Protein AF-0000000084494398 (afdb_homodimer)

Secondary structure (DSSP, 8-state):
-PPPHHHHHHHHHHHHHHHHHHHHHHHHHHHHHHHHHHHHHHHHHHHHHHHH-BTTB--HHHHTSBPPHHHHHHHHHHHHHHHHHHHHHT--HHHHHHHHHHHH-S--BHHHHHHHHHHHHHHHHHHHHHHHHHHHHHHHHHHHHHHHHHHHHHHHTEE--BPPP-HHHHHHHHTS--STT---HHHHHHHHHHHHHHHHHHHHHHHHHTT--HHHHHHHHHHHHHHHHHHHHHHHHHHHHHHHHHHHHHHHHHTT--EEEEEE--STT--HHHHHHTT-EEEGGG--BTTTBS-SSTT--EEEEEE--TT-GGGG---TTS--EE--TT--HHHHHHHHB-/-PPPHHHHHHHHHHHHHHHHHHHHHHHHHHHHHHHHHHHHHHHHHHHHHHHH-BTTB--HHHHTSBPPHHHHHHHHHHHHHHHHHHHHHT--HHHHHHHHHHHH-S--BHHHHHHHHHHHHHHHHHHHHHHHHHHHHHHHHHHHHHHHHHHHHHHHTEE--BPPP-HHHHHHHHTS--STT---HHHHHHHHHHHHHHHHHHHHHHHHHTT--HHHHHHHHHHHHHHHHHHHHHHHHHHHHHHHHHHHHHHHHHTT--EEEEEE--STT--HHHHHHTT-EEEGGG--BTTTBS-SSTT--EEEEEE--TT-GGGPPP-TTS--EE--TT--HHHHHHHHB-

InterPro domains:
  IPR006528 Phage head morphogenesis domain [PF04233] (199-304)
  IPR006528 Phage head morphogenesis domain [TIGR01641] (201-307)

Foldseek 3Di:
DDDDPVLQLVLVLVVLVVLVVLLVVVLVVLVVLLVVLLVQLLVLLVVLCVVQPDPQWDALVSQFAWDDPVRLVVLLVVLVVLLVVCVVLVFDPVLNVVSVVSNPDPGDGSLNSSLNVSLSSLSVSLSVVLVVLLVSLLCLLQSLLQSLLVLLCLSLQKAAADERDDDVRSVVVQCFDQDPVRDGLSRVSVVLSVVLSVVLSVLLSVCNNVGHGSVVNSVVNSVSSVVSSVVSSLSSLQSSFVSSQVSSLVNCVQQVQFKKAKAADDDPPTDPVSVVRHGDMDTSVPDGDLPNAPPVDGNGSMHMGGDDDPPPSPPRHQYPVRDMDGHHSPDDSVVSCVPHYD/DDDDPVLQLVLVLVVLVVLVVLLVVVLVVLVVLLVVLLVQLLVLLVVLCVPQPDPQWDALVSQFAWDDPVRLVVLLVVLVVLLVVCVVLVFDPVLNVVSVVSNPDPGDGSLNSSLNVSLSSLSVSLSVVLVVLLVSLLCLLQSLLQSLLVLLCLSLQKAAADERDDDVRSVVVQCFDQDPVRDGLSRVSVVLSVVLSVVLSVLLSVCNNVGHGSVVNSVVNSVSSVVSSVVSSLSSLQSSFVSSQVSSLVNCVQQVQFKKAKAADDDPPTDPVSVVRHGDMDTSVPDGDLPNAPPVDGNGSMHMGGDDDPPPSPPGDQYPVSDMDGHHSPDDSVVSCVPHYD

Organism: NCBI:txid1637975

Nearest PDB structures (foldseek):
  4tql-assembly2_B  TM=3.761E-01  e=3.210E-02  synthetic construct
  4uos-assembly1_A  TM=3.482E-01  e=2.602E-01  synthetic construct
  8y6h-assembly1_A  TM=1.775E-01  e=3.113E+00  Homo sapiens
  4tql-assembly2_B  TM=3.763E-01  e=2.917E-02  synthetic construct
  4uos-assembly1_A  TM=3.483E-01  e=2.872E-01  synthetic construct

Structure (mmCIF, N/CA/C/O backbone):
data_AF-0000000084494398-model_v1
#
loop_
_entity.id
_entity.type
_entity.pdbx_description
1 polymer 'Phage head morphogenesis domain-containing protein'
#
loop_
_atom_site.group_PDB
_atom_site.id
_atom_site.type_symbol
_atom_site.label_atom_id
_atom_site.label_alt_id
_atom_site.label_comp_id
_atom_site.label_asym_id
_atom_site.label_entity_id
_atom_site.label_seq_id
_atom_site.pdbx_PDB_ins_code
_atom_site.Cartn_x
_atom_site.Cartn_y
_atom_site.Cartn_z
_atom_site.occupancy
_atom_site.B_iso_or_equiv
_atom_site.auth_seq_id
_atom_site.auth_comp_id
_atom_site.auth_asym_id
_atom_site.auth_atom_id
_atom_site.pdbx_PDB_model_num
ATOM 1 N N . MET A 1 1 ? -1.006 43.094 27.047 1 52.41 1 MET A N 1
ATOM 2 C CA . MET A 1 1 ? 0.259 42.375 27.188 1 52.41 1 MET A CA 1
ATOM 3 C C . MET A 1 1 ? 0.173 41 26.547 1 52.41 1 MET A C 1
ATOM 5 O O . MET A 1 1 ? -0.901 40.406 26.5 1 52.41 1 MET A O 1
ATOM 9 N N . ALA A 1 2 ? 1.297 40.594 25.984 1 60.62 2 ALA A N 1
ATOM 10 C CA . ALA A 1 2 ? 1.296 39.25 25.375 1 60.62 2 ALA A CA 1
ATOM 11 C C . ALA A 1 2 ? 1.044 38.188 26.438 1 60.62 2 ALA A C 1
ATOM 13 O O . ALA A 1 2 ? 1.578 38.25 27.547 1 60.62 2 ALA A O 1
ATOM 14 N N . LYS A 1 3 ? -0.027 37.312 26.156 1 74.69 3 LYS A N 1
ATOM 15 C CA . LYS A 1 3 ? -0.309 36.188 27.016 1 74.69 3 LYS A CA 1
ATOM 16 C C . LYS A 1 3 ? 0.893 35.25 27.109 1 74.69 3 LYS A C 1
ATOM 18 O O . LYS A 1 3 ? 1.757 35.25 26.219 1 74.69 3 LYS A O 1
ATOM 23 N N . SER A 1 4 ? 0.971 34.594 28.203 1 79.06 4 SER A N 1
ATOM 24 C CA . SER A 1 4 ? 2.082 33.688 28.453 1 79.06 4 SER A CA 1
ATOM 25 C C . SER A 1 4 ? 2.037 32.5 27.5 1 79.06 4 SER A C 1
ATOM 27 O O . SER A 1 4 ? 1.003 32.219 26.875 1 79.06 4 SER A O 1
ATOM 29 N N . ARG A 1 5 ? 3.158 31.844 27.438 1 83.25 5 ARG A N 1
ATOM 30 C CA . ARG A 1 5 ? 3.266 30.625 26.656 1 83.25 5 ARG A CA 1
ATOM 31 C C . ARG A 1 5 ? 2.301 29.547 27.156 1 83.25 5 ARG A C 1
ATOM 33 O O . ARG A 1 5 ? 1.679 28.844 26.375 1 83.25 5 ARG A O 1
ATOM 40 N N . ASP A 1 6 ? 2.162 29.5 28.406 1 87 6 ASP A N 1
ATOM 41 C CA . ASP A 1 6 ? 1.283 28.516 29.031 1 87 6 ASP A CA 1
ATOM 42 C C . ASP A 1 6 ? -0.18 28.797 28.688 1 87 6 ASP A C 1
ATOM 44 O O . ASP A 1 6 ? -0.98 27.859 28.562 1 87 6 ASP A O 1
ATOM 48 N N . TYR A 1 7 ? -0.502 30 28.594 1 88.5 7 TYR A N 1
ATOM 49 C CA . TYR A 1 7 ? -1.859 30.375 28.219 1 88.5 7 TYR A CA 1
ATOM 50 C C . TYR A 1 7 ? -2.215 29.844 26.828 1 88.5 7 TYR A C 1
ATOM 52 O O . TYR A 1 7 ? -3.248 29.188 26.672 1 88.5 7 TYR A O 1
ATOM 60 N N . TRP A 1 8 ? -1.394 30.094 25.938 1 90.88 8 TRP A N 1
ATOM 61 C CA . TRP A 1 8 ? -1.64 29.672 24.562 1 90.88 8 TRP A CA 1
ATOM 62 C C . TRP A 1 8 ? -1.695 28.141 24.469 1 90.88 8 TRP A C 1
ATOM 64 O O . TRP A 1 8 ? -2.576 27.594 23.812 1 90.88 8 TRP A O 1
ATOM 74 N N . ARG A 1 9 ? -0.793 27.469 25.141 1 92 9 ARG A N 1
ATOM 75 C CA . ARG A 1 9 ? -0.771 26 25.156 1 92 9 ARG A CA 1
ATOM 76 C C . ARG A 1 9 ? -2.094 25.438 25.656 1 92 9 ARG A C 1
ATOM 78 O O . ARG A 1 9 ? -2.684 24.562 25.031 1 92 9 ARG A O 1
ATOM 85 N N . LYS A 1 10 ? -2.535 25.969 26.734 1 92.31 10 LYS A N 1
ATOM 86 C CA . LYS A 1 10 ? -3.766 25.469 27.344 1 92.31 10 LYS A CA 1
ATOM 87 C C . LYS A 1 10 ? -4.961 25.688 26.422 1 92.31 10 LYS A C 1
ATOM 89 O O . LYS A 1 10 ? -5.785 24.781 26.25 1 92.31 10 LYS A O 1
ATOM 94 N N . ARG A 1 11 ? -5.059 26.859 25.844 1 92.25 11 ARG A N 1
ATOM 95 C CA . ARG A 1 11 ? -6.191 27.203 25 1 92.25 11 ARG A CA 1
ATOM 96 C C . ARG A 1 11 ? -6.215 26.328 23.75 1 92.25 11 ARG A C 1
ATOM 98 O O . ARG A 1 11 ? -7.273 25.844 23.328 1 92.25 11 ARG A O 1
ATOM 105 N N . PHE A 1 12 ? -5.09 26.078 23.266 1 94.12 12 PHE A N 1
ATOM 106 C CA . PHE A 1 12 ? -5.051 25.344 22 1 94.12 12 PHE A CA 1
ATOM 107 C C . PHE A 1 12 ? -5.094 23.844 22.25 1 94.12 12 PHE A C 1
ATOM 109 O O . PHE A 1 12 ? -5.488 23.078 21.375 1 94.12 12 PHE A O 1
ATOM 116 N N . GLU A 1 13 ? -4.719 23.406 23.359 1 93.81 13 GLU A N 1
ATOM 117 C CA . GLU A 1 13 ? -4.969 22.016 23.734 1 93.81 13 GLU A CA 1
ATOM 118 C C . GLU A 1 13 ? -6.465 21.734 23.812 1 93.81 13 GLU A C 1
ATOM 120 O O . GLU A 1 13 ? -6.914 20.641 23.469 1 93.81 13 GLU A O 1
ATOM 125 N N . LEU A 1 14 ? -7.207 22.719 24.312 1 94.44 14 LEU A N 1
ATOM 126 C CA . LEU A 1 14 ? -8.656 22.578 24.375 1 94.44 14 LEU A CA 1
ATOM 127 C C . LEU A 1 14 ? -9.25 22.5 22.969 1 94.44 14 LEU A C 1
ATOM 129 O O . LEU A 1 14 ? -10.164 21.719 22.719 1 94.44 14 LEU A O 1
ATOM 133 N N . LEU A 1 15 ? -8.711 23.344 22.094 1 95.25 15 LEU A N 1
ATOM 134 C CA . LEU A 1 15 ? -9.164 23.297 20.719 1 95.25 15 LEU A CA 1
ATOM 135 C C . LEU A 1 15 ? -8.852 21.938 20.078 1 95.25 15 LEU A C 1
ATOM 137 O O . LEU A 1 15 ? -9.664 21.391 19.328 1 95.25 15 LEU A O 1
ATOM 141 N N . LEU A 1 16 ? -7.68 21.438 20.375 1 96.19 16 LEU A N 1
ATOM 142 C CA . LEU A 1 16 ? -7.293 20.125 19.875 1 96.19 16 LEU A CA 1
ATOM 143 C C . LEU A 1 16 ? -8.234 19.047 20.391 1 96.19 16 LEU A C 1
ATOM 145 O O . LEU A 1 16 ? -8.656 18.172 19.641 1 96.19 16 LEU A O 1
ATOM 149 N N . GLU A 1 17 ? -8.562 19.078 21.656 1 95.81 17 GLU A N 1
ATOM 150 C CA . GLU A 1 17 ? -9.469 18.094 22.25 1 95.81 17 GLU A CA 1
ATOM 151 C C . GLU A 1 17 ? -10.828 18.125 21.562 1 95.81 17 GLU A C 1
ATOM 153 O O . GLU A 1 17 ? -11.43 17.062 21.344 1 95.81 17 GLU A O 1
ATOM 158 N N . ALA A 1 18 ? -11.289 19.312 21.312 1 95.69 18 ALA A N 1
ATOM 159 C CA . ALA A 1 18 ? -12.562 19.438 20.609 1 95.69 18 ALA A CA 1
ATOM 160 C C . ALA A 1 18 ? -12.492 18.797 19.234 1 95.69 18 ALA A C 1
ATOM 162 O O . ALA A 1 18 ? -13.445 18.141 18.797 1 95.69 18 ALA A O 1
ATOM 163 N N . GLU A 1 19 ? -11.43 19.062 18.547 1 95.25 19 GLU A N 1
ATOM 164 C CA . GLU A 1 19 ? -11.219 18.469 17.234 1 95.25 19 GLU A CA 1
ATOM 165 C C . GLU A 1 19 ? -11.156 16.953 17.312 1 95.25 19 GLU A C 1
ATOM 167 O O . GLU A 1 19 ? -11.781 16.25 16.5 1 95.25 19 GLU A O 1
ATOM 172 N N . LEU A 1 20 ? -10.406 16.406 18.234 1 96.19 20 LEU A N 1
ATOM 173 C CA . LEU A 1 20 ? -10.289 14.961 18.438 1 96.19 20 LEU A CA 1
ATOM 174 C C . LEU A 1 20 ? -11.648 14.336 18.75 1 96.19 20 LEU A C 1
ATOM 176 O O . LEU A 1 20 ? -11.977 13.273 18.234 1 96.19 20 LEU A O 1
ATOM 180 N N . ASN A 1 21 ? -12.398 15.047 19.547 1 96.75 21 ASN A N 1
ATOM 181 C CA . ASN A 1 21 ? -13.727 14.562 19.891 1 96.75 21 ASN A CA 1
ATOM 182 C C . ASN A 1 21 ? -14.641 14.469 18.672 1 96.75 21 ASN A C 1
ATOM 184 O O . ASN A 1 21 ? -15.414 13.523 18.547 1 96.75 21 ASN A O 1
ATOM 188 N N . ARG A 1 22 ? -14.586 15.414 17.875 1 96.75 22 ARG A N 1
ATOM 189 C CA . ARG A 1 22 ? -15.375 15.398 16.656 1 96.75 22 ARG A CA 1
ATOM 190 C C . ARG A 1 22 ? -15.016 14.203 15.781 1 96.75 22 ARG A C 1
ATOM 192 O O . ARG A 1 22 ? -15.891 13.492 15.289 1 96.75 22 ARG A O 1
ATOM 199 N N . SER A 1 23 ? -13.734 14 15.547 1 98 23 SER A N 1
ATOM 200 C CA . SER A 1 23 ? -13.266 12.875 14.727 1 98 23 SER A CA 1
ATOM 201 C C . SER A 1 23 ? -13.625 11.539 15.367 1 98 23 SER A C 1
ATOM 203 O O . SER A 1 23 ? -14.031 10.602 14.68 1 98 23 SER A O 1
ATOM 205 N N . GLU A 1 24 ? -13.484 11.469 16.672 1 97.81 24 GLU A N 1
ATOM 206 C CA . GLU A 1 24 ? -13.781 10.234 17.375 1 97.81 24 GLU A CA 1
ATOM 207 C C . GLU A 1 24 ? -15.273 9.914 17.328 1 97.81 24 GLU A C 1
ATOM 209 O O . GLU A 1 24 ? -15.664 8.742 17.266 1 97.81 24 GLU A O 1
ATOM 214 N N . THR A 1 25 ? -16.078 10.938 17.422 1 98 25 THR A N 1
ATOM 215 C CA . THR A 1 25 ? -17.516 10.742 17.281 1 98 25 THR A CA 1
ATOM 216 C C . THR A 1 25 ? -17.844 10.148 15.922 1 98 25 THR A C 1
ATOM 218 O O . THR A 1 25 ? -18.641 9.211 15.828 1 98 25 THR A O 1
ATOM 221 N N . TYR A 1 26 ? -17.234 10.727 14.922 1 98.06 26 TYR A N 1
ATOM 222 C CA . TYR A 1 26 ? -17.438 10.141 13.602 1 98.06 26 TYR A CA 1
ATOM 223 C C . TYR A 1 26 ? -16.969 8.688 13.57 1 98.06 26 TYR A C 1
ATOM 225 O O . TYR A 1 26 ? -17.594 7.84 12.945 1 98.06 26 TYR A O 1
ATOM 233 N N . LEU A 1 27 ? -15.859 8.367 14.195 1 98.5 27 LEU A N 1
ATOM 234 C CA . LEU A 1 27 ? -15.312 7.016 14.172 1 98.5 27 LEU A CA 1
ATOM 235 C C . LEU A 1 27 ? -16.266 6.031 14.836 1 98.5 27 LEU A C 1
ATOM 237 O O . LEU A 1 27 ? -16.359 4.871 14.422 1 98.5 27 LEU A O 1
ATOM 241 N N . ILE A 1 28 ? -16.953 6.48 15.852 1 98.25 28 ILE A N 1
ATOM 242 C CA . ILE A 1 28 ? -17.953 5.637 16.5 1 98.25 28 ILE A CA 1
ATOM 243 C C . ILE A 1 28 ? -19.062 5.289 15.5 1 98.25 28 ILE A C 1
ATOM 245 O O . ILE A 1 28 ? -19.453 4.129 15.383 1 98.25 28 ILE A O 1
ATOM 249 N N . ASP A 1 29 ? -19.5 6.262 14.805 1 97.94 29 ASP A N 1
ATOM 250 C CA . ASP A 1 29 ? -20.531 6.039 13.789 1 97.94 29 ASP A CA 1
ATOM 251 C C . ASP A 1 29 ? -20.016 5.137 12.672 1 97.94 29 ASP A C 1
ATOM 253 O O . ASP A 1 29 ? -20.75 4.281 12.164 1 97.94 29 ASP A O 1
ATOM 257 N N . MET A 1 30 ? -18.812 5.355 12.258 1 98.12 30 MET A N 1
ATOM 258 C CA . MET A 1 30 ? -18.203 4.531 11.219 1 98.12 30 MET A CA 1
ATOM 259 C C . MET A 1 30 ? -18.109 3.074 11.664 1 98.12 30 MET A C 1
ATOM 261 O O . MET A 1 30 ? -18.391 2.164 10.883 1 98.12 30 MET A O 1
ATOM 265 N N . GLU A 1 31 ? -17.75 2.914 12.891 1 98.06 31 GLU A N 1
ATOM 266 C CA . GLU A 1 31 ? -17.656 1.561 13.43 1 98.06 31 GLU A CA 1
ATOM 267 C C . GLU A 1 31 ? -19.016 0.868 13.398 1 98.06 31 GLU A C 1
ATOM 269 O O . GLU A 1 31 ? -19.109 -0.311 13.047 1 98.06 31 GLU A O 1
ATOM 274 N N . LYS A 1 32 ? -20.031 1.557 13.758 1 98.06 32 LYS A N 1
ATOM 275 C CA . LYS A 1 32 ? -21.391 1.004 13.695 1 98.06 32 LYS A CA 1
ATOM 276 C C . LYS A 1 32 ? -21.75 0.599 12.273 1 98.06 32 LYS A C 1
ATOM 278 O O . LYS A 1 32 ? -22.375 -0.44 12.055 1 98.06 32 LYS A O 1
ATOM 283 N N . ALA A 1 33 ? -21.406 1.453 11.352 1 98.06 33 ALA A N 1
ATOM 284 C CA . ALA A 1 33 ? -21.688 1.145 9.953 1 98.06 33 ALA A CA 1
ATOM 285 C C . ALA A 1 33 ? -20.953 -0.13 9.523 1 98.06 33 ALA A C 1
ATOM 287 O O . ALA A 1 33 ? -21.531 -0.961 8.812 1 98.06 33 ALA A O 1
ATOM 288 N N . TYR A 1 34 ? -19.719 -0.342 9.953 1 98.44 34 TYR A N 1
ATOM 289 C CA . TYR A 1 34 ? -18.953 -1.551 9.648 1 98.44 34 TYR A CA 1
ATOM 290 C C . TYR A 1 34 ? -19.609 -2.777 10.273 1 98.44 34 TYR A C 1
ATOM 292 O O . TYR A 1 34 ? -19.688 -3.836 9.648 1 98.44 34 TYR A O 1
ATOM 300 N N . ILE A 1 35 ? -20.047 -2.637 11.5 1 97.94 35 ILE A N 1
ATOM 301 C CA . ILE A 1 35 ? -20.672 -3.742 12.211 1 97.94 35 ILE A CA 1
ATOM 302 C C . ILE A 1 35 ? -21.969 -4.152 11.492 1 97.94 35 ILE A C 1
ATOM 304 O O . ILE A 1 35 ? -22.219 -5.34 11.289 1 97.94 35 ILE A O 1
ATOM 308 N N . ARG A 1 36 ? -22.719 -3.197 11.109 1 97.88 36 ARG A N 1
ATOM 309 C CA . ARG A 1 36 ? -23.953 -3.475 10.367 1 97.88 36 ARG A CA 1
ATOM 310 C C . ARG A 1 36 ? -23.641 -4.164 9.039 1 97.88 36 ARG A C 1
ATOM 312 O O . ARG A 1 36 ? -24.344 -5.113 8.656 1 97.88 36 ARG A O 1
ATOM 319 N N . THR A 1 37 ? -22.672 -3.641 8.375 1 98.31 37 THR A N 1
ATOM 320 C CA . THR A 1 37 ? -22.281 -4.227 7.098 1 98.31 37 THR A CA 1
ATOM 321 C C . THR A 1 37 ? -21.844 -5.68 7.281 1 98.31 37 THR A C 1
ATOM 323 O O . THR A 1 37 ? -22.234 -6.555 6.508 1 98.31 37 THR A O 1
ATOM 326 N N . MET A 1 38 ? -21.062 -5.895 8.32 1 97.81 38 MET A N 1
ATOM 327 C CA . MET A 1 38 ? -20.609 -7.25 8.594 1 97.81 38 MET A CA 1
ATOM 328 C C . MET A 1 38 ? -21.781 -8.172 8.898 1 97.81 38 MET A C 1
ATOM 330 O O . MET A 1 38 ? -21.797 -9.328 8.461 1 97.81 38 MET A O 1
ATOM 334 N N . SER A 1 39 ? -22.75 -7.695 9.625 1 98.12 39 SER A N 1
ATOM 335 C CA . SER A 1 39 ? -23.938 -8.484 9.938 1 98.12 39 SER A CA 1
ATOM 336 C C . SER A 1 39 ? -24.688 -8.875 8.672 1 98.12 39 SER A C 1
ATOM 338 O O . SER A 1 39 ? -25.141 -10.016 8.547 1 98.12 39 SER A O 1
ATOM 340 N N . GLU A 1 40 ? -24.797 -7.973 7.793 1 98 40 GLU A N 1
ATOM 341 C CA . GLU A 1 40 ? -25.469 -8.25 6.531 1 98 40 GLU A CA 1
ATOM 342 C C . GLU A 1 40 ? -24.703 -9.266 5.695 1 98 40 GLU A C 1
ATOM 344 O O . GLU A 1 40 ? -25.297 -10.172 5.098 1 98 40 GLU A O 1
ATOM 349 N N . ILE A 1 41 ? -23.422 -9.117 5.656 1 98.12 41 ILE A N 1
ATOM 350 C CA . ILE A 1 41 ? -22.578 -10.031 4.898 1 98.12 41 ILE A CA 1
ATOM 351 C C . ILE A 1 41 ? -22.672 -11.438 5.488 1 98.12 41 ILE A C 1
ATOM 353 O O . ILE A 1 41 ? -22.781 -12.422 4.75 1 98.12 41 ILE A O 1
ATOM 357 N N . GLU A 1 42 ? -22.688 -11.516 6.801 1 97.88 42 GLU A N 1
ATOM 358 C CA . GLU A 1 42 ? -22.828 -12.797 7.48 1 97.88 42 GLU A CA 1
ATOM 359 C C . GLU A 1 42 ? -24.141 -13.484 7.098 1 97.88 42 GLU A C 1
ATOM 361 O O . GLU A 1 42 ? -24.156 -14.688 6.828 1 97.88 42 GLU A O 1
ATOM 366 N N . LYS A 1 43 ? -25.156 -12.75 7.094 1 97.25 43 LYS A N 1
ATOM 367 C CA . LYS A 1 43 ? -26.453 -13.289 6.719 1 97.25 43 LYS A CA 1
ATOM 368 C C . LYS A 1 43 ? -26.453 -13.797 5.277 1 97.25 43 LYS A C 1
ATOM 370 O O . LYS A 1 43 ? -27 -14.867 4.988 1 97.25 43 LYS A O 1
ATOM 375 N N . ASP A 1 44 ? -25.859 -12.992 4.41 1 97.25 44 ASP A N 1
ATOM 376 C CA . ASP A 1 44 ? -25.797 -13.375 3.002 1 97.25 44 ASP A CA 1
ATOM 377 C C . ASP A 1 44 ? -25.016 -14.68 2.82 1 97.25 44 ASP A C 1
ATOM 379 O O . ASP A 1 44 ? -25.438 -15.57 2.084 1 97.25 44 ASP A O 1
ATOM 383 N N . ILE A 1 45 ? -23.875 -14.781 3.477 1 97.5 45 ILE A N 1
ATOM 384 C CA . ILE A 1 45 ? -23.047 -15.977 3.361 1 97.5 45 ILE A CA 1
ATOM 385 C C . ILE A 1 45 ? -23.781 -17.188 3.916 1 97.5 45 ILE A C 1
ATOM 387 O O . ILE A 1 45 ? -23.812 -18.25 3.291 1 97.5 45 ILE A O 1
ATOM 391 N N . ALA A 1 46 ? -24.438 -17.016 5.062 1 96.31 46 ALA A N 1
ATOM 392 C CA . ALA A 1 46 ? -25.188 -18.109 5.684 1 96.31 46 ALA A CA 1
ATOM 393 C C . ALA A 1 46 ? -26.312 -18.578 4.77 1 96.31 46 ALA A C 1
ATOM 395 O O . ALA A 1 46 ? -26.5 -19.781 4.57 1 96.31 46 ALA A O 1
ATOM 396 N N . LYS A 1 47 ? -27.031 -17.688 4.254 1 95.88 47 LYS A N 1
ATOM 397 C CA . LYS A 1 47 ? -28.141 -18.031 3.355 1 95.88 47 LYS A CA 1
ATOM 398 C C . LYS A 1 47 ? -27.625 -18.734 2.102 1 95.88 47 LYS A C 1
ATOM 400 O O . LYS A 1 47 ? -28.266 -19.672 1.62 1 95.88 47 LYS A O 1
ATOM 405 N N . TRP A 1 48 ? -26.562 -18.25 1.546 1 96.94 48 TRP A N 1
ATOM 406 C CA . TRP A 1 48 ? -25.969 -18.828 0.347 1 96.94 48 TRP A CA 1
ATOM 407 C C . TRP A 1 48 ? -25.547 -20.281 0.59 1 96.94 48 TRP A C 1
ATOM 409 O O . TRP A 1 48 ? -25.828 -21.156 -0.23 1 96.94 48 TRP A O 1
ATOM 419 N N . TYR A 1 49 ? -24.922 -20.562 1.727 1 96.62 49 TYR A N 1
ATOM 420 C CA . TYR A 1 49 ? -24.516 -21.922 2.062 1 96.62 49 TYR A CA 1
ATOM 421 C C . TYR A 1 49 ? -25.719 -22.828 2.271 1 96.62 49 TYR A C 1
ATOM 423 O O . TYR A 1 49 ? -25.703 -24 1.869 1 96.62 49 TYR A O 1
ATOM 431 N N . LEU A 1 50 ? -26.734 -22.312 2.914 1 95.06 50 LEU A N 1
ATOM 432 C CA . LEU A 1 50 ? -27.969 -23.094 3.123 1 95.06 50 LEU A CA 1
ATOM 433 C C . LEU A 1 50 ? -28.594 -23.484 1.79 1 95.06 50 LEU A C 1
ATOM 435 O O . LEU A 1 50 ? -29.141 -24.578 1.661 1 95.06 50 LEU A O 1
ATOM 439 N N . ARG A 1 51 ? -28.422 -22.625 0.888 1 94.44 51 ARG A N 1
ATOM 440 C CA . ARG A 1 51 ? -29.078 -22.828 -0.406 1 94.44 51 ARG A CA 1
ATOM 441 C C . ARG A 1 51 ? -28.266 -23.781 -1.28 1 94.44 51 ARG A C 1
ATOM 443 O O . ARG A 1 51 ? -28.844 -24.625 -1.982 1 94.44 51 ARG A O 1
ATOM 450 N N . PHE A 1 52 ? -26.953 -23.656 -1.259 1 94.94 52 PHE A N 1
ATOM 451 C CA . PHE A 1 52 ? -26.188 -24.281 -2.322 1 94.94 52 PHE A CA 1
ATOM 452 C C . PHE A 1 52 ? -25.281 -25.375 -1.757 1 94.94 52 PHE A C 1
ATOM 454 O O . PHE A 1 52 ? -24.75 -26.203 -2.502 1 94.94 52 PHE A O 1
ATOM 461 N N . ALA A 1 53 ? -25.047 -25.328 -0.486 1 92.88 53 ALA A N 1
ATOM 462 C CA . ALA A 1 53 ? -24.109 -26.281 0.1 1 92.88 53 ALA A CA 1
ATOM 463 C C . ALA A 1 53 ? -24.844 -27.5 0.676 1 92.88 53 ALA A C 1
ATOM 465 O O . ALA A 1 53 ? -26.016 -27.406 1.051 1 92.88 53 ALA A O 1
ATOM 466 N N . ALA A 1 54 ? -24.172 -28.641 0.617 1 89 54 ALA A N 1
ATOM 467 C CA . ALA A 1 54 ? -24.625 -29.844 1.301 1 89 54 ALA A CA 1
ATOM 468 C C . ALA A 1 54 ? -23.797 -30.109 2.557 1 89 54 ALA A C 1
ATOM 470 O O . ALA A 1 54 ? -22.578 -30.266 2.484 1 89 54 ALA A O 1
ATOM 471 N N . ASN A 1 55 ? -24.422 -30.156 3.717 1 88.88 55 ASN A N 1
ATOM 472 C CA . ASN A 1 55 ? -23.75 -30.359 4.992 1 88.88 55 ASN A CA 1
ATOM 473 C C . ASN A 1 55 ? -22.641 -29.328 5.203 1 88.88 55 ASN A C 1
ATOM 475 O O . ASN A 1 55 ? -21.5 -29.703 5.504 1 88.88 55 ASN A O 1
ATOM 479 N N . ASN A 1 56 ? -22.922 -28.141 4.867 1 87.19 56 ASN A N 1
ATOM 480 C CA . ASN A 1 56 ? -22.047 -27 5.07 1 87.19 56 ASN A CA 1
ATOM 481 C C . ASN A 1 56 ? -20.781 -27.094 4.219 1 87.19 56 ASN A C 1
ATOM 483 O O . ASN A 1 56 ? -19.781 -26.469 4.523 1 87.19 56 ASN A O 1
ATOM 487 N N . GLU A 1 57 ? -20.844 -27.906 3.209 1 90.62 57 GLU A N 1
ATOM 488 C CA . GLU A 1 57 ? -19.688 -28.047 2.316 1 90.62 57 GLU A CA 1
ATOM 489 C C . GLU A 1 57 ? -20.094 -27.828 0.861 1 90.62 57 GLU A C 1
ATOM 491 O O . GLU A 1 57 ? -21.188 -28.25 0.446 1 90.62 57 GLU A O 1
ATOM 496 N N . ILE A 1 58 ? -19.281 -27.078 0.183 1 92.88 58 ILE A N 1
ATOM 497 C CA . ILE A 1 58 ? -19.5 -26.891 -1.246 1 92.88 58 ILE A CA 1
ATOM 498 C C . ILE A 1 58 ? -18.141 -26.875 -1.969 1 92.88 58 ILE A C 1
ATOM 500 O O . ILE A 1 58 ? -17.188 -26.281 -1.484 1 92.88 58 ILE A O 1
ATOM 504 N N . SER A 1 59 ? -18.078 -27.609 -3.092 1 90.38 59 SER A N 1
ATOM 505 C CA . SER A 1 59 ? -16.859 -27.609 -3.895 1 90.38 59 SER A CA 1
ATOM 506 C C . SER A 1 59 ? -16.781 -26.359 -4.762 1 90.38 59 SER A C 1
ATOM 508 O O . SER A 1 59 ? -17.797 -25.703 -5.016 1 90.38 59 SER A O 1
ATOM 510 N N . LEU A 1 60 ? -15.633 -26.031 -5.125 1 91.44 60 LEU A N 1
ATOM 511 C CA . LEU A 1 60 ? -15.461 -24.891 -6.008 1 91.44 60 LEU A CA 1
ATOM 512 C C . LEU A 1 60 ? -16.203 -25.094 -7.328 1 91.44 60 LEU A C 1
ATOM 514 O O . LEU A 1 60 ? -16.781 -24.156 -7.879 1 91.44 60 LEU A O 1
ATOM 518 N N . ALA A 1 61 ? -16.141 -26.281 -7.84 1 91.38 61 ALA A N 1
ATOM 519 C CA . ALA A 1 61 ? -16.859 -26.609 -9.07 1 91.38 61 ALA A CA 1
AT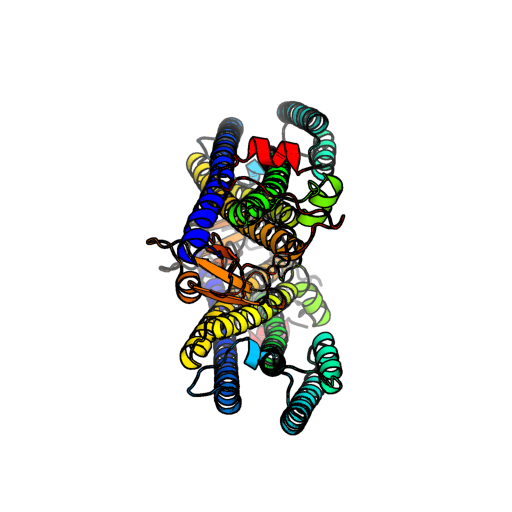OM 520 C C . ALA A 1 61 ? -18.359 -26.328 -8.93 1 91.38 61 ALA A C 1
ATOM 522 O O . ALA A 1 61 ? -18.969 -25.766 -9.836 1 91.38 61 ALA A O 1
ATOM 523 N N . GLU A 1 62 ? -18.906 -26.75 -7.828 1 93.75 62 GLU A N 1
ATOM 524 C CA . GLU A 1 62 ? -20.312 -26.5 -7.566 1 93.75 62 GLU A CA 1
ATOM 525 C C . GLU A 1 62 ? -20.594 -25 -7.426 1 93.75 62 GLU A C 1
ATOM 527 O O . GLU A 1 62 ? -21.609 -24.516 -7.91 1 93.75 62 GLU A O 1
ATOM 532 N N . ALA A 1 63 ? -19.719 -24.328 -6.773 1 95.88 63 ALA A N 1
ATOM 533 C CA . ALA A 1 63 ? -19.859 -22.891 -6.582 1 95.88 63 ALA A CA 1
ATOM 534 C C . ALA A 1 63 ? -19.828 -22.156 -7.914 1 95.88 63 ALA A C 1
ATOM 536 O O . ALA A 1 63 ? -20.469 -21.109 -8.07 1 95.88 63 ALA A O 1
ATOM 537 N N . LYS A 1 64 ? -19.141 -22.703 -8.859 1 95.38 64 LYS A N 1
ATOM 538 C CA . LYS A 1 64 ? -18.969 -22.047 -10.156 1 95.38 64 LYS A CA 1
ATOM 539 C C . LYS A 1 64 ? -20.078 -22.469 -11.125 1 95.38 64 LYS A C 1
ATOM 541 O O . LYS A 1 64 ? -20.125 -21.984 -12.258 1 95.38 64 LYS A O 1
ATOM 546 N N . ARG A 1 65 ? -21 -23.297 -10.703 1 95.75 65 ARG A N 1
ATOM 547 C CA . ARG A 1 65 ? -22.141 -23.656 -11.531 1 95.75 65 ARG A CA 1
ATOM 548 C C . ARG A 1 65 ? -23.062 -22.453 -11.734 1 95.75 65 ARG A C 1
ATOM 550 O O . ARG A 1 65 ? -23.234 -21.641 -10.828 1 95.75 65 ARG A O 1
ATOM 557 N N . LEU A 1 66 ? -23.672 -22.484 -12.867 1 96.19 66 LEU A N 1
ATOM 558 C CA . LEU A 1 66 ? -24.594 -21.406 -13.203 1 96.19 66 LEU A CA 1
ATOM 559 C C . LEU A 1 66 ? -25.875 -21.5 -12.391 1 96.19 66 LEU A C 1
ATOM 561 O O . LEU A 1 66 ? -26.344 -22.609 -12.094 1 96.19 66 LEU A O 1
ATOM 565 N N . LEU A 1 67 ? -26.391 -20.391 -12.094 1 96.56 67 LEU A N 1
ATOM 566 C CA . LEU A 1 67 ? -27.688 -20.344 -11.422 1 96.56 67 LEU A CA 1
ATOM 567 C C . LEU A 1 67 ? -28.781 -20.969 -12.289 1 96.56 67 LEU A C 1
ATOM 569 O O . LEU A 1 67 ? -28.797 -20.766 -13.5 1 96.56 67 LEU A O 1
ATOM 573 N N . LYS A 1 68 ? -29.625 -21.688 -11.594 1 95.62 68 LYS A N 1
ATOM 574 C CA . LYS A 1 68 ? -30.797 -22.203 -12.281 1 95.62 68 LYS A CA 1
ATOM 575 C C . LYS A 1 68 ? -31.828 -21.094 -12.508 1 95.62 68 LYS A C 1
ATOM 577 O O . LYS A 1 68 ? -31.703 -20 -11.977 1 95.62 68 LYS A O 1
ATOM 582 N N . SER A 1 69 ? -32.875 -21.406 -13.258 1 93.56 69 SER A N 1
ATOM 583 C CA . SER A 1 69 ? -33.844 -20.406 -13.695 1 93.56 69 SER A CA 1
ATOM 584 C C . SER A 1 69 ? -34.469 -19.688 -12.5 1 93.56 69 SER A C 1
ATOM 586 O O . SER A 1 69 ? -34.5 -18.453 -12.484 1 93.56 69 SER A O 1
ATOM 588 N N . ASP A 1 70 ? -34.875 -20.375 -11.555 1 93.5 70 ASP A N 1
ATOM 589 C CA . ASP A 1 70 ? -35.531 -19.781 -10.383 1 93.5 70 ASP A CA 1
ATOM 590 C C . ASP A 1 70 ? -34.5 -18.969 -9.57 1 93.5 70 ASP A C 1
ATOM 592 O O . ASP A 1 70 ? -34.844 -17.891 -9.07 1 93.5 70 ASP A O 1
ATOM 596 N N . GLU A 1 71 ? -33.344 -19.531 -9.445 1 93.5 71 GLU A N 1
ATOM 597 C CA . GLU A 1 71 ? -32.25 -18.859 -8.742 1 93.5 71 GLU A CA 1
ATOM 598 C C . GLU A 1 71 ? -31.875 -17.562 -9.445 1 93.5 71 GLU A C 1
ATOM 600 O O . GLU A 1 71 ? -31.641 -16.547 -8.797 1 93.5 71 GLU A O 1
ATOM 605 N N . LEU A 1 72 ? -31.828 -17.609 -10.758 1 95.19 72 LEU A N 1
ATOM 606 C CA . LEU A 1 72 ? -31.453 -16.453 -11.578 1 95.19 72 LEU A CA 1
ATOM 607 C C . LEU A 1 72 ? -32.5 -15.344 -11.453 1 95.19 72 LEU A C 1
ATOM 609 O O . LEU A 1 72 ? -32.156 -14.164 -11.375 1 95.19 72 LEU A O 1
ATOM 613 N N . ASN A 1 73 ? -33.719 -15.711 -11.422 1 94 73 ASN A N 1
ATOM 614 C CA . ASN A 1 73 ? -34.781 -14.742 -11.258 1 94 73 ASN A CA 1
ATOM 615 C C . ASN A 1 73 ? -34.719 -14.039 -9.906 1 94 73 ASN A C 1
ATOM 617 O O . ASN A 1 73 ? -34.906 -12.82 -9.82 1 94 73 ASN A O 1
ATOM 621 N N . GLU A 1 74 ? -34.469 -14.812 -8.898 1 93.81 74 GLU A N 1
ATOM 622 C CA . GLU A 1 74 ? -34.312 -14.227 -7.57 1 93.81 74 GLU A CA 1
ATOM 623 C C . GLU A 1 74 ? -33.125 -13.266 -7.531 1 93.81 74 GLU A C 1
ATOM 625 O O . GLU A 1 74 ? -33.219 -12.195 -6.93 1 93.81 74 GLU A O 1
ATOM 630 N N . PHE A 1 75 ? -32.094 -13.688 -8.109 1 94.81 75 PHE A N 1
ATOM 631 C CA . PHE A 1 75 ? -30.922 -12.844 -8.203 1 94.81 75 PHE A CA 1
ATOM 632 C C . PHE A 1 75 ? -31.234 -11.539 -8.93 1 94.81 75 PHE A C 1
ATOM 634 O O . PHE A 1 75 ? -30.875 -10.461 -8.461 1 94.81 75 PHE A O 1
ATOM 641 N N . ARG A 1 76 ? -31.906 -11.578 -10.031 1 93.62 76 ARG A N 1
ATOM 642 C CA . ARG A 1 76 ? -32.25 -10.398 -10.805 1 93.62 76 ARG A CA 1
ATOM 643 C C . ARG A 1 76 ? -33.125 -9.445 -9.992 1 93.62 76 ARG A C 1
ATOM 645 O O . ARG A 1 76 ? -32.938 -8.227 -10.062 1 93.62 76 ARG A O 1
ATOM 652 N N . TRP A 1 77 ? -33.938 -9.977 -9.25 1 91.94 77 TRP A N 1
ATOM 653 C CA . TRP A 1 77 ? -34.75 -9.156 -8.375 1 91.94 77 TRP A CA 1
ATOM 654 C C . TRP A 1 77 ? -33.906 -8.414 -7.352 1 91.94 77 TRP A C 1
ATOM 656 O O . TRP A 1 77 ? -34.125 -7.227 -7.102 1 91.94 77 TRP A O 1
ATOM 666 N N . THR A 1 78 ? -33.031 -9.164 -6.797 1 93.12 78 THR A N 1
ATOM 667 C CA . THR A 1 78 ? -32.156 -8.57 -5.805 1 93.12 78 THR A CA 1
ATOM 668 C C . THR A 1 78 ? -31.312 -7.453 -6.43 1 93.12 78 THR A C 1
ATOM 670 O O . THR A 1 78 ? -31.125 -6.395 -5.82 1 93.12 78 THR A O 1
ATOM 673 N N . VAL A 1 79 ? -30.812 -7.641 -7.602 1 94.94 79 VAL A N 1
ATOM 674 C CA . VAL A 1 79 ? -29.984 -6.664 -8.297 1 94.94 79 VAL A CA 1
ATOM 675 C C . VAL A 1 79 ? -30.812 -5.422 -8.625 1 94.94 79 VAL A C 1
ATOM 677 O O . VAL A 1 79 ? -30.312 -4.297 -8.547 1 94.94 79 VAL A O 1
ATOM 680 N N . GLU A 1 80 ? -32 -5.633 -8.953 1 93.19 80 GLU A N 1
ATOM 681 C CA . GLU A 1 80 ? -32.906 -4.512 -9.227 1 93.19 80 GLU A CA 1
ATOM 682 C C . GLU A 1 80 ? -33.094 -3.652 -7.98 1 93.19 80 GLU A C 1
ATOM 684 O O . GLU A 1 80 ? -33.188 -2.426 -8.07 1 93.19 80 GLU A O 1
ATOM 689 N N . GLU A 1 81 ? -33.188 -4.348 -6.953 1 93.19 81 GLU A N 1
ATOM 690 C CA . GLU A 1 81 ? -33.281 -3.611 -5.695 1 93.19 81 GLU A CA 1
ATOM 691 C C . GLU A 1 81 ? -32 -2.791 -5.449 1 93.19 81 GLU A C 1
ATOM 693 O O . GLU A 1 81 ? -32.094 -1.674 -4.934 1 93.19 81 GLU A O 1
ATOM 698 N N . TYR A 1 82 ? -30.891 -3.396 -5.781 1 93.31 82 TYR A N 1
ATOM 699 C CA . TYR A 1 82 ? -29.641 -2.678 -5.641 1 93.31 82 TYR A CA 1
ATOM 700 C C . TYR A 1 82 ? -29.609 -1.448 -6.539 1 93.31 82 TYR A C 1
ATOM 702 O O . TYR A 1 82 ? -29.125 -0.386 -6.137 1 93.31 82 TYR A O 1
ATOM 710 N N . ILE A 1 83 ? -30.094 -1.534 -7.688 1 92.88 83 ILE A N 1
ATOM 711 C CA . ILE A 1 83 ? -30.125 -0.446 -8.664 1 92.88 83 ILE A CA 1
ATOM 712 C C . ILE A 1 83 ? -31.016 0.679 -8.156 1 92.88 83 ILE A C 1
ATOM 714 O O . ILE A 1 83 ? -30.641 1.853 -8.195 1 92.88 83 ILE A O 1
ATOM 718 N N . LEU A 1 84 ? -32.094 0.348 -7.648 1 91.25 84 LEU A N 1
ATOM 719 C CA . LEU A 1 84 ? -33.031 1.336 -7.109 1 91.25 84 LEU A CA 1
ATOM 720 C C . LEU A 1 84 ? -32.406 2.088 -5.941 1 91.25 84 LEU A C 1
ATOM 722 O O . LEU A 1 84 ? -32.531 3.309 -5.84 1 91.25 84 LEU A O 1
ATOM 726 N N . TYR A 1 85 ? -31.781 1.277 -5.168 1 89.81 85 TYR A N 1
ATOM 727 C CA . TYR A 1 85 ? -31.094 1.903 -4.047 1 89.81 85 TYR A CA 1
ATOM 728 C C . TYR A 1 85 ? -30.016 2.869 -4.535 1 89.81 85 TYR A C 1
ATOM 730 O O . TYR A 1 85 ? -29.859 3.967 -3.992 1 89.81 85 TYR A O 1
ATOM 738 N N . GLY A 1 86 ? -29.234 2.463 -5.477 1 89.31 86 GLY A N 1
ATOM 739 C CA . GLY A 1 86 ? -28.188 3.295 -6.023 1 89.31 86 GLY A CA 1
ATOM 740 C C . GLY A 1 86 ? -28.688 4.586 -6.637 1 89.31 86 GLY A C 1
ATOM 741 O O . GLY A 1 86 ? -28.078 5.641 -6.477 1 89.31 86 GLY A O 1
ATOM 742 N N . GLU A 1 87 ? -29.75 4.543 -7.285 1 87.62 87 GLU A N 1
ATOM 743 C CA . GLU A 1 87 ? -30.359 5.715 -7.898 1 87.62 87 GLU A CA 1
ATOM 744 C C . GLU A 1 87 ? -30.812 6.723 -6.84 1 87.62 87 GLU A C 1
ATOM 746 O O . GLU A 1 87 ? -30.641 7.93 -7.016 1 87.62 87 GLU A O 1
ATOM 751 N N . LYS A 1 88 ? -31.219 6.223 -5.801 1 86.06 88 LYS A N 1
ATOM 752 C CA . LYS A 1 88 ? -31.75 7.074 -4.738 1 86.06 88 LYS A CA 1
ATOM 753 C C . LYS A 1 88 ? -30.625 7.691 -3.914 1 86.06 88 LYS A C 1
ATOM 755 O O . LYS A 1 88 ? -30.781 8.789 -3.371 1 86.06 88 LYS A O 1
ATOM 760 N N . ASN A 1 89 ? -29.531 6.98 -3.936 1 83.75 89 ASN A N 1
ATOM 761 C CA . ASN A 1 89 ? -28.484 7.391 -3.002 1 83.75 89 ASN A CA 1
ATOM 762 C C . ASN A 1 89 ? -27.219 7.816 -3.734 1 83.75 89 ASN A C 1
ATOM 764 O O . ASN A 1 89 ? -26.156 7.953 -3.119 1 83.75 89 ASN A O 1
ATOM 768 N N . ALA A 1 90 ? -27.266 8 -4.961 1 75.25 90 ALA A N 1
ATOM 769 C CA . ALA A 1 90 ? -26.172 8.492 -5.809 1 75.25 90 ALA A CA 1
ATOM 770 C C . ALA A 1 90 ? -24.922 7.656 -5.621 1 75.25 90 ALA A C 1
ATOM 772 O O . ALA A 1 90 ? -23.828 8.203 -5.414 1 75.25 90 ALA A O 1
ATOM 773 N N . ILE A 1 91 ? -25.141 6.426 -5.66 1 77.12 91 ILE A N 1
ATOM 774 C CA . ILE A 1 91 ? -24 5.52 -5.551 1 77.12 91 ILE A CA 1
ATOM 775 C C . ILE A 1 91 ? -23.125 5.629 -6.801 1 77.12 91 ILE A C 1
ATOM 777 O O . ILE A 1 91 ? -23.547 6.207 -7.805 1 77.12 91 ILE A O 1
ATOM 781 N N . ASN A 1 92 ? -21.953 5.113 -6.793 1 81.75 92 ASN A N 1
ATOM 782 C CA . ASN A 1 92 ? -20.938 5.18 -7.84 1 81.75 92 ASN A CA 1
ATOM 783 C C . ASN A 1 92 ? -21.5 4.707 -9.18 1 81.75 92 ASN A C 1
ATOM 785 O O . ASN A 1 92 ? -22.141 3.664 -9.258 1 81.75 92 ASN A O 1
ATOM 789 N N . GLN A 1 93 ? -21.312 5.508 -10.156 1 85.44 93 GLN A N 1
ATOM 790 C CA . GLN A 1 93 ? -21.859 5.234 -11.484 1 85.44 93 GLN A CA 1
ATOM 791 C C . GLN A 1 93 ? -21.25 3.971 -12.086 1 85.44 93 GLN A C 1
ATOM 793 O O . GLN A 1 93 ? -21.922 3.215 -12.781 1 85.44 93 GLN A O 1
ATOM 798 N N . ALA A 1 94 ? -20.062 3.812 -11.75 1 88.88 94 ALA A N 1
ATOM 799 C CA . ALA A 1 94 ? -19.406 2.615 -12.273 1 88.88 94 ALA A CA 1
ATOM 800 C C . ALA A 1 94 ? -20.047 1.351 -11.695 1 88.88 94 ALA A C 1
ATOM 802 O O . ALA A 1 94 ? -20.234 0.366 -12.414 1 88.88 94 ALA A O 1
ATOM 803 N N . TRP A 1 95 ? -20.391 1.42 -10.43 1 92.31 95 TRP A N 1
ATOM 804 C CA . TRP A 1 95 ? -21.031 0.27 -9.805 1 92.31 95 TRP A CA 1
ATOM 805 C C . TRP A 1 95 ? -22.438 0.06 -10.359 1 92.31 95 TRP A C 1
ATOM 807 O O . TRP A 1 95 ? -22.844 -1.075 -10.609 1 92.31 95 TRP A O 1
ATOM 817 N N . MET A 1 96 ? -23.094 1.131 -10.625 1 92.38 96 MET A N 1
ATOM 818 C CA . MET A 1 96 ? -24.438 1.04 -11.195 1 92.38 96 MET A CA 1
ATOM 819 C C . MET A 1 96 ? -24.406 0.362 -12.562 1 92.38 96 MET A C 1
ATOM 821 O O . MET A 1 96 ? -25.281 -0.447 -12.875 1 92.38 96 MET A O 1
ATOM 825 N N . LYS A 1 97 ? -23.469 0.701 -13.305 1 92.94 97 LYS A N 1
ATOM 826 C CA . LYS A 1 97 ? -23.328 0.087 -14.625 1 92.94 97 LYS A CA 1
ATOM 827 C C . LYS A 1 97 ? -23.047 -1.41 -14.508 1 92.94 97 LYS A C 1
ATOM 829 O O . LYS A 1 97 ? -23.594 -2.207 -15.281 1 92.94 97 LYS A O 1
ATOM 834 N N . GLN A 1 98 ? -22.219 -1.726 -13.539 1 93.25 98 GLN A N 1
ATOM 835 C CA . GLN A 1 98 ? -21.922 -3.135 -13.297 1 93.25 98 GLN A CA 1
ATOM 836 C C . GLN A 1 98 ? -23.188 -3.896 -12.891 1 93.25 98 GLN A C 1
ATOM 838 O O . GLN A 1 98 ? -23.391 -5.039 -13.312 1 93.25 98 GLN A O 1
ATOM 843 N N . LEU A 1 99 ? -23.984 -3.289 -12.086 1 94 99 LEU A N 1
ATOM 844 C CA . LEU A 1 99 ? -25.234 -3.906 -11.648 1 94 99 LEU A CA 1
ATOM 845 C C . LEU A 1 99 ? -26.203 -4.066 -12.82 1 94 99 LEU A C 1
ATOM 847 O O . LEU A 1 99 ? -26.859 -5.102 -12.953 1 94 99 LEU A O 1
ATOM 851 N N . GLU A 1 100 ? -26.281 -3.078 -13.688 1 93.44 100 GLU A N 1
ATOM 852 C CA . GLU A 1 100 ? -27.125 -3.15 -14.875 1 93.44 100 GLU A CA 1
ATOM 853 C C . GLU A 1 100 ? -26.688 -4.289 -15.797 1 93.44 100 GLU A C 1
ATOM 855 O O . GLU A 1 100 ? -27.531 -5.031 -16.312 1 93.44 100 GLU A O 1
ATOM 860 N N . ASN A 1 101 ? -25.438 -4.375 -15.922 1 93 101 ASN A N 1
ATOM 861 C CA . ASN A 1 101 ? -24.906 -5.477 -16.719 1 93 101 ASN A CA 1
ATOM 862 C C . ASN A 1 101 ? -25.25 -6.828 -16.109 1 93 101 ASN A C 1
ATOM 864 O O . ASN A 1 101 ? -25.641 -7.762 -16.828 1 93 101 ASN A O 1
ATOM 868 N N . ALA A 1 102 ? -25.031 -6.898 -14.82 1 92.69 102 ALA A N 1
ATOM 869 C CA . ALA A 1 102 ? -25.312 -8.148 -14.117 1 92.69 102 ALA A CA 1
ATOM 870 C C . ALA A 1 102 ? -26.797 -8.516 -14.219 1 92.69 102 ALA A C 1
ATOM 872 O O . ALA A 1 102 ? -27.141 -9.703 -14.266 1 92.69 102 ALA A O 1
ATOM 873 N N . SER A 1 103 ? -27.672 -7.551 -14.273 1 92.06 103 SER A N 1
ATOM 874 C CA . SER A 1 103 ? -29.125 -7.77 -14.266 1 92.06 103 SER A CA 1
ATOM 875 C C . SER A 1 103 ? -29.594 -8.406 -15.57 1 92.06 103 SER A C 1
ATOM 877 O O . SER A 1 103 ? -30.656 -9.031 -15.617 1 92.06 103 SER A O 1
ATOM 879 N N . VAL A 1 104 ? -28.781 -8.336 -16.641 1 92.25 104 VAL A N 1
ATOM 880 C CA . VAL A 1 104 ? -29.234 -8.836 -17.938 1 92.25 104 VAL A CA 1
ATOM 881 C C . VAL A 1 104 ? -28.438 -10.078 -18.328 1 92.25 104 VAL A C 1
ATOM 883 O O . VAL A 1 104 ? -28.719 -10.711 -19.344 1 92.25 104 VAL A O 1
ATOM 886 N N . ARG A 1 105 ? -27.453 -10.367 -17.547 1 91.81 105 ARG A N 1
ATOM 887 C CA . ARG A 1 105 ? -26.641 -11.547 -17.828 1 91.81 105 ARG A CA 1
ATOM 888 C C . ARG A 1 105 ? -27.438 -12.828 -17.609 1 91.81 105 ARG A C 1
ATOM 890 O O . ARG A 1 105 ? -28.172 -12.953 -16.641 1 91.81 105 ARG A O 1
ATOM 897 N N . VAL A 1 106 ? -27.281 -13.766 -18.547 1 90.75 106 VAL A N 1
ATOM 898 C CA . VAL A 1 106 ? -28.016 -15.023 -18.453 1 90.75 106 VAL A CA 1
ATOM 899 C C . VAL A 1 106 ? -27.141 -16.078 -17.781 1 90.75 106 VAL A C 1
ATOM 901 O O . VAL A 1 106 ? -27.656 -17.078 -17.266 1 90.75 106 VAL A O 1
ATOM 904 N N . HIS A 1 107 ? -25.828 -15.852 -17.875 1 93.12 107 HIS A N 1
ATOM 905 C CA . HIS A 1 107 ? -24.891 -16.781 -17.266 1 93.12 107 HIS A CA 1
ATOM 906 C C . HIS A 1 107 ? -24.219 -16.172 -16.047 1 93.12 107 HIS A C 1
ATOM 908 O O . HIS A 1 107 ? -23.25 -15.406 -16.188 1 93.12 107 HIS A O 1
ATOM 914 N N . ILE A 1 108 ? -24.812 -16.484 -14.883 1 95.38 108 ILE A N 1
ATOM 915 C CA . ILE A 1 108 ? -24.25 -16.078 -13.602 1 95.38 108 ILE A CA 1
ATOM 916 C C . ILE A 1 108 ? -24.031 -17.312 -12.719 1 95.38 108 ILE A C 1
ATOM 918 O O . ILE A 1 108 ? -24.938 -18.141 -12.57 1 95.38 108 ILE A O 1
ATOM 922 N N . SER A 1 109 ? -22.828 -17.375 -12.172 1 97 109 SER A N 1
ATOM 923 C CA . SER A 1 109 ? -22.562 -18.5 -11.297 1 97 109 SER A CA 1
ATOM 924 C C . SER A 1 109 ? -23.062 -18.234 -9.883 1 97 109 SER A C 1
ATOM 926 O O . SER A 1 109 ? -23.312 -17.094 -9.516 1 97 109 SER A O 1
ATOM 928 N N . ARG A 1 110 ? -23.188 -19.328 -9.117 1 97.25 110 ARG A N 1
ATOM 929 C CA . ARG A 1 110 ? -23.547 -19.203 -7.707 1 97.25 110 ARG A CA 1
ATOM 930 C C . ARG A 1 110 ? -22.547 -18.328 -6.961 1 97.25 110 ARG A C 1
ATOM 932 O O . ARG A 1 110 ? -22.938 -17.438 -6.211 1 97.25 110 ARG A O 1
ATOM 939 N N . LEU A 1 111 ? -21.281 -18.531 -7.234 1 97.06 111 LEU A N 1
ATOM 940 C CA . LEU A 1 111 ? -20.219 -17.766 -6.594 1 97.06 111 LEU A CA 1
ATOM 941 C C . LEU A 1 111 ? -20.297 -16.297 -6.973 1 97.06 111 LEU A C 1
ATOM 943 O O . LEU A 1 111 ? -20.188 -15.422 -6.109 1 97.06 111 LEU A O 1
ATOM 947 N N . GLU A 1 112 ? -20.5 -16.016 -8.195 1 96.88 112 GLU A N 1
ATOM 948 C CA . GLU A 1 112 ? -20.578 -14.641 -8.68 1 96.88 112 GLU A CA 1
ATOM 949 C C . GLU A 1 112 ? -21.75 -13.898 -8.023 1 96.88 112 GLU A C 1
ATOM 951 O O . GLU A 1 112 ? -21.656 -12.703 -7.746 1 96.88 112 GLU A O 1
ATOM 956 N N . SER A 1 113 ? -22.828 -14.586 -7.867 1 97.38 113 SER A N 1
ATOM 957 C CA . SER A 1 113 ? -23.984 -13.961 -7.234 1 97.38 113 SER A CA 1
ATOM 958 C C . SER A 1 113 ? -23.656 -13.5 -5.82 1 97.38 113 SER A C 1
ATOM 960 O O . SER A 1 113 ? -24.047 -12.398 -5.418 1 97.38 113 SER A O 1
ATOM 962 N N . LEU A 1 114 ? -22.953 -14.312 -5.07 1 97.44 114 LEU A N 1
ATOM 963 C CA . LEU A 1 114 ? -22.562 -13.953 -3.715 1 97.44 114 LEU A CA 1
ATOM 964 C C . LEU A 1 114 ? -21.547 -12.812 -3.727 1 97.44 114 LEU A C 1
ATOM 966 O O . LEU A 1 114 ? -21.609 -11.914 -2.887 1 97.44 114 LEU A O 1
ATOM 970 N N . GLN A 1 115 ? -20.594 -12.852 -4.652 1 97.69 115 GLN A N 1
ATOM 971 C CA . GLN A 1 115 ? -19.594 -11.805 -4.793 1 97.69 115 GLN A CA 1
ATOM 972 C C . GLN A 1 115 ? -20.25 -10.453 -5.078 1 97.69 115 GLN A C 1
ATOM 974 O O . GLN A 1 115 ? -19.828 -9.43 -4.535 1 97.69 115 GLN A O 1
ATOM 979 N N . ILE A 1 116 ? -21.266 -10.445 -5.914 1 97.06 116 ILE A N 1
ATOM 980 C CA . ILE A 1 116 ? -21.984 -9.219 -6.246 1 97.06 116 ILE A CA 1
ATOM 981 C C . ILE A 1 116 ? -22.703 -8.688 -5.012 1 97.06 116 ILE A C 1
ATOM 983 O O . ILE A 1 116 ? -22.703 -7.48 -4.754 1 97.06 116 ILE A O 1
ATOM 987 N N . GLN A 1 117 ? -23.281 -9.57 -4.23 1 96.06 117 GLN A N 1
ATOM 988 C CA . GLN A 1 117 ? -23.953 -9.172 -3 1 96.06 117 GLN A CA 1
ATOM 989 C C . GLN A 1 117 ? -22.969 -8.555 -2.012 1 96.06 117 GLN A C 1
ATOM 991 O O . GLN A 1 117 ? -23.25 -7.512 -1.415 1 96.06 117 GLN A O 1
ATOM 996 N N . LEU A 1 118 ? -21.828 -9.203 -1.862 1 97.5 118 LEU A N 1
ATOM 997 C CA . LEU A 1 118 ? -20.797 -8.688 -0.978 1 97.5 118 LEU A CA 1
ATOM 998 C C . LEU A 1 118 ? -20.344 -7.297 -1.423 1 97.5 118 LEU A C 1
ATOM 1000 O O . LEU A 1 118 ? -20.25 -6.379 -0.604 1 97.5 118 LEU A O 1
ATOM 1004 N N . GLN A 1 119 ? -20.109 -7.172 -2.67 1 97.25 119 GLN A N 1
ATOM 1005 C CA . GLN A 1 119 ? -19.625 -5.898 -3.201 1 97.25 119 GLN A CA 1
ATOM 1006 C C . GLN A 1 119 ? -20.672 -4.797 -3.008 1 97.25 119 GLN A C 1
ATOM 1008 O O . GLN A 1 119 ? -20.312 -3.641 -2.766 1 97.25 119 GLN A O 1
ATOM 1013 N N . GLN A 1 120 ? -21.953 -5.137 -3.148 1 96.62 120 GLN A N 1
ATOM 1014 C CA . GLN A 1 120 ? -23.031 -4.168 -2.912 1 96.62 120 GLN A CA 1
ATOM 1015 C C . GLN A 1 120 ? -22.938 -3.584 -1.505 1 96.62 120 GLN A C 1
ATOM 1017 O O . GLN A 1 120 ? -23.078 -2.375 -1.318 1 96.62 120 GLN A O 1
ATOM 1022 N N . HIS A 1 121 ? -22.672 -4.449 -0.544 1 97.5 121 HIS A N 1
ATOM 1023 C CA . HIS A 1 121 ? -22.562 -3.988 0.835 1 97.5 121 HIS A CA 1
ATOM 1024 C C . HIS A 1 121 ? -21.359 -3.062 1.018 1 97.5 121 HIS A C 1
ATOM 1026 O O . HIS A 1 121 ? -21.453 -2.062 1.731 1 97.5 121 HIS A O 1
ATOM 1032 N N . ILE A 1 122 ? -20.25 -3.375 0.358 1 98 122 ILE A N 1
ATOM 1033 C CA . ILE A 1 122 ? -19.047 -2.57 0.474 1 98 122 ILE A CA 1
ATOM 1034 C C . ILE A 1 122 ? -19.25 -1.224 -0.216 1 98 122 ILE A C 1
ATOM 1036 O O . ILE A 1 122 ? -18.844 -0.183 0.303 1 98 122 ILE A O 1
ATOM 1040 N N . GLU A 1 123 ? -19.938 -1.254 -1.37 1 96.31 123 GLU A N 1
ATOM 1041 C CA . GLU A 1 123 ? -20.219 -0.016 -2.088 1 96.31 123 GLU A CA 1
ATOM 1042 C C . GLU A 1 123 ? -21.094 0.917 -1.247 1 96.31 123 GLU A C 1
ATOM 1044 O O . GLU A 1 123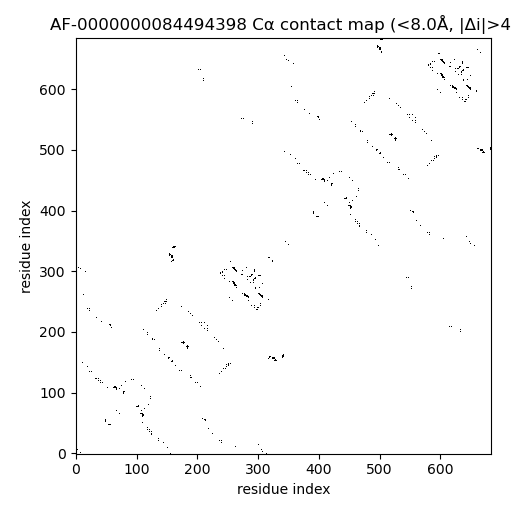 ? -20.859 2.127 -1.218 1 96.31 123 GLU A O 1
ATOM 1049 N N . LYS A 1 124 ? -22.047 0.36 -0.609 1 94.88 124 LYS A N 1
ATOM 1050 C CA . LYS A 1 124 ? -22.906 1.144 0.265 1 94.88 124 LYS A CA 1
ATOM 1051 C C . LYS A 1 124 ? -22.125 1.745 1.426 1 94.88 124 LYS A C 1
ATOM 1053 O O . LYS A 1 124 ? -22.281 2.928 1.738 1 94.88 124 LYS A O 1
ATOM 1058 N N . LEU A 1 125 ? -21.297 0.906 2.02 1 96.69 125 LEU A N 1
ATOM 1059 C CA . LEU A 1 125 ? -20.5 1.331 3.16 1 96.69 125 LEU A CA 1
ATOM 1060 C C . LEU A 1 125 ? -19.594 2.5 2.781 1 96.69 125 LEU A C 1
ATOM 1062 O O . LEU A 1 125 ? -19.578 3.525 3.467 1 96.69 125 LEU A O 1
ATOM 1066 N N . TYR A 1 126 ? -18.922 2.398 1.675 1 95.69 126 TYR A N 1
ATOM 1067 C CA . TYR A 1 126 ? -17.922 3.389 1.294 1 95.69 126 TYR A CA 1
ATOM 1068 C C . TYR A 1 126 ? -18.578 4.629 0.7 1 95.69 126 TYR A C 1
ATOM 1070 O O . TYR A 1 126 ? -18.016 5.73 0.776 1 95.69 126 TYR A O 1
ATOM 1078 N N . GLY A 1 127 ? -19.75 4.488 0.061 1 91.69 127 GLY A N 1
ATOM 1079 C CA . GLY A 1 127 ? -20.484 5.656 -0.369 1 91.69 127 GLY A CA 1
ATOM 1080 C C . GLY A 1 127 ? -20.828 6.602 0.77 1 91.69 127 GLY A C 1
ATOM 1081 O O . GLY A 1 127 ? -20.609 7.812 0.664 1 91.69 127 GLY A O 1
ATOM 1082 N N . GLY A 1 128 ? -21.266 6.051 1.806 1 92.75 128 GLY A N 1
ATOM 1083 C CA . GLY A 1 128 ? -21.531 6.844 2.992 1 92.75 128 GLY A CA 1
ATOM 1084 C C . GLY A 1 128 ? -20.281 7.426 3.629 1 92.75 128 GLY A C 1
ATOM 1085 O O . GLY A 1 128 ? -20.297 8.555 4.117 1 92.75 128 GLY A O 1
ATOM 1086 N N . GLN A 1 129 ? -19.266 6.668 3.596 1 95.12 129 GLN A N 1
ATOM 1087 C CA . GLN A 1 129 ? -18.016 7.078 4.227 1 95.12 129 GLN A CA 1
ATOM 1088 C C . GLN A 1 129 ? -17.422 8.305 3.527 1 95.12 129 GLN A C 1
ATOM 1090 O O . GLN A 1 129 ? -16.938 9.227 4.188 1 95.12 129 GLN A O 1
ATOM 1095 N N . ILE A 1 130 ? -17.438 8.328 2.227 1 94 130 ILE A N 1
ATOM 1096 C CA . ILE A 1 130 ? -16.844 9.414 1.462 1 94 130 ILE A CA 1
ATOM 1097 C C . ILE A 1 130 ? -17.547 10.727 1.804 1 94 130 ILE A C 1
ATOM 1099 O O . ILE A 1 130 ? -16.906 11.734 2.086 1 94 130 ILE A O 1
ATOM 1103 N N . ASN A 1 131 ? -18.812 10.711 1.812 1 93.5 131 ASN A N 1
ATOM 1104 C CA . ASN A 1 131 ? -19.609 11.898 2.119 1 93.5 131 ASN A CA 1
ATOM 1105 C C . ASN A 1 131 ? -19.375 12.367 3.553 1 93.5 131 ASN A C 1
ATOM 1107 O O . ASN A 1 131 ? -19.219 13.562 3.803 1 93.5 131 ASN A O 1
ATOM 1111 N N . ALA A 1 132 ? -19.375 11.453 4.383 1 96.88 132 ALA A N 1
ATOM 1112 C CA . ALA A 1 132 ? -19.234 11.789 5.801 1 96.88 132 ALA A CA 1
ATOM 1113 C C . ALA A 1 132 ? -17.844 12.336 6.094 1 96.88 132 ALA A C 1
ATOM 1115 O O . ALA A 1 132 ? -17.688 13.281 6.867 1 96.88 132 ALA A O 1
ATOM 1116 N N . VAL A 1 133 ? -16.828 11.758 5.5 1 98 133 VAL A N 1
ATOM 1117 C CA . VAL A 1 133 ? -15.461 12.211 5.727 1 98 133 VAL A CA 1
ATOM 1118 C C . VAL A 1 133 ? -15.266 13.602 5.121 1 98 133 VAL A C 1
ATOM 1120 O O . VAL A 1 133 ? -14.609 14.453 5.719 1 98 133 VAL A O 1
ATOM 1123 N N . GLU A 1 134 ? -15.82 13.797 3.984 1 97.25 134 GLU A N 1
ATOM 1124 C CA . GLU A 1 134 ? -15.758 15.117 3.371 1 97.25 134 GLU A CA 1
ATOM 1125 C C . GLU A 1 134 ? -16.359 16.188 4.285 1 97.25 134 GLU A C 1
ATOM 1127 O O . GLU A 1 134 ? -15.773 17.25 4.484 1 97.25 134 GLU A O 1
ATOM 1132 N N . ARG A 1 135 ? -17.484 15.883 4.766 1 97.44 135 ARG A N 1
ATOM 1133 C CA . ARG A 1 135 ? -18.156 16.812 5.68 1 97.44 135 ARG A CA 1
ATOM 1134 C C . ARG A 1 135 ? -17.297 17.047 6.926 1 97.44 135 ARG A C 1
ATOM 1136 O O . ARG A 1 135 ? -17.156 18.188 7.371 1 97.44 135 ARG A O 1
ATOM 1143 N N . LEU A 1 136 ? -16.75 16 7.41 1 98.44 136 LEU A N 1
ATOM 1144 C CA . LEU A 1 136 ? -15.93 16.094 8.609 1 98.44 136 LEU A CA 1
ATOM 1145 C C . LEU A 1 136 ? -14.711 16.984 8.359 1 98.44 136 LEU A C 1
ATOM 1147 O O . LEU A 1 136 ? -14.352 17.812 9.195 1 98.44 136 LEU A O 1
ATOM 1151 N N . MET A 1 137 ? -14.055 16.812 7.219 1 98.62 137 MET A N 1
ATOM 1152 C CA . MET A 1 137 ? -12.859 17.594 6.902 1 98.62 137 MET A CA 1
ATOM 1153 C C . MET A 1 137 ? -13.203 19.062 6.754 1 98.62 137 MET A C 1
ATOM 1155 O O . MET A 1 137 ? -12.461 19.938 7.234 1 98.62 137 MET A O 1
ATOM 1159 N N . LYS A 1 138 ? -14.297 19.359 6.113 1 98.06 138 LYS A N 1
ATOM 1160 C CA . LYS A 1 138 ? -14.734 20.75 5.957 1 98.06 138 LYS A CA 1
ATOM 1161 C C . LYS A 1 138 ? -15.039 21.375 7.312 1 98.06 138 LYS A C 1
ATOM 1163 O O . LYS A 1 138 ? -14.609 22.5 7.586 1 98.06 138 LYS A O 1
ATOM 1168 N N . GLU A 1 139 ? -15.742 20.625 8.102 1 97.62 139 GLU A N 1
ATOM 1169 C CA . GLU A 1 139 ? -16.094 21.125 9.43 1 97.62 139 GLU A CA 1
ATOM 1170 C C . GLU A 1 139 ? -14.852 21.328 10.289 1 97.62 139 GLU A C 1
ATOM 1172 O O . GLU A 1 139 ? -14.758 22.312 11.016 1 97.62 139 GLU A O 1
ATOM 1177 N N . THR A 1 140 ? -13.984 20.375 10.219 1 98.12 140 THR A N 1
ATOM 1178 C CA . THR A 1 140 ? -12.734 20.484 10.969 1 98.12 140 THR A CA 1
ATOM 1179 C C . THR A 1 140 ? -11.953 21.719 10.562 1 98.12 140 THR A C 1
ATOM 1181 O O . THR A 1 140 ? -11.492 22.484 11.414 1 98.12 140 THR A O 1
ATOM 1184 N N . TYR A 1 141 ? -11.859 21.938 9.297 1 98.19 141 TYR A N 1
ATOM 1185 C CA . TYR A 1 141 ? -11.125 23.109 8.789 1 98.19 141 TYR A CA 1
ATOM 1186 C C . TYR A 1 141 ? -11.797 24.406 9.227 1 98.19 141 TYR A C 1
ATOM 1188 O O . TYR A 1 141 ? -11.141 25.281 9.789 1 98.19 141 TYR A O 1
ATOM 1196 N N . GLN A 1 142 ? -13.078 24.5 9.008 1 97.12 142 GLN A N 1
ATOM 1197 C CA . GLN A 1 142 ? -13.82 25.719 9.312 1 97.12 142 GLN A CA 1
ATOM 1198 C C . GLN A 1 142 ? -13.805 26.016 10.805 1 97.12 142 GLN A C 1
ATOM 1200 O O . GLN A 1 142 ? -13.57 27.156 11.219 1 97.12 142 GLN A O 1
ATOM 1205 N N . SER A 1 143 ? -14.086 25.016 11.555 1 96.5 143 SER A N 1
ATOM 1206 C CA . SER A 1 143 ? -14.125 25.172 13 1 96.5 143 SER A CA 1
ATOM 1207 C C . SER A 1 143 ? -12.766 25.594 13.555 1 96.5 143 SER A C 1
ATOM 1209 O O . SER A 1 143 ? -12.68 26.516 14.367 1 96.5 143 SER A O 1
ATOM 1211 N N . THR A 1 144 ? -11.711 24.938 13.125 1 97.5 144 THR A N 1
ATOM 1212 C CA . THR A 1 144 ? -10.367 25.266 13.594 1 97.5 144 THR A CA 1
ATOM 1213 C C . THR A 1 144 ? -9.977 26.688 13.164 1 97.5 144 THR A C 1
ATOM 1215 O O . THR A 1 144 ? -9.398 27.438 13.953 1 97.5 144 THR A O 1
ATOM 1218 N N . TYR A 1 145 ? -10.352 27.031 11.977 1 97.06 145 TYR A N 1
ATOM 1219 C CA . TYR A 1 145 ? -10.086 28.359 11.43 1 97.06 145 TYR A CA 1
ATOM 1220 C C . TYR A 1 145 ? -10.711 29.438 12.312 1 97.06 145 TYR A C 1
ATOM 1222 O O . TYR A 1 145 ? -10.031 30.375 12.742 1 97.06 145 TYR A O 1
ATOM 1230 N N . LEU A 1 146 ? -11.938 29.281 12.594 1 95.88 146 LEU A N 1
ATOM 1231 C CA . LEU A 1 146 ? -12.688 30.297 13.32 1 95.88 146 LEU A CA 1
ATOM 1232 C C . LEU A 1 146 ? -12.281 30.328 14.797 1 95.88 146 LEU A C 1
ATOM 1234 O O . LEU A 1 146 ? -12.086 31.406 15.367 1 95.88 146 LEU A O 1
ATOM 1238 N N . HIS A 1 147 ? -12.117 29.156 15.398 1 96.38 147 HIS A N 1
ATOM 1239 C CA . HIS A 1 147 ? -11.805 29.125 16.812 1 96.38 147 HIS A CA 1
ATOM 1240 C C . HIS A 1 147 ? -10.375 29.578 17.078 1 96.38 147 HIS A C 1
ATOM 1242 O O . HIS A 1 147 ? -10.102 30.188 18.125 1 96.38 147 HIS A O 1
ATOM 1248 N N . THR A 1 148 ? -9.469 29.266 16.172 1 96.19 148 THR A N 1
ATOM 1249 C CA . THR A 1 148 ? -8.117 29.812 16.281 1 96.19 148 THR A CA 1
ATOM 1250 C C . THR A 1 148 ? -8.148 31.328 16.25 1 96.19 148 THR A C 1
ATOM 1252 O O . THR A 1 148 ? -7.504 31.984 17.062 1 96.19 148 THR A O 1
ATOM 1255 N N . ALA A 1 149 ? -8.922 31.875 15.328 1 94.19 149 ALA A N 1
ATOM 1256 C CA . ALA A 1 149 ? -9.062 33.344 15.219 1 94.19 149 ALA A CA 1
ATOM 1257 C C . ALA A 1 149 ? -9.656 33.938 16.484 1 94.19 149 ALA A C 1
ATOM 1259 O O . ALA A 1 149 ? -9.18 34.938 16.984 1 94.19 149 ALA A O 1
ATOM 1260 N N . PHE A 1 150 ? -10.641 33.312 16.969 1 94.31 150 PHE A N 1
ATOM 1261 C CA . PHE A 1 150 ? -11.305 33.75 18.188 1 94.31 150 PHE A CA 1
ATOM 1262 C C . PHE A 1 150 ? -10.32 33.812 19.344 1 94.31 150 PHE A C 1
ATOM 1264 O O . PHE A 1 150 ? -10.266 34.812 20.078 1 94.31 150 PHE A O 1
ATOM 1271 N N . GLU A 1 151 ? -9.531 32.656 19.531 1 92.44 151 GLU A N 1
ATOM 1272 C CA . GLU A 1 151 ? -8.586 32.594 20.641 1 92.44 151 GLU A CA 1
ATOM 1273 C C . GLU A 1 151 ? -7.551 33.719 20.547 1 92.44 151 GLU A C 1
ATOM 1275 O O . GLU A 1 151 ? -7.199 34.312 21.562 1 92.44 151 GLU A O 1
ATOM 1280 N N . ILE A 1 152 ? -7.09 34 19.359 1 90.81 152 ILE A N 1
ATOM 1281 C CA . ILE A 1 152 ? -6.051 35 19.188 1 90.81 152 ILE A CA 1
ATOM 1282 C C . ILE A 1 152 ? -6.641 36.406 19.375 1 90.81 152 ILE A C 1
ATOM 1284 O O . ILE A 1 152 ? -6.105 37.219 20.125 1 90.81 152 ILE A O 1
ATOM 1288 N N . GLN A 1 153 ? -7.762 36.688 18.781 1 88 153 GLN A N 1
ATOM 1289 C CA . GLN A 1 153 ? -8.383 38.031 18.875 1 88 153 GLN A CA 1
ATOM 1290 C C . GLN A 1 153 ? -8.828 38.312 20.297 1 88 153 GLN A C 1
ATOM 1292 O O . GLN A 1 153 ? -8.617 39.438 20.797 1 88 153 GLN A O 1
ATOM 1297 N N . SER A 1 154 ? -9.406 37.344 20.938 1 88.44 154 SER A N 1
ATOM 1298 C CA . SER A 1 154 ? -9.875 37.562 22.312 1 88.44 154 SER A CA 1
ATOM 1299 C C . SER A 1 154 ? -8.703 37.781 23.2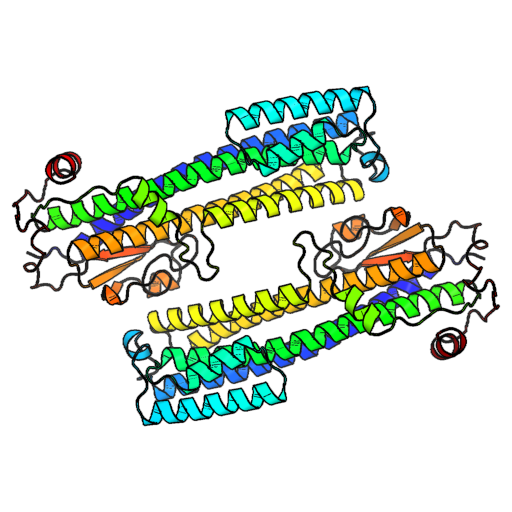66 1 88.44 154 SER A C 1
ATOM 1301 O O . SER A 1 154 ? -8.805 38.562 24.203 1 88.44 154 SER A O 1
ATOM 1303 N N . ALA A 1 155 ? -7.652 37.062 23.078 1 86.25 155 ALA A N 1
ATOM 1304 C CA . ALA A 1 155 ? -6.484 37.188 23.953 1 86.25 155 ALA A CA 1
ATOM 1305 C C . ALA A 1 155 ? -5.879 38.594 23.828 1 86.25 155 ALA A C 1
ATOM 1307 O O . ALA A 1 155 ? -5.406 39.156 24.828 1 86.25 155 ALA A O 1
ATOM 1308 N N . PHE A 1 156 ? -5.906 39.156 22.688 1 84.56 156 PHE A N 1
ATOM 1309 C CA . PHE A 1 156 ? -5.316 40.469 22.469 1 84.56 156 PHE A CA 1
ATOM 1310 C C . PHE A 1 156 ? -6.348 41.594 22.672 1 84.56 156 PHE A C 1
ATOM 1312 O O . PHE A 1 156 ? -6.012 42.75 22.656 1 84.56 156 PHE A O 1
ATOM 1319 N N . GLY A 1 157 ? -7.582 41.156 22.797 1 82.12 157 GLY A N 1
ATOM 1320 C CA . GLY A 1 157 ? -8.633 42.125 23 1 82.12 157 GLY A CA 1
ATOM 1321 C C . GLY A 1 157 ? -8.922 42.969 21.75 1 82.12 157 GLY A C 1
ATOM 1322 O O . GLY A 1 157 ? -9.258 44.125 21.844 1 82.12 157 GLY A O 1
ATOM 1323 N N . ILE A 1 158 ? -8.555 42.375 20.688 1 80.94 158 ILE A N 1
ATOM 1324 C CA . ILE A 1 158 ? -8.758 43.062 19.422 1 80.94 158 ILE A CA 1
ATOM 1325 C C . ILE A 1 158 ? -9.586 42.188 18.484 1 80.94 158 ILE A C 1
ATOM 1327 O O . ILE A 1 158 ? -9.383 40.969 18.422 1 80.94 158 ILE A O 1
ATOM 1331 N N . GLY A 1 159 ? -10.625 42.844 17.938 1 79.62 159 GLY A N 1
ATOM 1332 C CA . GLY A 1 159 ? -11.445 42.156 16.953 1 79.62 159 GLY A CA 1
ATOM 1333 C C . GLY A 1 159 ? -11.422 42.812 15.586 1 79.62 159 GLY A C 1
ATOM 1334 O O . GLY A 1 159 ? -11.344 44.031 15.469 1 79.62 159 GLY A O 1
ATOM 1335 N N . PHE A 1 160 ? -11.312 42.031 14.57 1 79.94 160 PHE A N 1
ATOM 1336 C CA . PHE A 1 160 ? -11.547 42.5 13.211 1 79.94 160 PHE A CA 1
ATOM 1337 C C . PHE A 1 160 ? -12.312 41.469 12.398 1 79.94 160 PHE A C 1
ATOM 1339 O O . PHE A 1 160 ? -12.352 40.281 12.758 1 79.94 160 PHE A O 1
ATOM 1346 N N . THR A 1 161 ? -12.812 41.969 11.406 1 82.25 161 THR A N 1
ATOM 1347 C CA . THR A 1 161 ? -13.703 41.156 10.586 1 82.25 161 THR A CA 1
ATOM 1348 C C . THR A 1 161 ? -12.914 40.125 9.781 1 82.25 161 THR A C 1
ATOM 1350 O O . THR A 1 161 ? -11.867 40.469 9.219 1 82.25 161 THR A O 1
ATOM 1353 N N . MET A 1 162 ? -13.391 38.906 9.938 1 85.88 162 MET A N 1
ATOM 1354 C CA . MET A 1 162 ? -12.883 37.812 9.117 1 85.88 162 MET A CA 1
ATOM 1355 C C . MET A 1 162 ? -14.016 37.156 8.328 1 85.88 162 MET A C 1
ATOM 1357 O O . MET A 1 162 ? -15.188 37.344 8.641 1 85.88 162 MET A O 1
ATOM 1361 N N . HIS A 1 163 ? -13.664 36.531 7.246 1 87.19 163 HIS A N 1
ATOM 1362 C CA . HIS A 1 163 ? -14.664 35.875 6.406 1 87.19 163 HIS A CA 1
ATOM 1363 C C . HIS A 1 163 ? -14.688 34.375 6.652 1 87.19 163 HIS A C 1
ATOM 1365 O O . HIS A 1 163 ? -13.641 33.719 6.672 1 87.19 163 HIS A O 1
ATOM 1371 N N . ALA A 1 164 ? -15.945 34 6.91 1 87.94 164 ALA A N 1
ATOM 1372 C CA . ALA A 1 164 ? -16.094 32.562 6.93 1 87.94 164 ALA A CA 1
ATOM 1373 C C . ALA A 1 164 ? -15.688 31.938 5.59 1 87.94 164 ALA A C 1
ATOM 1375 O O . ALA A 1 164 ? -15.852 32.562 4.539 1 87.94 164 ALA A O 1
ATOM 1376 N N . ILE A 1 165 ? -15.148 30.766 5.691 1 93 165 ILE A N 1
ATOM 1377 C CA . ILE A 1 165 ? -14.75 30.094 4.453 1 93 165 ILE A CA 1
ATOM 1378 C C . ILE A 1 165 ? -15.977 29.469 3.787 1 93 165 ILE A C 1
ATOM 1380 O O . ILE A 1 165 ? -16.688 28.688 4.406 1 93 165 ILE A O 1
ATOM 1384 N N . ASP A 1 166 ? -16.203 29.828 2.586 1 93.56 166 ASP A N 1
ATOM 1385 C CA . ASP A 1 166 ? -17.406 29.328 1.931 1 93.56 166 ASP A CA 1
ATOM 1386 C C . ASP A 1 166 ? -17.203 27.891 1.447 1 93.56 166 ASP A C 1
ATOM 1388 O O . ASP A 1 166 ? -16.078 27.375 1.442 1 93.56 166 ASP A O 1
ATOM 1392 N N . GLU A 1 167 ? -18.312 27.422 0.968 1 94.94 167 GLU A N 1
ATOM 1393 C CA . GLU A 1 167 ? -18.359 26 0.615 1 94.94 167 GLU A CA 1
ATOM 1394 C C . GLU A 1 167 ? -17.453 25.703 -0.579 1 94.94 167 GLU A C 1
ATOM 1396 O O . GLU A 1 167 ? -16.812 24.656 -0.631 1 94.94 167 GLU A O 1
ATOM 1401 N N . THR A 1 168 ? -17.391 26.5 -1.542 1 96 168 THR A N 1
ATOM 1402 C CA . THR A 1 168 ? -16.562 26.312 -2.734 1 96 168 THR A CA 1
ATOM 1403 C C . THR A 1 168 ? -15.086 26.312 -2.377 1 96 168 THR A C 1
ATOM 1405 O O . THR A 1 168 ? -14.336 25.438 -2.824 1 96 168 THR A O 1
ATOM 1408 N N . LYS A 1 169 ? -14.734 27.203 -1.604 1 96.38 169 LYS A N 1
ATOM 1409 C CA . LYS A 1 169 ? -13.344 27.297 -1.163 1 96.38 169 LYS A CA 1
ATOM 1410 C C . LYS A 1 169 ? -12.969 26.109 -0.289 1 96.38 169 LYS A C 1
ATOM 1412 O O . LYS A 1 169 ? -11.875 25.547 -0.415 1 96.38 169 LYS A O 1
ATOM 1417 N N . LEU A 1 170 ? -13.852 25.781 0.606 1 97.25 170 LEU A N 1
ATOM 1418 C CA . LEU A 1 170 ? -13.609 24.609 1.453 1 97.25 170 LEU A CA 1
ATOM 1419 C C . LEU A 1 170 ? -13.383 23.359 0.608 1 97.25 170 LEU A C 1
ATOM 1421 O O . LEU A 1 170 ? -12.469 22.578 0.883 1 97.25 170 LEU A O 1
ATOM 1425 N N . THR A 1 171 ? -14.195 23.219 -0.415 1 96.75 171 THR A N 1
ATOM 1426 C CA . THR A 1 171 ? -14.07 22.062 -1.297 1 96.75 171 THR A CA 1
ATOM 1427 C C . THR A 1 171 ? -12.719 22.062 -1.999 1 96.75 171 THR A C 1
ATOM 1429 O O . THR A 1 171 ? -12.086 21.016 -2.139 1 96.75 171 THR A O 1
ATOM 1432 N N . LYS A 1 172 ? -12.312 23.156 -2.402 1 97.12 172 LYS A N 1
ATOM 1433 C CA . LYS A 1 172 ? -11.008 23.281 -3.051 1 97.12 172 LYS A CA 1
ATOM 1434 C C . LYS A 1 172 ? -9.883 22.922 -2.09 1 97.12 172 LYS A C 1
ATOM 1436 O O . LYS A 1 172 ? -8.93 22.234 -2.469 1 97.12 172 LYS A O 1
ATOM 1441 N N . ILE A 1 173 ? -10.008 23.328 -0.883 1 97.25 173 ILE A N 1
ATOM 1442 C CA . ILE A 1 173 ? -8.977 23.109 0.126 1 97.25 173 ILE A CA 1
ATOM 1443 C C . ILE A 1 173 ? -8.836 21.609 0.404 1 97.25 173 ILE A C 1
ATOM 1445 O O . ILE A 1 173 ? -7.727 21.078 0.4 1 97.25 173 ILE A O 1
ATOM 1449 N N . ILE A 1 174 ? -9.922 20.969 0.57 1 97.06 174 ILE A N 1
ATOM 1450 C CA . ILE A 1 174 ? -9.859 19.578 1.011 1 97.06 174 ILE A CA 1
ATOM 1451 C C . ILE A 1 174 ? -9.562 18.672 -0.182 1 97.06 174 ILE A C 1
ATOM 1453 O O . ILE A 1 174 ? -9.297 17.484 -0.014 1 97.06 174 ILE A O 1
ATOM 1457 N N . SER A 1 175 ? -9.594 19.203 -1.415 1 96.56 175 SER A N 1
ATOM 1458 C CA . SER A 1 175 ? -9.367 18.422 -2.625 1 96.56 175 SER A CA 1
ATOM 1459 C C . SER A 1 175 ? -7.906 18.5 -3.062 1 96.56 175 SER A C 1
ATOM 1461 O O . SER A 1 175 ? -7.535 17.938 -4.098 1 96.56 175 SER A O 1
ATOM 1463 N N . LYS A 1 176 ? -7.133 19.109 -2.326 1 96.31 176 LYS A N 1
ATOM 1464 C CA . LYS A 1 176 ? -5.711 19.203 -2.648 1 96.31 176 LYS A CA 1
ATOM 1465 C C . LYS A 1 176 ? -4.906 18.156 -1.892 1 96.31 176 LYS A C 1
ATOM 1467 O O . LYS A 1 176 ? -4.984 18.062 -0.665 1 96.31 176 LYS A O 1
ATOM 1472 N N . PRO A 1 177 ? -4.125 17.406 -2.625 1 96.38 177 PRO A N 1
ATOM 1473 C CA . PRO A 1 177 ? -3.285 16.422 -1.944 1 96.38 177 PRO A CA 1
ATOM 1474 C C . PRO A 1 177 ? -2.16 17.062 -1.136 1 96.38 177 PRO A C 1
ATOM 1476 O O . PRO A 1 177 ? -1.598 18.078 -1.551 1 96.38 177 PRO A O 1
ATOM 1479 N N . TRP A 1 178 ? -1.853 16.453 -0.042 1 95.38 178 TRP A N 1
ATOM 1480 C CA . TRP A 1 178 ? -0.804 17.031 0.798 1 95.38 178 TRP A CA 1
ATOM 1481 C C . TRP A 1 178 ? 0.296 16 1.065 1 95.38 178 TRP A C 1
ATOM 1483 O O . TRP A 1 178 ? 1.361 16.344 1.581 1 95.38 178 TRP A O 1
ATOM 1493 N N . THR A 1 179 ? 0.032 14.766 0.69 1 92.56 179 THR A N 1
ATOM 1494 C CA . THR A 1 179 ? 1.017 13.719 0.926 1 92.56 179 THR A CA 1
ATOM 1495 C C . THR A 1 179 ? 1.881 13.5 -0.312 1 92.56 179 THR A C 1
ATOM 1497 O O . THR A 1 179 ? 1.535 13.953 -1.405 1 92.56 179 THR A O 1
ATOM 1500 N N . VAL A 1 180 ? 2.939 12.797 -0.121 1 85.94 180 VAL A N 1
ATOM 1501 C CA . VAL A 1 180 ? 3.943 12.609 -1.161 1 85.94 180 VAL A CA 1
ATOM 1502 C C . VAL A 1 180 ? 3.359 11.773 -2.299 1 85.94 180 VAL A C 1
ATOM 1504 O O . VAL A 1 180 ? 3.783 11.891 -3.449 1 85.94 180 VAL A O 1
ATOM 1507 N N . ASP A 1 181 ? 2.402 10.992 -2.006 1 87.06 181 ASP A N 1
ATOM 1508 C CA . ASP A 1 181 ? 1.809 10.133 -3.027 1 87.06 181 ASP A CA 1
ATOM 1509 C C . ASP A 1 181 ? 0.821 10.906 -3.893 1 87.06 181 ASP A C 1
ATOM 1511 O O . ASP A 1 181 ? 0.253 10.359 -4.84 1 87.06 181 ASP A O 1
ATOM 1515 N N . ARG A 1 182 ? 0.523 12.102 -3.551 1 92 182 ARG A N 1
ATOM 1516 C CA . ARG A 1 182 ? -0.333 13.016 -4.301 1 92 182 ARG A CA 1
ATOM 1517 C C . ARG A 1 182 ? -1.771 12.516 -4.34 1 92 182 ARG A C 1
ATOM 1519 O O . ARG A 1 182 ? -2.5 12.773 -5.297 1 92 182 ARG A O 1
ATOM 1526 N N . MET A 1 183 ? -2.119 11.82 -3.332 1 95.81 183 MET A N 1
ATOM 1527 C CA . MET A 1 183 ? -3.494 11.344 -3.215 1 95.81 183 MET A CA 1
ATOM 1528 C C . MET A 1 183 ? -4.254 12.133 -2.154 1 95.81 183 MET A C 1
ATOM 1530 O O . MET A 1 183 ? -3.711 12.43 -1.088 1 95.81 183 MET A O 1
ATOM 1534 N N . THR A 1 184 ? -5.512 12.398 -2.498 1 97.25 184 THR A N 1
ATOM 1535 C CA . THR A 1 184 ? -6.406 12.969 -1.497 1 97.25 184 THR A CA 1
ATOM 1536 C C . THR A 1 184 ? -7.012 11.875 -0.627 1 97.25 184 THR A C 1
ATOM 1538 O O . THR A 1 184 ? -6.859 10.688 -0.919 1 97.25 184 THR A O 1
ATOM 1541 N N . PHE A 1 185 ? -7.66 12.289 0.447 1 97.56 185 PHE A N 1
ATOM 1542 C CA . PHE A 1 185 ? -8.336 11.289 1.262 1 97.56 185 PHE A CA 1
ATOM 1543 C C . PHE A 1 185 ? -9.43 10.586 0.464 1 97.56 185 PHE A C 1
ATOM 1545 O O . PHE A 1 185 ? -9.688 9.398 0.669 1 97.56 185 PHE A O 1
ATOM 1552 N N . SER A 1 186 ? -10.047 11.32 -0.403 1 95.88 186 SER A N 1
ATOM 1553 C CA . SER A 1 186 ? -11.062 10.711 -1.252 1 95.88 186 SER A CA 1
ATOM 1554 C C . SER A 1 186 ? -10.469 9.641 -2.158 1 95.88 186 SER A C 1
ATOM 1556 O O . SER A 1 186 ? -11.039 8.562 -2.309 1 95.88 186 SER A O 1
ATOM 1558 N N . ASP A 1 187 ? -9.352 9.938 -2.758 1 96 187 ASP A N 1
ATOM 1559 C CA . ASP A 1 187 ? -8.633 8.953 -3.562 1 96 187 ASP A CA 1
ATOM 1560 C C . ASP A 1 187 ? -8.297 7.707 -2.74 1 96 187 ASP A C 1
ATOM 1562 O O . ASP A 1 187 ? -8.438 6.582 -3.225 1 96 187 ASP A O 1
ATOM 1566 N N . LYS A 1 188 ? -7.867 7.949 -1.581 1 97.25 188 LYS A N 1
ATOM 1567 C CA . LYS A 1 188 ? -7.445 6.852 -0.717 1 97.25 188 LYS A CA 1
ATOM 1568 C C . LYS A 1 188 ? -8.633 5.988 -0.307 1 97.25 188 LYS A C 1
ATOM 1570 O O . LYS A 1 188 ? -8.523 4.762 -0.249 1 97.25 188 LYS A O 1
ATOM 1575 N N . ILE A 1 189 ? -9.711 6.598 -0.04 1 97.06 189 ILE A N 1
ATOM 1576 C CA . ILE A 1 189 ? -10.914 5.855 0.31 1 97.06 189 ILE A CA 1
ATOM 1577 C C . ILE A 1 189 ? -11.352 4.992 -0.873 1 97.06 189 ILE A C 1
ATOM 1579 O O . ILE A 1 189 ? -11.695 3.822 -0.702 1 97.06 189 ILE A O 1
ATOM 1583 N N . TRP A 1 190 ? -11.258 5.504 -2.035 1 94.38 190 TRP A N 1
ATOM 1584 C CA . TRP A 1 190 ? -11.625 4.766 -3.238 1 94.38 190 TRP A CA 1
ATOM 1585 C C . TRP A 1 190 ? -10.688 3.578 -3.451 1 94.38 190 TRP A C 1
ATOM 1587 O O . TRP A 1 190 ? -11.141 2.467 -3.732 1 94.38 190 TRP A O 1
ATOM 1597 N N . ARG A 1 191 ? -9.508 3.904 -3.311 1 94.44 191 ARG A N 1
ATOM 1598 C CA . ARG A 1 191 ? -8.508 2.852 -3.443 1 94.44 191 ARG A CA 1
ATOM 1599 C C . ARG A 1 191 ? -8.742 1.736 -2.43 1 94.44 191 ARG A C 1
ATOM 1601 O O . ARG A 1 191 ? -8.703 0.555 -2.777 1 94.44 191 ARG A O 1
ATOM 1608 N N . ASP A 1 192 ? -8.969 2.115 -1.216 1 96.81 192 ASP A N 1
ATOM 1609 C CA . ASP A 1 192 ? -9.156 1.145 -0.142 1 96.81 192 ASP A CA 1
ATOM 1610 C C . ASP A 1 192 ? -10.43 0.322 -0.359 1 96.81 192 ASP A C 1
ATOM 1612 O O . ASP A 1 192 ? -10.477 -0.858 -0.004 1 96.81 192 ASP A O 1
ATOM 1616 N N . LYS A 1 193 ? -11.406 0.965 -0.911 1 96.56 193 LYS A N 1
ATOM 1617 C CA . LYS A 1 193 ? -12.625 0.24 -1.26 1 96.56 193 LYS A CA 1
ATOM 1618 C C . LYS A 1 193 ? -12.336 -0.867 -2.27 1 96.56 193 LYS A C 1
ATOM 1620 O O . LYS A 1 193 ? -12.727 -2.02 -2.064 1 96.56 193 LYS A O 1
ATOM 1625 N N . GLN A 1 194 ? -11.68 -0.534 -3.318 1 95.19 194 GLN A N 1
ATOM 1626 C CA . GLN A 1 194 ? -11.359 -1.502 -4.359 1 95.19 194 GLN A CA 1
ATOM 1627 C C . GLN A 1 194 ? -10.516 -2.646 -3.811 1 95.19 194 GLN A C 1
ATOM 1629 O O . GLN A 1 194 ? -10.734 -3.811 -4.148 1 95.19 194 GLN A O 1
ATOM 1634 N N . LEU A 1 195 ? -9.594 -2.266 -3.023 1 95.75 195 LEU A N 1
ATOM 1635 C CA . LEU A 1 195 ? -8.742 -3.271 -2.402 1 95.75 195 LEU A CA 1
ATOM 1636 C C . LEU A 1 195 ? -9.562 -4.223 -1.537 1 95.75 195 LEU A C 1
ATOM 1638 O O . LEU A 1 195 ? -9.336 -5.434 -1.554 1 95.75 195 LEU A O 1
ATOM 1642 N N . LEU A 1 196 ? -10.453 -3.686 -0.77 1 97.56 196 LEU A N 1
ATOM 1643 C CA . LEU A 1 196 ? -11.273 -4.516 0.11 1 97.56 196 LEU A CA 1
ATOM 1644 C C . LEU A 1 196 ? -12.156 -5.461 -0.699 1 97.56 196 LEU A C 1
ATOM 1646 O O . LEU A 1 196 ? -12.266 -6.645 -0.373 1 97.56 196 LEU A O 1
ATOM 1650 N N . VAL A 1 197 ? -12.75 -4.957 -1.748 1 97.25 197 VAL A N 1
ATOM 1651 C CA . VAL A 1 197 ? -13.602 -5.777 -2.602 1 97.25 197 VAL A CA 1
ATOM 1652 C C . VAL A 1 197 ? -12.797 -6.949 -3.16 1 97.25 197 VAL A C 1
ATOM 1654 O O . VAL A 1 197 ? -13.211 -8.102 -3.057 1 97.25 197 VAL A O 1
ATOM 1657 N N . ASN A 1 198 ? -11.648 -6.648 -3.66 1 95.5 198 ASN A N 1
ATOM 1658 C CA . ASN A 1 198 ? -10.805 -7.684 -4.242 1 95.5 198 ASN A CA 1
ATOM 1659 C C . ASN A 1 198 ? -10.367 -8.703 -3.193 1 95.5 198 ASN A C 1
ATOM 1661 O O . ASN A 1 198 ? -10.344 -9.906 -3.461 1 95.5 198 ASN A O 1
ATOM 1665 N N . THR A 1 199 ? -10.031 -8.188 -2.096 1 95.88 199 THR A N 1
ATOM 1666 C CA . THR A 1 199 ? -9.609 -9.055 -0.998 1 95.88 199 THR A CA 1
ATOM 1667 C C . TH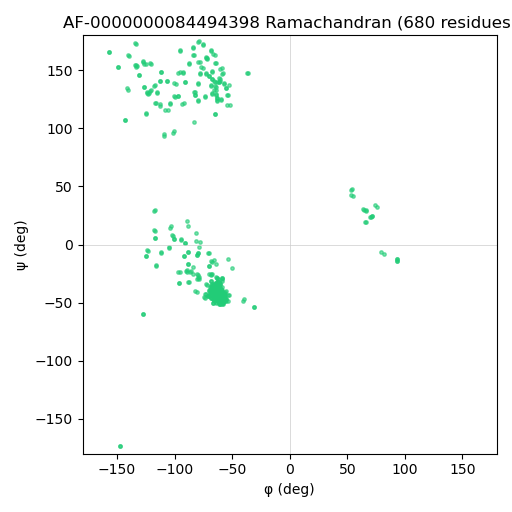R A 1 199 ? -10.742 -9.992 -0.585 1 95.88 199 THR A C 1
ATOM 1669 O O . THR A 1 199 ? -10.523 -11.195 -0.41 1 95.88 199 THR A O 1
ATOM 1672 N N . LEU A 1 200 ? -11.914 -9.461 -0.427 1 97.19 200 LEU A N 1
ATOM 1673 C CA . LEU A 1 200 ? -13.047 -10.273 0.006 1 97.19 200 LEU A CA 1
ATOM 1674 C C . LEU A 1 200 ? -13.398 -11.32 -1.046 1 97.19 200 LEU A C 1
ATOM 1676 O O . LEU A 1 200 ? -13.711 -12.469 -0.708 1 97.19 200 LEU A O 1
ATOM 1680 N N . HIS A 1 201 ? -13.344 -10.93 -2.322 1 96.56 201 HIS A N 1
ATOM 1681 C CA . HIS A 1 201 ? -13.594 -11.883 -3.398 1 96.56 201 HIS A CA 1
ATOM 1682 C C . HIS A 1 201 ? -12.586 -13.023 -3.361 1 96.56 201 HIS A C 1
ATOM 1684 O O . HIS A 1 201 ? -12.961 -14.195 -3.467 1 96.56 201 HIS A O 1
ATOM 1690 N N . THR A 1 202 ? -11.391 -12.672 -3.162 1 94 202 THR A N 1
ATOM 1691 C CA . THR A 1 202 ? -10.328 -13.672 -3.141 1 94 202 THR A CA 1
ATOM 1692 C C . THR A 1 202 ? -10.461 -14.586 -1.927 1 94 202 THR A C 1
ATOM 1694 O O . THR A 1 202 ? -10.383 -15.805 -2.053 1 94 202 THR A O 1
ATOM 1697 N N . GLU A 1 203 ? -10.695 -13.969 -0.785 1 95.06 203 GLU A N 1
ATOM 1698 C CA . GLU A 1 203 ? -10.836 -14.742 0.446 1 95.06 203 GLU A CA 1
ATOM 1699 C C . GLU A 1 203 ? -12.031 -15.688 0.369 1 95.06 203 GLU A C 1
ATOM 1701 O O . GLU A 1 203 ? -11.945 -16.844 0.805 1 95.06 203 GLU A O 1
ATOM 1706 N N . LEU A 1 204 ? -13.086 -15.211 -0.153 1 96.19 204 LEU A N 1
ATOM 1707 C CA . LEU A 1 204 ? -14.281 -16.031 -0.315 1 96.19 204 LEU A CA 1
ATOM 1708 C C . LEU A 1 204 ? -14 -17.219 -1.224 1 96.19 204 LEU A C 1
ATOM 1710 O O . LEU A 1 204 ? -14.289 -18.359 -0.861 1 96.19 204 LEU A O 1
ATOM 1714 N N . THR A 1 205 ? -13.414 -16.953 -2.342 1 95.12 205 THR A N 1
ATOM 1715 C CA . THR A 1 205 ? -13.141 -18 -3.326 1 95.12 205 THR A CA 1
ATOM 1716 C C . THR A 1 205 ? -12.148 -19.016 -2.773 1 95.12 205 THR A C 1
ATOM 1718 O O . THR A 1 205 ? -12.328 -20.219 -2.945 1 95.12 205 THR A O 1
ATOM 1721 N N . GLN A 1 206 ? -11.148 -18.562 -2.1 1 94.19 206 GLN A N 1
ATOM 1722 C CA . GLN A 1 206 ? -10.156 -19.438 -1.499 1 94.19 206 GLN A CA 1
ATOM 1723 C C . GLN A 1 206 ? -10.781 -20.312 -0.417 1 94.19 206 GLN A C 1
ATOM 1725 O O . GLN A 1 206 ? -10.453 -21.5 -0.307 1 94.19 206 GLN A O 1
ATOM 1730 N N . SER A 1 207 ? -11.648 -19.719 0.383 1 94.31 207 SER A N 1
ATOM 1731 C CA . SER A 1 207 ? -12.305 -20.469 1.443 1 94.31 207 SER A CA 1
ATOM 1732 C C . SER A 1 207 ? -13.172 -21.594 0.87 1 94.31 207 SER A C 1
ATOM 1734 O O . SER A 1 207 ? -13.164 -22.703 1.38 1 94.31 207 SER A O 1
ATOM 1736 N N . ILE A 1 208 ? -13.789 -21.312 -0.184 1 93.5 208 ILE A N 1
ATOM 1737 C CA . ILE A 1 208 ? -14.641 -22.312 -0.84 1 93.5 208 ILE A CA 1
ATOM 1738 C C . ILE A 1 208 ? -13.766 -23.391 -1.463 1 93.5 208 ILE A C 1
ATOM 1740 O O . ILE A 1 208 ? -14.062 -24.594 -1.327 1 93.5 208 ILE A O 1
ATOM 1744 N N . ALA A 1 209 ? -12.727 -22.969 -2.111 1 91.25 209 ALA A N 1
ATOM 1745 C CA . ALA A 1 209 ? -11.805 -23.922 -2.73 1 91.25 209 ALA A CA 1
ATOM 1746 C C . ALA A 1 209 ? -11.227 -24.875 -1.692 1 91.25 209 ALA A C 1
ATOM 1748 O O . ALA A 1 209 ? -10.977 -26.047 -1.992 1 91.25 209 ALA A O 1
ATOM 1749 N N . ARG A 1 210 ? -11.117 -24.422 -0.474 1 91.19 210 ARG A N 1
ATOM 1750 C CA . ARG A 1 210 ? -10.547 -25.203 0.615 1 91.19 210 ARG A CA 1
ATOM 1751 C C . ARG A 1 210 ? -11.617 -26.031 1.311 1 91.19 210 ARG A C 1
ATOM 1753 O O . ARG A 1 210 ? -11.312 -26.828 2.201 1 91.19 210 ARG A O 1
ATOM 1760 N N . GLY A 1 211 ? -12.836 -25.844 0.961 1 89.19 211 GLY A N 1
ATOM 1761 C CA . GLY A 1 211 ? -13.938 -26.578 1.559 1 89.19 211 GLY A CA 1
ATOM 1762 C C . GLY A 1 211 ? -14.273 -26.125 2.963 1 89.19 211 GLY A C 1
ATOM 1763 O O . GLY A 1 211 ? -14.672 -26.922 3.809 1 89.19 211 GLY A O 1
ATOM 1764 N N . GLN A 1 212 ? -14.117 -24.891 3.207 1 92 212 GLN A N 1
ATOM 1765 C CA . GLN A 1 212 ? -14.359 -24.375 4.551 1 92 212 GLN A CA 1
ATOM 1766 C C . GLN A 1 212 ? -15.852 -24.219 4.82 1 92 212 GLN A C 1
ATOM 1768 O O . GLN A 1 212 ? -16.609 -23.859 3.922 1 92 212 GLN A O 1
ATOM 1773 N N . ALA A 1 213 ? -16.188 -24.453 6.094 1 94.19 213 ALA A N 1
ATOM 1774 C CA . ALA A 1 213 ? -17.547 -24.25 6.559 1 94.19 213 ALA A CA 1
ATOM 1775 C C . ALA A 1 213 ? -17.891 -22.766 6.648 1 94.19 213 ALA A C 1
ATOM 1777 O O . ALA A 1 213 ? -16.984 -21.922 6.711 1 94.19 213 ALA A O 1
ATOM 1778 N N . PRO A 1 214 ? -19.188 -22.438 6.66 1 95.44 214 PRO A N 1
ATOM 1779 C CA . PRO A 1 214 ? -19.609 -21.047 6.617 1 95.44 214 PRO A CA 1
ATOM 1780 C C . PRO A 1 214 ? -19.094 -20.234 7.801 1 95.44 214 PRO A C 1
ATOM 1782 O O . PRO A 1 214 ? -18.75 -19.047 7.645 1 95.44 214 PRO A O 1
ATOM 1785 N N . ASP A 1 215 ? -19 -20.828 8.914 1 95.75 215 ASP A N 1
ATOM 1786 C CA . ASP A 1 215 ? -18.547 -20.078 10.094 1 95.75 215 ASP A CA 1
ATOM 1787 C C . ASP A 1 215 ? -17.109 -19.609 9.922 1 95.75 215 ASP A C 1
ATOM 1789 O O . ASP A 1 215 ? -16.766 -18.5 10.328 1 95.75 215 ASP A O 1
ATOM 1793 N N . LYS A 1 216 ? -16.297 -20.453 9.375 1 95.19 216 LYS A N 1
ATOM 1794 C CA . LYS A 1 216 ? -14.898 -20.094 9.133 1 95.19 216 LYS A CA 1
ATOM 1795 C C . LYS A 1 216 ? -14.781 -19.031 8.055 1 95.19 216 LYS A C 1
ATOM 1797 O O . LYS A 1 216 ? -13.945 -18.125 8.148 1 95.19 216 LYS A O 1
ATOM 1802 N N . VAL A 1 217 ? -15.586 -19.141 7.023 1 95.88 217 VAL A N 1
ATOM 1803 C CA . VAL A 1 217 ? -15.625 -18.141 5.961 1 95.88 217 VAL A CA 1
ATOM 1804 C C . VAL A 1 217 ? -16 -16.781 6.543 1 95.88 217 VAL A C 1
ATOM 1806 O O . VAL A 1 217 ? -15.328 -15.773 6.281 1 95.88 217 VAL A O 1
ATOM 1809 N N . ILE A 1 218 ? -17 -16.797 7.332 1 97.06 218 ILE A N 1
ATOM 1810 C CA . ILE A 1 218 ? -17.516 -15.586 7.949 1 97.06 218 ILE A CA 1
ATOM 1811 C C . ILE A 1 218 ? -16.438 -14.961 8.836 1 97.06 218 ILE A C 1
ATOM 1813 O O . ILE A 1 218 ? -16.234 -13.75 8.812 1 97.06 218 ILE A O 1
ATOM 1817 N N . SER A 1 219 ? -15.75 -15.75 9.562 1 96.94 219 SER A N 1
ATOM 1818 C CA . SER A 1 219 ? -14.688 -15.266 10.438 1 96.94 219 SER A CA 1
ATOM 1819 C C . SER A 1 219 ? -13.57 -14.617 9.641 1 96.94 219 SER A C 1
ATOM 1821 O O . SER A 1 219 ? -13.062 -13.555 10.016 1 96.94 219 SER A O 1
ATOM 1823 N N . THR A 1 220 ? -13.211 -15.242 8.578 1 95.81 220 THR A N 1
ATOM 1824 C CA . THR A 1 220 ? -12.156 -14.719 7.727 1 95.81 220 THR A CA 1
ATOM 1825 C C . THR A 1 220 ? -12.555 -13.375 7.125 1 95.81 220 THR A C 1
ATOM 1827 O O . THR A 1 220 ? -11.773 -12.422 7.145 1 95.81 220 THR A O 1
ATOM 1830 N N . ILE A 1 221 ? -13.711 -13.312 6.621 1 97.12 221 ILE A N 1
ATOM 1831 C CA . ILE A 1 221 ? -14.234 -12.094 6.012 1 97.12 221 ILE A CA 1
ATOM 1832 C C . ILE A 1 221 ? -14.328 -10.992 7.059 1 97.12 221 ILE A C 1
ATOM 1834 O O . ILE A 1 221 ? -13.969 -9.844 6.793 1 97.12 221 ILE A O 1
ATOM 1838 N N . SER A 1 222 ? -14.75 -11.352 8.219 1 97.38 222 SER A N 1
ATOM 1839 C CA . SER A 1 222 ? -14.867 -10.398 9.32 1 97.38 222 SER A CA 1
ATOM 1840 C C . SER A 1 222 ? -13.516 -9.797 9.68 1 97.38 222 SER A C 1
ATOM 1842 O O . SER A 1 222 ? -13.414 -8.586 9.922 1 97.38 222 SER A O 1
ATOM 1844 N N . LYS A 1 223 ? -12.57 -10.609 9.727 1 97.5 223 LYS A N 1
ATOM 1845 C CA . LYS A 1 223 ? -11.227 -10.141 10.055 1 97.5 223 LYS A CA 1
ATOM 1846 C C . LYS A 1 223 ? -10.727 -9.125 9.016 1 97.5 223 LYS A C 1
ATOM 1848 O O . LYS A 1 223 ? -10.109 -8.125 9.367 1 97.5 223 LYS A O 1
ATOM 1853 N N . LYS A 1 224 ? -11.016 -9.406 7.754 1 97.75 224 LYS A N 1
ATOM 1854 C CA . LYS A 1 224 ? -10.602 -8.492 6.691 1 97.75 224 LYS A CA 1
ATOM 1855 C C . LYS A 1 224 ? -11.352 -7.168 6.777 1 97.75 224 LYS A C 1
ATOM 1857 O O . LYS A 1 224 ? -10.773 -6.105 6.543 1 97.75 224 LYS A O 1
ATOM 1862 N N . LEU A 1 225 ? -12.609 -7.23 7.094 1 98.06 225 LEU A N 1
ATOM 1863 C CA . LEU A 1 225 ? -13.398 -6.016 7.262 1 98.06 225 LEU A CA 1
ATOM 1864 C C . LEU A 1 225 ? -12.883 -5.191 8.438 1 98.06 225 LEU A C 1
ATOM 1866 O O . LEU A 1 225 ? -12.844 -3.963 8.367 1 98.06 225 LEU A O 1
ATOM 1870 N N . ASN A 1 226 ? -12.516 -5.879 9.461 1 97.88 226 ASN A N 1
ATOM 1871 C CA . ASN A 1 226 ? -11.984 -5.188 10.633 1 97.88 226 ASN A CA 1
ATOM 1872 C C . ASN A 1 226 ? -10.672 -4.48 10.32 1 97.88 226 ASN A C 1
ATOM 1874 O O . ASN A 1 226 ? -10.414 -3.387 10.82 1 97.88 226 ASN A O 1
ATOM 1878 N N . THR A 1 227 ? -9.875 -5.125 9.57 1 98.06 227 THR A N 1
ATOM 1879 C CA . THR A 1 227 ? -8.641 -4.488 9.125 1 98.06 227 THR A CA 1
ATOM 1880 C C . THR A 1 227 ? -8.945 -3.227 8.32 1 98.06 227 THR A C 1
ATOM 1882 O O . THR A 1 227 ? -8.305 -2.189 8.516 1 98.06 227 THR A O 1
ATOM 1885 N N . SER A 1 228 ? -9.898 -3.348 7.445 1 98.31 228 SER A N 1
ATOM 1886 C CA . SER A 1 228 ? -10.305 -2.195 6.652 1 98.31 228 SER A CA 1
ATOM 1887 C C . SER A 1 228 ? -10.82 -1.066 7.539 1 98.31 228 SER A C 1
ATOM 1889 O O . SER A 1 228 ? -10.539 0.107 7.289 1 98.31 228 SER A O 1
ATOM 1891 N N . ARG A 1 229 ? -11.547 -1.412 8.5 1 98.19 229 ARG A N 1
ATOM 1892 C CA . ARG A 1 229 ? -12.062 -0.426 9.445 1 98.19 229 ARG A CA 1
ATOM 1893 C C . ARG A 1 229 ? -10.93 0.318 10.141 1 98.19 229 ARG A C 1
ATOM 1895 O O . ARG A 1 229 ? -10.969 1.544 10.266 1 98.19 229 ARG A O 1
ATOM 1902 N N . SER A 1 230 ? -9.969 -0.398 10.609 1 98.5 230 SER A N 1
ATOM 1903 C CA . SER A 1 230 ? -8.812 0.197 11.281 1 98.5 230 SER A CA 1
ATOM 1904 C C . SER A 1 230 ? -8.062 1.142 10.352 1 98.5 230 SER A C 1
ATOM 1906 O O . SER A 1 230 ? -7.617 2.213 10.773 1 98.5 230 SER A O 1
ATOM 1908 N N . ASN A 1 231 ? -7.938 0.72 9.133 1 98.25 231 ASN A N 1
ATOM 1909 C CA . ASN A 1 231 ? -7.293 1.575 8.141 1 98.25 231 ASN A CA 1
ATOM 1910 C C . ASN A 1 231 ? -8.078 2.863 7.918 1 98.25 231 ASN A C 1
ATOM 1912 O O . ASN A 1 231 ? -7.492 3.939 7.781 1 98.25 231 ASN A O 1
ATOM 1916 N N . ALA A 1 232 ? -9.336 2.717 7.828 1 98.56 232 ALA A N 1
ATOM 1917 C CA . ALA A 1 232 ? -10.195 3.883 7.641 1 98.56 232 ALA A CA 1
ATOM 1918 C C . ALA A 1 232 ? -10.094 4.84 8.828 1 98.56 232 ALA A C 1
ATOM 1920 O O . ALA A 1 232 ? -10.039 6.059 8.648 1 98.56 232 ALA A O 1
ATOM 1921 N N . ALA A 1 233 ? -10.016 4.285 10.008 1 98.62 233 ALA A N 1
ATOM 1922 C CA . ALA A 1 233 ? -9.883 5.102 11.211 1 98.62 233 ALA A CA 1
ATOM 1923 C C . ALA A 1 233 ? -8.57 5.875 11.203 1 98.62 233 ALA A C 1
ATOM 1925 O O . ALA A 1 233 ? -8.539 7.066 11.523 1 98.62 233 ALA A O 1
ATOM 1926 N N . ARG A 1 234 ? -7.578 5.23 10.836 1 98.56 234 ARG A N 1
ATOM 1927 C CA . ARG A 1 234 ? -6.27 5.863 10.727 1 98.56 234 ARG A CA 1
ATOM 1928 C C . ARG A 1 234 ? -6.297 7.016 9.734 1 98.56 234 ARG A C 1
ATOM 1930 O O . ARG A 1 234 ? -5.75 8.086 10 1 98.56 234 ARG A O 1
ATOM 1937 N N . LEU A 1 235 ? -6.941 6.828 8.617 1 98.62 235 LEU A N 1
ATOM 1938 C CA . LEU A 1 235 ? -7.043 7.852 7.582 1 98.62 235 LEU A CA 1
ATOM 1939 C C . LEU A 1 235 ? -7.785 9.078 8.102 1 98.62 235 LEU A C 1
ATOM 1941 O O . LEU A 1 235 ? -7.328 10.211 7.926 1 98.62 235 LEU A O 1
ATOM 1945 N N . VAL A 1 236 ? -8.844 8.828 8.773 1 98.62 236 VAL A N 1
ATOM 1946 C CA . VAL A 1 236 ? -9.703 9.898 9.258 1 98.62 236 VAL A CA 1
ATOM 1947 C C . VAL A 1 236 ? -8.945 10.75 10.273 1 98.62 236 VAL A C 1
ATOM 1949 O O . VAL A 1 236 ? -8.914 11.977 10.164 1 98.62 236 VAL A O 1
ATOM 1952 N N . MET A 1 237 ? -8.297 10.086 11.188 1 98.56 237 MET A N 1
ATOM 1953 C CA . MET A 1 237 ? -7.594 10.812 12.242 1 98.56 237 MET A CA 1
ATOM 1954 C C . MET A 1 237 ? -6.426 11.602 11.672 1 98.56 237 MET A C 1
ATOM 1956 O O . MET A 1 237 ? -6.207 12.758 12.055 1 98.56 237 MET A O 1
ATOM 1960 N N . THR A 1 238 ? -5.746 11.039 10.773 1 98.62 238 THR A N 1
ATOM 1961 C CA . THR A 1 238 ? -4.57 11.672 10.195 1 98.62 238 THR A CA 1
ATOM 1962 C C . THR A 1 238 ? -4.969 12.859 9.336 1 98.62 238 THR A C 1
ATOM 1964 O O . THR A 1 238 ? -4.359 13.93 9.422 1 98.62 238 THR A O 1
ATOM 1967 N N . GLU A 1 239 ? -6.008 12.633 8.539 1 98.62 239 GLU A N 1
ATOM 1968 C CA . GLU A 1 239 ? -6.484 13.719 7.68 1 98.62 239 GLU A CA 1
ATOM 1969 C C . GLU A 1 239 ? -7.07 14.859 8.508 1 98.62 239 GLU A C 1
ATOM 1971 O O . GLU A 1 239 ? -6.898 16.031 8.164 1 98.62 239 GLU A O 1
ATOM 1976 N N . SER A 1 240 ? -7.738 14.516 9.57 1 98.56 240 SER A N 1
ATOM 1977 C CA . SER A 1 240 ? -8.273 15.547 10.445 1 98.56 240 SER A CA 1
ATOM 1978 C C . SER A 1 240 ? -7.164 16.391 11.062 1 98.56 240 SER A C 1
ATOM 1980 O O . SER A 1 240 ? -7.277 17.609 11.148 1 98.56 240 SER A O 1
ATOM 1982 N N . ALA A 1 241 ? -6.145 15.711 11.469 1 98.38 241 ALA A N 1
ATOM 1983 C CA . ALA A 1 241 ? -4.996 16.422 12.023 1 98.38 241 ALA A CA 1
ATOM 1984 C C . ALA A 1 241 ? -4.383 17.359 10.992 1 98.38 241 ALA A C 1
ATOM 1986 O O . ALA A 1 241 ? -4.016 18.5 11.32 1 98.38 241 ALA A O 1
ATOM 1987 N N . PHE A 1 242 ? -4.324 16.953 9.789 1 98.69 242 PHE A N 1
ATOM 1988 C CA . PHE A 1 242 ? -3.74 17.781 8.734 1 98.69 242 PHE A CA 1
ATOM 1989 C C . PHE A 1 242 ? -4.594 19.016 8.484 1 98.69 242 PHE A C 1
ATOM 1991 O O . PHE A 1 242 ? -4.074 20.125 8.406 1 98.69 242 PHE A O 1
ATOM 1998 N N . PHE A 1 243 ? -5.84 18.812 8.305 1 98.62 243 PHE A N 1
ATOM 1999 C CA . PHE A 1 243 ? -6.695 19.938 7.941 1 98.62 243 PHE A CA 1
ATOM 2000 C C . PHE A 1 243 ? -6.82 20.922 9.102 1 98.62 243 PHE A C 1
ATOM 2002 O O . PHE A 1 243 ? -6.953 22.125 8.898 1 98.62 243 PHE A O 1
ATOM 2009 N N . SER A 1 244 ? -6.75 20.375 10.312 1 98.31 244 SER A N 1
ATOM 2010 C CA . SER A 1 244 ? -6.668 21.281 11.461 1 98.31 244 SER A CA 1
ATOM 2011 C C . SER A 1 244 ? -5.402 22.125 11.406 1 98.31 244 SER A C 1
ATOM 2013 O O . SER A 1 244 ? -5.453 23.344 11.594 1 98.31 244 SER A O 1
ATOM 2015 N N . ALA A 1 245 ? -4.309 21.5 11.133 1 98.31 245 ALA A N 1
ATOM 2016 C CA . ALA A 1 245 ? -3.037 22.219 11.031 1 98.31 245 ALA A CA 1
ATOM 2017 C C . ALA A 1 245 ? -3.07 23.234 9.898 1 98.31 245 ALA A C 1
ATOM 2019 O O . ALA A 1 245 ? -2.578 24.359 10.055 1 98.31 245 ALA A O 1
ATOM 2020 N N . SER A 1 246 ? -3.617 22.812 8.836 1 98.25 246 SER A N 1
ATOM 2021 C CA . SER A 1 246 ? -3.732 23.688 7.676 1 98.25 246 SER A CA 1
ATOM 2022 C C . SER A 1 246 ? -4.59 24.906 7.988 1 98.25 246 SER A C 1
ATOM 2024 O O . SER A 1 246 ? -4.273 26.016 7.559 1 98.25 246 SER A O 1
ATOM 2026 N N . ALA A 1 247 ? -5.672 24.703 8.664 1 98.19 247 ALA A N 1
ATOM 2027 C CA . ALA A 1 247 ? -6.551 25.797 9.07 1 98.19 247 ALA A CA 1
ATOM 2028 C C . ALA A 1 247 ? -5.832 26.766 10.008 1 98.19 247 ALA A C 1
ATOM 2030 O O . ALA A 1 247 ? -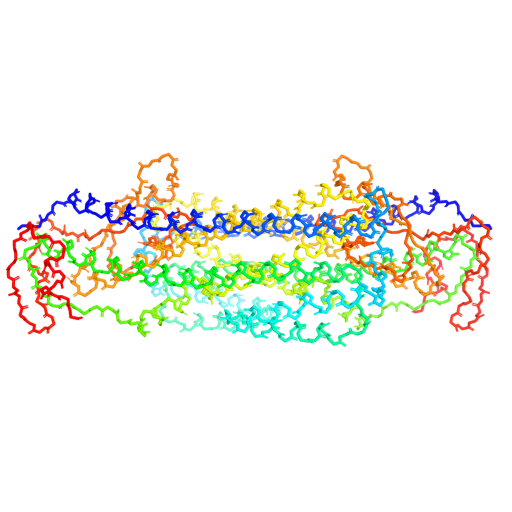5.953 27.984 9.867 1 98.19 247 ALA A O 1
ATOM 2031 N N . GLN A 1 248 ? -5.113 26.234 10.961 1 98 248 GLN A N 1
ATOM 2032 C CA . GLN A 1 248 ? -4.344 27.078 11.875 1 98 248 GLN A CA 1
ATOM 2033 C C . GLN A 1 248 ? -3.312 27.906 11.117 1 98 248 GLN A C 1
ATOM 2035 O O . GLN A 1 248 ? -3.141 29.094 11.398 1 98 248 GLN A O 1
ATOM 2040 N N . LYS A 1 249 ? -2.658 27.234 10.219 1 98.25 249 LYS A N 1
ATOM 2041 C CA . LYS A 1 249 ? -1.674 27.938 9.406 1 98.25 249 LYS A CA 1
ATOM 2042 C C . LYS A 1 249 ? -2.301 29.141 8.703 1 98.25 249 LYS A C 1
ATOM 2044 O O . LYS A 1 249 ? -1.728 30.234 8.695 1 98.25 249 LYS A O 1
ATOM 2049 N N . GLU A 1 250 ? -3.432 28.891 8.117 1 96.94 250 GLU A N 1
ATOM 2050 C CA . GLU A 1 250 ? -4.141 29.953 7.414 1 96.94 250 GLU A CA 1
ATOM 2051 C C . GLU A 1 250 ? -4.492 31.094 8.359 1 96.94 250 GLU A C 1
ATOM 2053 O O . GLU A 1 250 ? -4.285 32.281 8.031 1 96.94 250 GLU A O 1
ATOM 2058 N N . THR A 1 251 ? -4.992 30.828 9.5 1 96.44 251 THR A N 1
ATOM 2059 C CA . THR A 1 251 ? -5.391 31.828 10.477 1 96.44 251 THR A CA 1
ATOM 2060 C C . THR A 1 251 ? -4.172 32.594 10.992 1 96.44 251 THR A C 1
ATOM 2062 O O . THR A 1 251 ? -4.203 33.812 11.109 1 96.44 251 THR A O 1
ATOM 2065 N N . PHE A 1 252 ? -3.135 31.844 11.367 1 95.81 252 PHE A N 1
ATOM 2066 C CA . PHE A 1 252 ? -1.896 32.469 11.805 1 95.81 252 PHE A CA 1
ATOM 2067 C C . PHE A 1 252 ? -1.408 33.469 10.773 1 95.81 252 PHE A C 1
ATOM 2069 O O . PHE A 1 252 ? -0.993 34.594 11.117 1 95.81 252 PHE A O 1
ATOM 2076 N N . GLY A 1 253 ? -1.477 33.062 9.547 1 94.12 253 GLY A N 1
ATOM 2077 C CA . GLY A 1 253 ? -1.072 33.969 8.469 1 94.12 253 GLY A CA 1
ATOM 2078 C C . GLY A 1 253 ? -1.922 35.219 8.375 1 94.12 253 GLY A C 1
ATOM 2079 O O . GLY A 1 253 ? -1.393 36.312 8.273 1 94.12 253 GLY A O 1
ATOM 2080 N N . GLU A 1 254 ? -3.178 35.062 8.43 1 91.94 254 GLU A N 1
ATOM 2081 C CA . GLU A 1 254 ? -4.105 36.188 8.328 1 91.94 254 GLU A CA 1
ATOM 2082 C C . GLU A 1 254 ? -3.936 37.156 9.5 1 91.94 254 GLU A C 1
ATOM 2084 O O . GLU A 1 254 ? -4.156 38.344 9.352 1 91.94 254 GLU A O 1
ATOM 2089 N N . LEU A 1 255 ? -3.508 36.656 10.617 1 90.69 255 LEU A N 1
ATOM 2090 C CA . LEU A 1 255 ? -3.395 37.469 11.82 1 90.69 255 LEU A CA 1
ATOM 2091 C C . LEU A 1 255 ? -1.945 37.875 12.062 1 90.69 255 LEU A C 1
ATOM 2093 O O . LEU A 1 255 ? -1.599 38.344 13.156 1 90.69 255 LEU A O 1
ATOM 2097 N N . ASN A 1 256 ? -1.087 37.562 11.086 1 90.19 256 ASN A N 1
ATOM 2098 C CA . ASN A 1 256 ? 0.305 38 11.055 1 90.19 256 ASN A CA 1
ATOM 2099 C C . ASN A 1 256 ? 1.104 37.406 12.211 1 90.19 256 ASN A C 1
ATOM 2101 O O . ASN A 1 256 ? 1.932 38.094 12.812 1 90.19 256 ASN A O 1
ATOM 2105 N N . VAL A 1 257 ? 0.662 36.219 12.617 1 92.06 257 VAL A N 1
ATOM 2106 C CA . VAL A 1 257 ? 1.506 35.438 13.531 1 92.06 257 VAL A CA 1
ATOM 2107 C C . VAL A 1 257 ? 2.809 35.062 12.828 1 92.06 257 VAL A C 1
ATOM 2109 O O . VAL A 1 257 ? 2.793 34.562 11.711 1 92.06 257 VAL A O 1
ATOM 2112 N N . GLU A 1 258 ? 3.967 35.344 13.469 1 93.44 258 GLU A N 1
ATOM 2113 C CA . GLU A 1 258 ? 5.246 35.156 12.789 1 93.44 258 GLU A CA 1
ATOM 2114 C C . GLU A 1 258 ? 5.863 33.781 13.141 1 93.44 258 GLU A C 1
ATOM 2116 O O . GLU A 1 258 ? 6.641 33.25 12.359 1 93.44 258 GLU A O 1
ATOM 2121 N N . ARG A 1 259 ? 5.562 33.406 14.391 1 95.44 259 ARG A N 1
ATOM 2122 C CA . ARG A 1 259 ? 6.145 32.156 14.859 1 95.44 259 ARG A CA 1
ATOM 2123 C C . ARG A 1 259 ? 5.098 31.281 15.539 1 95.44 259 ARG A C 1
ATOM 2125 O O . ARG A 1 259 ? 4.078 31.781 16.016 1 95.44 259 ARG A O 1
ATOM 2132 N N . TYR A 1 260 ? 5.34 29.984 15.5 1 96.44 260 TYR A N 1
ATOM 2133 C CA . TYR A 1 260 ? 4.465 29.047 16.172 1 96.44 260 TYR A CA 1
ATOM 2134 C C . TYR A 1 260 ? 5.277 28.016 16.953 1 96.44 260 TYR A C 1
ATOM 2136 O O . TYR A 1 260 ? 6.453 27.797 16.656 1 96.44 260 TYR A O 1
ATOM 2144 N N . GLU A 1 261 ? 4.645 27.484 17.969 1 96.69 261 GLU A N 1
ATOM 2145 C CA . GLU A 1 261 ? 5.219 26.453 18.812 1 96.69 261 GLU A CA 1
ATOM 2146 C C . GLU A 1 261 ? 4.484 25.125 18.656 1 96.69 261 GLU A C 1
ATOM 2148 O O . GLU A 1 261 ? 3.258 25.109 18.516 1 96.69 261 GLU A O 1
ATOM 2153 N N . ILE A 1 262 ? 5.262 24.031 18.656 1 96.44 262 ILE A N 1
ATOM 2154 C CA . ILE A 1 262 ? 4.68 22.688 18.609 1 96.44 262 ILE A CA 1
ATOM 2155 C C . ILE A 1 262 ? 4.266 22.266 20.016 1 96.44 262 ILE A C 1
ATOM 2157 O O . ILE A 1 262 ? 5.047 22.375 20.969 1 96.44 262 ILE A O 1
ATOM 2161 N N . VAL A 1 263 ? 3.076 21.797 20.125 1 96.62 263 VAL A N 1
ATOM 2162 C CA . VAL A 1 263 ? 2.576 21.281 21.406 1 96.62 263 VAL A CA 1
ATOM 2163 C C . VAL A 1 263 ? 2.068 19.859 21.234 1 96.62 263 VAL A C 1
ATOM 2165 O O . VAL A 1 263 ? 1.063 19.625 20.547 1 96.62 263 VAL A O 1
ATOM 2168 N N . ALA A 1 264 ? 2.746 18.938 21.844 1 94.5 264 ALA A N 1
ATOM 2169 C CA . ALA A 1 264 ? 2.334 17.547 21.812 1 94.5 264 ALA A CA 1
ATOM 2170 C C . ALA A 1 264 ? 1.417 17.203 22.984 1 94.5 264 ALA A C 1
ATOM 2172 O O . ALA A 1 264 ? 1.539 17.781 24.062 1 94.5 264 ALA A O 1
ATOM 2173 N N . THR A 1 265 ? 0.428 16.406 22.641 1 86.25 265 THR A N 1
ATOM 2174 C CA . THR A 1 265 ? -0.32 15.828 23.766 1 86.25 265 THR A CA 1
ATOM 2175 C C . THR A 1 265 ? 0.576 14.93 24.609 1 86.25 265 THR A C 1
ATOM 2177 O O . THR A 1 265 ? 1.207 14.008 24.078 1 86.25 265 THR A O 1
ATOM 2180 N N . LEU A 1 266 ? 0.622 15.25 25.891 1 86.25 266 LEU A N 1
ATOM 2181 C CA . LEU A 1 266 ? 1.549 14.484 26.719 1 86.25 266 LEU A CA 1
ATOM 2182 C C . LEU A 1 266 ? 0.811 13.414 27.516 1 86.25 266 LEU A C 1
ATOM 2184 O O . LEU A 1 266 ? 0.222 13.703 28.562 1 86.25 266 LEU A O 1
ATOM 2188 N N . ASP A 1 267 ? 0.797 12.219 27 1 87.62 267 ASP A N 1
ATOM 2189 C CA . ASP A 1 267 ? 0.281 11.023 27.656 1 87.62 267 ASP A CA 1
ATOM 2190 C C . ASP A 1 267 ? 1.061 9.781 27.234 1 87.62 267 ASP A C 1
ATOM 2192 O O . ASP A 1 267 ? 2.146 9.891 26.656 1 87.62 267 ASP A O 1
ATOM 2196 N N . SER A 1 268 ? 0.685 8.602 27.594 1 87.25 268 SER A N 1
ATOM 2197 C CA . SER A 1 268 ? 1.44 7.367 27.391 1 87.25 268 SER A CA 1
ATOM 2198 C C . SER A 1 268 ? 1.466 6.973 25.922 1 87.25 268 SER A C 1
ATOM 2200 O O . SER A 1 268 ? 2.295 6.16 25.5 1 87.25 268 SER A O 1
ATOM 2202 N N . LYS A 1 269 ? 0.712 7.68 25.094 1 89.81 269 LYS A N 1
ATOM 2203 C CA . LYS A 1 269 ? 0.601 7.281 23.703 1 89.81 269 LYS A CA 1
ATOM 2204 C C . LYS A 1 269 ? 1.417 8.203 22.797 1 89.81 269 LYS A C 1
ATOM 2206 O O . LYS A 1 269 ? 1.496 7.984 21.594 1 89.81 269 LYS A O 1
ATOM 2211 N N . THR A 1 270 ? 1.983 9.164 23.391 1 87.88 270 THR A N 1
ATOM 2212 C CA . THR A 1 270 ? 2.717 10.141 22.594 1 87.88 270 THR A CA 1
ATOM 2213 C C . THR A 1 270 ? 3.955 9.508 21.969 1 87.88 270 THR A C 1
ATOM 2215 O O . THR A 1 270 ? 4.727 8.836 22.656 1 87.88 270 THR A O 1
ATOM 2218 N N . SER A 1 271 ? 4.105 9.688 20.734 1 90.94 271 SER A N 1
ATOM 2219 C CA . SER A 1 271 ? 5.23 9.109 20.016 1 90.94 271 SER A CA 1
ATOM 2220 C C . SER A 1 271 ? 6.535 9.828 20.344 1 90.94 271 SER A C 1
ATOM 2222 O O . SER A 1 271 ? 6.516 10.969 20.828 1 90.94 271 SER A O 1
ATOM 2224 N N . LEU A 1 272 ? 7.605 9.188 20.078 1 86.44 272 LEU A N 1
ATOM 2225 C CA . LEU A 1 272 ? 8.922 9.766 20.344 1 86.44 272 LEU A CA 1
ATOM 2226 C C . LEU A 1 272 ? 9.133 11.023 19.5 1 86.44 272 LEU A C 1
ATOM 2228 O O . LEU A 1 272 ? 9.727 11.992 19.984 1 86.44 272 LEU A O 1
ATOM 2232 N N . ILE A 1 273 ? 8.633 11.016 18.297 1 90.31 273 ILE A N 1
ATOM 2233 C CA . ILE A 1 273 ? 8.789 12.172 17.438 1 90.31 273 ILE A CA 1
ATOM 2234 C C . ILE A 1 273 ? 8.055 13.367 18.031 1 90.31 273 ILE A C 1
ATOM 2236 O O . ILE A 1 273 ? 8.594 14.477 18.078 1 90.31 273 ILE A O 1
ATOM 2240 N N . CYS A 1 274 ? 6.84 13.133 18.453 1 93.19 274 CYS A N 1
ATOM 2241 C CA . CYS A 1 274 ? 6.035 14.234 18.984 1 93.19 274 CYS A CA 1
ATOM 2242 C C . CYS A 1 274 ? 6.609 14.742 20.297 1 93.19 274 CYS A C 1
ATOM 2244 O O . CYS A 1 274 ? 6.578 15.945 20.562 1 93.19 274 CYS A O 1
ATOM 2246 N N . HIS A 1 275 ? 7.172 13.797 21.062 1 91.12 275 HIS A N 1
ATOM 2247 C CA . HIS A 1 275 ? 7.859 14.211 22.281 1 91.12 275 HIS A CA 1
ATOM 2248 C C . HIS A 1 275 ? 9.039 15.117 21.969 1 91.12 275 HIS A C 1
ATOM 2250 O O . HIS A 1 275 ? 9.242 16.141 22.625 1 91.12 275 HIS A O 1
ATOM 2256 N N . SER A 1 276 ? 9.797 14.773 21.062 1 89.44 276 SER A N 1
ATOM 2257 C CA . SER A 1 276 ? 11 15.508 20.703 1 89.44 276 SER A CA 1
ATOM 2258 C C . SER A 1 276 ? 10.672 16.859 20.078 1 89.44 276 SER A C 1
ATOM 2260 O O . SER A 1 276 ? 11.453 17.812 20.172 1 89.44 276 SER A O 1
ATOM 2262 N N . MET A 1 277 ? 9.508 16.953 19.484 1 93.5 277 MET A N 1
ATOM 2263 C CA . MET A 1 277 ? 9.109 18.172 18.797 1 93.5 277 MET A CA 1
ATOM 2264 C C . MET A 1 277 ? 8.422 19.141 19.766 1 93.5 277 MET A C 1
ATOM 2266 O O . MET A 1 277 ? 8.305 20.344 19.469 1 93.5 277 MET A O 1
ATOM 2270 N N . ASP A 1 278 ? 8.023 18.578 20.891 1 94.06 278 ASP A N 1
ATOM 2271 C CA . ASP A 1 278 ? 7.266 19.391 21.844 1 94.06 278 ASP A CA 1
ATOM 2272 C C . ASP A 1 278 ? 8.078 20.609 22.297 1 94.06 278 ASP A C 1
ATOM 2274 O O . ASP A 1 278 ? 9.227 20.469 22.703 1 94.06 278 ASP A O 1
ATOM 2278 N N . GLY A 1 279 ? 7.516 21.812 22.125 1 93.19 279 GLY A N 1
ATOM 2279 C CA . GLY A 1 279 ? 8.133 23.047 22.609 1 93.19 279 GLY A CA 1
ATOM 2280 C C . GLY A 1 279 ? 8.984 23.719 21.547 1 93.19 279 GLY A C 1
ATOM 2281 O O . GLY A 1 279 ? 9.391 24.875 21.734 1 93.19 279 GLY A O 1
ATOM 2282 N N . LYS A 1 280 ? 9.273 23.094 20.5 1 92.31 280 LYS A N 1
ATOM 2283 C CA . LYS A 1 280 ? 10.055 23.719 19.438 1 92.31 280 LYS A CA 1
ATOM 2284 C C . LYS A 1 280 ? 9.273 24.844 18.766 1 92.31 280 LYS A C 1
ATOM 2286 O O . LYS A 1 280 ? 8.055 24.734 18.578 1 92.31 280 LYS A O 1
ATOM 2291 N N . VAL A 1 281 ? 9.977 25.906 18.422 1 93.5 281 VAL A N 1
ATOM 2292 C CA . VAL A 1 281 ? 9.391 27.094 17.812 1 93.5 281 VAL A CA 1
ATOM 2293 C C . VAL A 1 281 ? 9.922 27.266 16.391 1 93.5 281 VAL A C 1
ATOM 2295 O O . VAL A 1 281 ? 11.125 27.125 16.156 1 93.5 281 VAL A O 1
ATOM 2298 N N . PHE A 1 282 ? 9.031 27.469 15.484 1 94.12 282 PHE A N 1
ATOM 2299 C CA . PHE A 1 282 ? 9.398 27.656 14.086 1 94.12 282 PHE A CA 1
ATOM 2300 C C . PHE A 1 282 ? 8.773 28.938 13.531 1 94.12 282 PHE A C 1
ATOM 2302 O O . PHE A 1 282 ? 7.797 29.453 14.086 1 94.12 282 PHE A O 1
ATOM 2309 N N . LYS A 1 283 ? 9.398 29.453 12.469 1 94.12 283 LYS A N 1
ATOM 2310 C CA . LYS A 1 283 ? 8.797 30.547 11.727 1 94.12 283 LYS A CA 1
ATOM 2311 C C . LYS A 1 283 ? 7.648 30.062 10.852 1 94.12 283 LYS A C 1
ATOM 2313 O O . LYS A 1 283 ? 7.652 28.906 10.398 1 94.12 283 LYS A O 1
ATOM 2318 N N . MET A 1 284 ? 6.707 30.922 10.602 1 95.81 284 MET A N 1
ATOM 2319 C CA . MET A 1 284 ? 5.582 30.562 9.742 1 95.81 284 MET A CA 1
ATOM 2320 C C . MET A 1 284 ? 6.066 30.141 8.352 1 95.81 284 MET A C 1
ATOM 2322 O O . MET A 1 284 ? 5.465 29.281 7.719 1 95.81 284 MET A O 1
ATOM 2326 N N . SER A 1 285 ? 7.168 30.672 7.895 1 92.75 285 SER A N 1
ATOM 2327 C CA . SER A 1 285 ? 7.711 30.344 6.582 1 92.75 285 SER A CA 1
ATOM 2328 C C . SER A 1 285 ? 8.219 28.922 6.531 1 92.75 285 SER A C 1
ATOM 2330 O O . SER A 1 285 ? 8.438 28.359 5.449 1 92.75 285 SER A O 1
ATOM 2332 N N . GLU A 1 286 ? 8.367 28.344 7.699 1 92.94 286 GLU A N 1
ATOM 2333 C CA . GLU A 1 286 ? 8.906 26.984 7.793 1 92.94 286 GLU A CA 1
ATOM 2334 C C . GLU A 1 286 ? 7.797 25.953 7.992 1 92.94 286 GLU A C 1
ATOM 2336 O O . GLU A 1 286 ? 8.062 24.766 8.125 1 92.94 286 GLU A O 1
ATOM 2341 N N . PHE A 1 287 ? 6.609 26.422 7.949 1 96.12 287 PHE A N 1
ATOM 2342 C CA . PHE A 1 287 ? 5.48 25.562 8.25 1 96.12 287 PHE A CA 1
ATOM 2343 C C . PHE A 1 287 ? 5.359 24.453 7.207 1 96.12 287 PHE A C 1
ATOM 2345 O O . PHE A 1 287 ? 5.047 24.719 6.047 1 96.12 287 PHE A O 1
ATOM 2352 N N . GLU A 1 288 ? 5.605 23.219 7.617 1 95.31 288 GLU A N 1
ATOM 2353 C CA . GLU A 1 288 ? 5.566 22.062 6.727 1 95.31 288 GLU A CA 1
ATOM 2354 C C . GLU A 1 288 ? 5.004 20.828 7.434 1 95.31 288 GLU A C 1
ATOM 2356 O O . GLU A 1 288 ? 5.715 20.156 8.18 1 95.31 288 GLU A O 1
ATOM 2361 N N . PRO A 1 289 ? 3.768 20.5 7.043 1 96.19 289 PRO A N 1
ATOM 2362 C CA . PRO A 1 289 ? 3.189 19.297 7.645 1 96.19 289 PRO A CA 1
ATOM 2363 C C . PRO A 1 289 ? 4.07 18.062 7.461 1 96.19 289 PRO A C 1
ATOM 2365 O O . PRO A 1 289 ? 4.598 17.844 6.367 1 96.19 289 PRO A O 1
ATOM 2368 N N . GLY A 1 290 ? 4.203 17.344 8.555 1 95.12 290 GLY A N 1
ATOM 2369 C CA . GLY A 1 290 ? 5.02 16.141 8.508 1 95.12 290 GLY A CA 1
ATOM 2370 C C . GLY A 1 290 ? 6.461 16.375 8.922 1 95.12 290 GLY A C 1
ATOM 2371 O O . GLY A 1 290 ? 7.199 15.43 9.203 1 95.12 290 GLY A O 1
ATOM 2372 N N . ILE A 1 291 ? 6.891 17.656 8.984 1 94.56 291 ILE A N 1
ATOM 2373 C CA . ILE A 1 291 ? 8.289 17.969 9.273 1 94.56 291 ILE A CA 1
ATOM 2374 C C . ILE A 1 291 ? 8.367 18.953 10.438 1 94.56 291 ILE A C 1
ATOM 2376 O O . ILE A 1 291 ? 8.859 18.609 11.516 1 94.56 291 ILE A O 1
ATOM 2380 N N . THR A 1 292 ? 7.738 20.141 10.234 1 96.19 292 THR A N 1
ATOM 2381 C CA . THR A 1 292 ? 7.793 21.172 11.266 1 96.19 292 THR A CA 1
ATOM 2382 C C . THR A 1 292 ? 6.395 21.484 11.797 1 96.19 292 THR A C 1
ATOM 2384 O O . THR A 1 292 ? 6.207 22.438 12.547 1 96.19 292 THR A O 1
ATOM 2387 N N . ALA A 1 293 ? 5.426 20.734 11.352 1 97.5 293 ALA A N 1
ATOM 2388 C CA . ALA A 1 293 ? 4.051 20.844 11.828 1 97.5 293 ALA A CA 1
ATOM 2389 C C . ALA A 1 293 ? 3.332 19.5 11.766 1 97.5 293 ALA A C 1
ATOM 2391 O O . ALA A 1 293 ? 3.688 18.641 10.961 1 97.5 293 ALA A O 1
ATOM 2392 N N . ASN A 1 294 ? 2.344 19.359 12.648 1 96.94 294 ASN A N 1
ATOM 2393 C CA . ASN A 1 294 ? 1.528 18.141 12.633 1 96.94 294 ASN A CA 1
ATOM 2394 C C . ASN A 1 294 ? 0.727 18.031 11.344 1 96.94 294 ASN A C 1
ATOM 2396 O O . ASN A 1 294 ? 0.451 19.031 10.688 1 96.94 294 ASN A O 1
ATOM 2400 N N . PRO A 1 295 ? 0.317 16.812 10.938 1 97.94 295 PRO A N 1
ATOM 2401 C CA . PRO A 1 295 ? 0.665 15.555 11.602 1 97.94 295 PRO A CA 1
ATOM 2402 C C . PRO A 1 295 ? 2.062 15.062 11.234 1 97.94 295 PRO A C 1
ATOM 2404 O O . PRO A 1 295 ? 2.447 15.102 10.062 1 97.94 295 PRO A O 1
ATOM 2407 N N . PHE A 1 296 ? 2.773 14.562 12.281 1 96.12 296 PHE A N 1
ATOM 2408 C CA . PHE A 1 296 ? 4.117 14.047 12.062 1 96.12 296 PHE A CA 1
ATOM 2409 C C . PHE A 1 296 ? 4.074 12.562 11.711 1 96.12 296 PHE A C 1
ATOM 2411 O O . PHE A 1 296 ? 5.055 12.016 11.211 1 96.12 296 PHE A O 1
ATOM 2418 N N . HIS A 1 297 ? 3.016 11.875 12.062 1 94.56 297 HIS A N 1
ATOM 2419 C CA . HIS A 1 297 ? 2.781 10.445 11.883 1 94.56 297 HIS A CA 1
ATOM 2420 C C . HIS A 1 297 ? 1.29 10.133 11.898 1 94.56 297 HIS A C 1
ATOM 2422 O O . HIS A 1 297 ? 0.475 10.969 12.289 1 94.56 297 HIS A O 1
ATOM 2428 N N . PRO A 1 298 ? 0.899 8.961 11.477 1 96.56 298 PRO A N 1
ATOM 2429 C CA . PRO A 1 298 ? -0.513 8.586 11.586 1 96.56 298 PRO A CA 1
ATOM 2430 C C . PRO A 1 298 ? -1.034 8.656 13.016 1 96.56 298 PRO A C 1
ATOM 2432 O O . PRO A 1 298 ? -0.318 8.305 13.953 1 96.56 298 PRO A O 1
ATOM 2435 N N . TYR A 1 299 ? -2.225 9.156 13.227 1 96.5 299 TYR A N 1
ATOM 2436 C CA . TYR A 1 299 ? -2.898 9.266 14.516 1 96.5 299 TYR A CA 1
ATOM 2437 C C . TYR A 1 299 ? -2.254 10.344 15.383 1 96.5 299 TYR A C 1
ATOM 2439 O O . TYR A 1 299 ? -2.34 10.297 16.609 1 96.5 299 TYR A O 1
ATOM 2447 N N . CYS A 1 300 ? -1.609 11.289 14.711 1 96.94 300 CYS A N 1
ATOM 2448 C CA . CYS A 1 300 ? -0.916 12.344 15.445 1 96.94 300 CYS A CA 1
ATOM 2449 C C . CYS A 1 300 ? -1.901 13.203 16.234 1 96.94 300 CYS A C 1
ATOM 2451 O O . CYS A 1 300 ? -2.906 13.656 15.68 1 96.94 300 CYS A O 1
ATOM 2453 N N . ARG A 1 301 ? -1.592 13.461 17.516 1 95.81 301 ARG A N 1
ATOM 2454 C CA . ARG A 1 301 ? -2.41 14.297 18.391 1 95.81 301 ARG A CA 1
ATOM 2455 C C . ARG A 1 301 ? -1.642 15.531 18.844 1 95.81 301 ARG A C 1
ATOM 2457 O O . ARG A 1 301 ? -1.776 15.969 19.984 1 95.81 301 ARG A O 1
ATOM 2464 N N . THR A 1 302 ? -0.747 15.953 18 1 96.69 302 THR A N 1
ATOM 2465 C CA . THR A 1 302 ? 0.031 17.172 18.203 1 96.69 302 THR A CA 1
ATOM 2466 C C . THR A 1 302 ? -0.64 18.359 17.531 1 96.69 302 THR A C 1
ATOM 2468 O O . THR A 1 302 ? -1.36 18.188 16.547 1 96.69 302 THR A O 1
ATOM 2471 N N . THR A 1 303 ? -0.501 19.516 18.078 1 97.88 303 THR A N 1
ATOM 2472 C CA . THR A 1 303 ? -1.033 20.734 17.484 1 97.88 303 THR A CA 1
ATOM 2473 C C . THR A 1 303 ? 0.009 21.859 17.5 1 97.88 303 THR A C 1
ATOM 2475 O O . THR A 1 303 ? 1.125 21.656 17.984 1 97.88 303 THR A O 1
ATOM 2478 N N . THR A 1 304 ? -0.304 23 16.844 1 97.75 304 THR A N 1
ATOM 2479 C CA . THR A 1 304 ? 0.534 24.188 16.859 1 97.75 304 THR A CA 1
ATOM 2480 C C . THR A 1 304 ? -0.149 25.312 17.625 1 97.75 304 THR A C 1
ATOM 2482 O O . THR A 1 304 ? -1.378 25.375 17.703 1 97.75 304 THR A O 1
ATOM 2485 N N . VAL A 1 305 ? 0.645 26.156 18.266 1 96.5 305 VAL A N 1
ATOM 2486 C CA . VAL A 1 305 ? 0.14 27.328 18.969 1 96.5 305 VAL A CA 1
ATOM 2487 C C . VAL A 1 305 ? 0.955 28.562 18.562 1 96.5 305 VAL A C 1
ATOM 2489 O O . VAL A 1 305 ? 2.135 28.453 18.234 1 96.5 305 VAL A O 1
ATOM 2492 N N . PRO A 1 306 ? 0.247 29.719 18.516 1 95 306 PRO A N 1
ATOM 2493 C CA . PRO A 1 306 ? 1.039 30.906 18.203 1 95 306 PRO A CA 1
ATOM 2494 C C . PRO A 1 306 ? 2.121 31.188 19.25 1 95 306 PRO A C 1
ATOM 2496 O O . PRO A 1 306 ? 1.918 30.922 20.438 1 95 306 PRO A O 1
ATOM 2499 N N . TYR A 1 307 ? 3.215 31.641 18.766 1 93.19 307 TYR A N 1
ATOM 2500 C CA . TYR A 1 307 ? 4.336 31.984 19.641 1 93.19 307 TYR A CA 1
ATOM 2501 C C . TYR A 1 307 ? 4.652 33.469 19.547 1 93.19 307 TYR A C 1
ATOM 2503 O O . TYR A 1 307 ? 4.852 34 18.469 1 93.19 307 TYR A O 1
ATOM 2511 N N . PHE A 1 308 ? 4.59 34.188 20.75 1 87.56 308 PHE A N 1
ATOM 2512 C CA . PHE A 1 308 ? 4.891 35.625 20.844 1 87.56 308 PHE A CA 1
ATOM 2513 C C . PHE A 1 308 ? 6.031 35.875 21.812 1 87.56 308 PHE A C 1
ATOM 2515 O O . PHE A 1 308 ? 6.082 35.25 22.891 1 87.56 308 PHE A O 1
ATOM 2522 N N . ASP A 1 309 ? 7.047 36.75 21.297 1 76.56 309 ASP A N 1
ATOM 2523 C CA . ASP A 1 309 ? 8.094 37.156 22.234 1 76.56 309 ASP A CA 1
ATOM 2524 C C . ASP A 1 309 ? 7.523 38 23.359 1 76.56 309 ASP A C 1
ATOM 2526 O O . ASP A 1 309 ? 6.473 38.625 23.203 1 76.56 309 ASP A O 1
ATOM 2530 N N . ASP A 1 310 ? 7.949 37.844 24.609 1 60.91 310 ASP A N 1
ATOM 2531 C CA . ASP A 1 310 ? 7.473 38.531 25.812 1 60.91 310 ASP A CA 1
ATOM 2532 C C . ASP A 1 310 ? 6.996 39.938 25.484 1 60.91 310 ASP A C 1
ATOM 2534 O O . ASP A 1 310 ? 5.988 40.406 26.031 1 60.91 310 ASP A O 1
ATOM 2538 N N . ASP A 1 311 ? 7.863 40.906 24.766 1 50.34 311 ASP A N 1
ATOM 2539 C CA . ASP A 1 311 ? 7.559 42.312 24.688 1 50.34 311 ASP A CA 1
ATOM 2540 C C . ASP A 1 311 ? 6.59 42.594 23.547 1 50.34 311 ASP A C 1
ATOM 2542 O O . ASP A 1 311 ? 6.129 43.719 23.375 1 50.34 311 ASP A O 1
ATOM 2546 N N . TYR A 1 312 ? 6.48 41.875 22.562 1 49.31 312 TYR A N 1
ATOM 2547 C CA . TYR A 1 312 ? 6.039 42.312 21.234 1 49.31 312 TYR A CA 1
ATOM 2548 C C . TYR A 1 312 ? 4.523 42.219 21.109 1 49.31 312 TYR A C 1
ATOM 2550 O O . TYR A 1 312 ? 3.992 42.219 20 1 49.31 312 TYR A O 1
ATOM 2558 N N . GLY A 1 313 ? 3.771 42.188 22.016 1 47.31 313 GLY A N 1
ATOM 2559 C CA . GLY A 1 313 ? 2.354 42 21.75 1 47.31 313 GLY A CA 1
ATOM 2560 C C . GLY A 1 313 ? 1.782 43 20.766 1 47.31 313 GLY A C 1
ATOM 2561 O O . GLY A 1 313 ? 0.579 43 20.5 1 47.31 313 GLY A O 1
ATOM 2562 N N . GLN A 1 314 ? 2.453 44 20.453 1 46.16 314 GLN A N 1
ATOM 2563 C CA . GLN A 1 314 ? 1.717 45.125 19.906 1 46.16 314 GLN A CA 1
ATOM 2564 C C . GLN A 1 314 ? 1.399 44.906 18.422 1 46.16 314 GLN A C 1
ATOM 2566 O O . GLN A 1 314 ? 0.672 45.719 17.828 1 46.16 314 GLN A O 1
ATOM 2571 N N . ARG A 1 315 ? 2.188 44.188 17.641 1 48.88 315 ARG A N 1
ATOM 2572 C CA . ARG A 1 315 ? 2.041 44.344 16.188 1 48.88 315 ARG A CA 1
ATOM 2573 C C . ARG A 1 315 ? 0.847 43.562 15.664 1 48.88 315 ARG A C 1
ATOM 2575 O O . ARG A 1 315 ? 0.688 43.406 14.453 1 48.88 315 ARG A O 1
ATOM 2582 N N . ILE A 1 316 ? 0.08 42.844 16.281 1 51.91 316 ILE A N 1
ATOM 2583 C CA . ILE A 1 316 ? -0.898 41.938 15.688 1 51.91 316 ILE A CA 1
ATOM 2584 C C . ILE A 1 316 ? -1.884 42.719 14.828 1 51.91 316 ILE A C 1
ATOM 2586 O O . ILE A 1 316 ? -2.553 42.156 13.961 1 51.91 316 ILE A O 1
ATOM 2590 N N . ALA A 1 317 ? -2.467 43.969 15.047 1 49 317 ALA A N 1
ATOM 2591 C CA . ALA A 1 317 ? -3.898 44.25 15.031 1 49 317 ALA A CA 1
ATOM 2592 C C . ALA A 1 317 ? -4.367 44.625 13.633 1 49 317 ALA A C 1
ATOM 2594 O O . ALA A 1 317 ? -5.473 45.156 13.469 1 49 317 ALA A O 1
ATOM 2595 N N . ARG A 1 318 ? -3.74 45.125 12.531 1 48.91 318 ARG A N 1
ATOM 2596 C CA . ARG A 1 318 ? -4.66 45.969 11.758 1 48.91 318 ARG A CA 1
ATOM 2597 C C . ARG A 1 318 ? -5.531 45.125 10.844 1 48.91 318 ARG A C 1
ATOM 2599 O O . ARG A 1 318 ? -5.043 44.188 10.211 1 48.91 318 ARG A O 1
ATOM 2606 N N . GLY A 1 319 ? -6.797 44.844 11.023 1 52.5 319 GLY A N 1
ATOM 2607 C CA . GLY A 1 319 ? -7.793 44.219 10.18 1 52.5 319 GLY A CA 1
ATOM 2608 C C . GLY A 1 319 ? -7.652 44.594 8.711 1 52.5 319 GLY A C 1
ATOM 2609 O O . GLY A 1 319 ? -6.934 45.531 8.375 1 52.5 319 GLY A O 1
ATOM 2610 N N . LYS A 1 320 ? -7.949 43.781 7.668 1 54.56 320 LYS A N 1
ATOM 2611 C CA . LYS A 1 320 ? -7.918 44.094 6.238 1 54.56 320 LYS A CA 1
ATOM 2612 C C . LYS A 1 320 ? -8.461 45.469 5.957 1 54.56 320 LYS A C 1
ATOM 2614 O O . LYS A 1 320 ? -7.992 46.156 5.047 1 54.56 320 LYS A O 1
ATOM 2619 N N . ASP A 1 321 ? -9.617 45.781 6.516 1 52.12 321 ASP A N 1
ATOM 2620 C CA . ASP A 1 321 ? -10.234 47.094 6.25 1 52.12 321 ASP A CA 1
ATOM 2621 C C . ASP A 1 321 ? -9.562 48.188 7.066 1 52.12 321 ASP A C 1
ATOM 2623 O O . ASP A 1 321 ? -9.961 49.344 6.992 1 52.12 321 ASP A O 1
ATOM 2627 N N . GLY A 1 322 ? -8.531 47.781 7.816 1 59.5 322 GLY A N 1
ATOM 2628 C CA . GLY A 1 322 ? -7.758 48.75 8.578 1 59.5 322 GLY A CA 1
ATOM 2629 C C . GLY A 1 322 ? -8.406 49.125 9.898 1 59.5 322 GLY A C 1
ATOM 2630 O O . GLY A 1 322 ? -7.832 49.875 10.688 1 59.5 322 GLY A O 1
ATOM 2631 N N . LYS A 1 323 ? -9.75 48.625 10.133 1 66.81 323 LYS A N 1
ATOM 2632 C CA . LYS A 1 323 ? -10.43 49.031 11.352 1 66.81 323 LYS A CA 1
ATOM 2633 C C . LYS A 1 323 ? -10.195 48.031 12.477 1 66.81 323 LYS A C 1
ATOM 2635 O O . LYS A 1 323 ? -10.273 46.812 12.266 1 66.81 323 LYS A O 1
ATOM 2640 N N . VAL A 1 324 ? -9.656 48.344 13.641 1 68.56 324 VAL A N 1
ATOM 2641 C CA . VAL A 1 324 ? -9.398 47.562 14.844 1 68.56 324 VAL A CA 1
ATOM 2642 C C . VAL A 1 324 ? -10.359 47.969 15.953 1 68.56 324 VAL A C 1
ATOM 2644 O O . VAL A 1 324 ? -10.57 49.156 16.172 1 68.56 324 VAL A O 1
ATOM 2647 N N . TYR A 1 325 ? -11.242 46.875 16.312 1 77.38 325 TYR A N 1
ATOM 2648 C CA . TYR A 1 325 ? -12.141 47.125 17.438 1 77.38 325 TYR A CA 1
ATOM 2649 C C . TYR A 1 325 ? -11.602 46.531 18.719 1 77.38 325 TYR A C 1
ATOM 2651 O O . TYR A 1 325 ? -11.047 45.406 18.719 1 77.38 325 TYR A O 1
ATOM 2659 N N . TYR A 1 326 ? -11.695 47.188 19.766 1 78.31 326 TYR A N 1
ATOM 2660 C CA . TYR A 1 326 ? -11.312 46.625 21.062 1 78.31 326 TYR A CA 1
ATOM 2661 C C . TYR A 1 326 ? -12.43 45.781 21.656 1 78.31 326 TYR A C 1
ATOM 2663 O O . TYR A 1 326 ? -13.602 46.188 21.609 1 78.31 326 TYR A O 1
ATOM 2671 N N . ILE A 1 327 ? -12.086 44.594 22.031 1 76.88 327 ILE A N 1
ATOM 2672 C CA . ILE A 1 327 ? -13.094 43.688 22.594 1 76.88 327 ILE A CA 1
ATOM 2673 C C . ILE A 1 327 ? -12.648 43.188 23.953 1 76.88 327 ILE A C 1
ATOM 2675 O O . ILE A 1 327 ? -11.453 43.219 24.281 1 76.88 327 ILE A O 1
ATOM 2679 N N . ASP A 1 328 ? -13.711 42.812 24.75 1 76.38 328 ASP A N 1
ATOM 2680 C CA . ASP A 1 328 ? -13.453 42.219 26.062 1 76.38 328 ASP A CA 1
ATOM 2681 C C . ASP A 1 328 ? -12.742 40.875 25.922 1 76.38 328 ASP A C 1
ATOM 2683 O O . ASP A 1 328 ? -13.109 40.062 25.062 1 76.38 328 ASP A O 1
ATOM 2687 N N . SER A 1 329 ? -11.766 40.688 26.734 1 77.75 329 SER A N 1
ATOM 2688 C CA . SER A 1 329 ? -11.008 39.438 26.688 1 77.75 329 SER A CA 1
ATOM 2689 C C . SER A 1 329 ? -11.883 38.25 27.094 1 77.75 329 SER A C 1
ATOM 2691 O O . SER A 1 329 ? -11.555 37.094 26.781 1 77.75 329 SER A O 1
ATOM 2693 N N . LYS A 1 330 ? -13.023 38.562 27.656 1 81.06 330 LYS A N 1
ATOM 2694 C CA . LYS A 1 330 ? -13.898 37.5 28.141 1 81.06 330 LYS A CA 1
ATOM 2695 C C . LYS A 1 330 ? -15.078 37.281 27.203 1 81.06 330 LYS A C 1
ATOM 2697 O O . LYS A 1 330 ? -16.047 36.594 27.547 1 81.06 330 LYS A O 1
ATOM 2702 N N . ILE A 1 331 ? -14.984 37.812 26.047 1 81.62 331 ILE A N 1
ATOM 2703 C CA . ILE A 1 331 ? -16.062 37.656 25.078 1 81.62 331 ILE A CA 1
ATOM 2704 C C . ILE A 1 331 ? -16.25 36.156 24.766 1 81.62 331 ILE A C 1
ATOM 2706 O O . ILE A 1 331 ? -15.273 35.406 24.703 1 81.62 331 ILE A O 1
ATOM 2710 N N . LYS A 1 332 ? -17.5 35.812 24.641 1 87.5 332 LYS A N 1
ATOM 2711 C CA . LYS A 1 332 ? -17.812 34.438 24.312 1 87.5 332 LYS A CA 1
ATOM 2712 C C . LYS A 1 332 ? -17.828 34.219 22.797 1 87.5 332 LYS A C 1
ATOM 2714 O O . LYS A 1 332 ? -18.109 35.156 22.047 1 87.5 332 LYS A O 1
ATOM 2719 N N . TYR A 1 333 ? -17.609 33 22.375 1 87.94 333 TYR A N 1
ATOM 2720 C CA . TYR A 1 333 ? -17.438 32.656 20.984 1 87.94 333 TYR A CA 1
ATOM 2721 C C . TYR A 1 333 ? -18.672 33.031 20.172 1 87.94 333 TYR A C 1
ATOM 2723 O O . TYR A 1 333 ? -18.547 33.656 19.109 1 87.94 333 TYR A O 1
ATOM 2731 N N . PRO A 1 334 ? -19.906 32.656 20.562 1 88.44 334 PRO A N 1
ATOM 2732 C CA . PRO A 1 334 ? -21.078 33.031 19.75 1 88.44 334 PRO A CA 1
ATOM 2733 C C . PRO A 1 334 ? -21.188 34.531 19.516 1 88.44 334 PRO A C 1
ATOM 2735 O O . PRO A 1 334 ? -21.531 34.969 18.422 1 88.44 334 PRO A O 1
ATOM 2738 N N . GLU A 1 335 ? -20.906 35.312 20.5 1 87.25 335 GLU A N 1
ATOM 2739 C CA . GLU A 1 335 ? -20.953 36.75 20.359 1 87.25 335 GLU A CA 1
ATOM 2740 C C . GLU A 1 335 ? -19.844 37.25 19.422 1 87.25 335 GLU A C 1
ATOM 2742 O O . GLU A 1 335 ? -20.094 38.125 18.578 1 87.25 335 GLU A O 1
ATOM 2747 N N . TRP A 1 336 ? -18.688 36.75 19.641 1 90.5 336 TRP A N 1
ATOM 2748 C CA . TRP A 1 336 ? -17.562 37.094 18.766 1 90.5 336 TRP A CA 1
ATOM 2749 C C . TRP A 1 336 ? -17.906 36.781 17.312 1 90.5 336 TRP A C 1
ATOM 2751 O O . TRP A 1 336 ? -17.688 37.594 16.422 1 90.5 336 TRP A O 1
ATOM 2761 N N . LYS A 1 337 ? -18.422 35.594 17.016 1 89.62 337 LYS A N 1
ATOM 2762 C CA . LYS A 1 337 ? -18.734 35.156 15.672 1 89.62 337 LYS A CA 1
ATOM 2763 C C . LYS A 1 337 ? -19.766 36.031 15.008 1 89.62 337 LYS A C 1
ATOM 2765 O O . LYS A 1 337 ? -19.641 36.375 13.828 1 89.62 337 LYS A O 1
ATOM 2770 N N . GLU A 1 338 ? -20.766 36.406 15.719 1 87.94 338 GLU A N 1
ATOM 2771 C CA . GLU A 1 338 ? -21.812 37.281 15.203 1 87.94 338 GLU A CA 1
ATOM 2772 C C . GLU A 1 338 ? -21.266 38.656 14.828 1 87.94 338 GLU A C 1
ATOM 2774 O O . GLU A 1 338 ? -21.672 39.25 13.836 1 87.94 338 GLU A O 1
ATOM 2779 N N . ARG A 1 339 ? -20.266 39.125 15.523 1 85.5 339 ARG A N 1
ATOM 2780 C CA . ARG A 1 339 ? -19.75 40.469 15.375 1 85.5 339 ARG A CA 1
ATOM 2781 C C . ARG A 1 339 ? -18.688 40.531 14.289 1 85.5 339 ARG A C 1
ATOM 2783 O O . ARG A 1 339 ? -18.578 41.562 13.578 1 85.5 339 ARG A O 1
ATOM 2790 N N . PHE A 1 340 ? -18 39.469 14.172 1 85.12 340 PHE A N 1
ATOM 2791 C CA . PHE A 1 340 ? -16.781 39.656 13.414 1 85.12 340 PHE A CA 1
ATOM 2792 C C . PHE A 1 340 ? -16.719 38.688 12.234 1 85.12 340 PHE A C 1
ATOM 2794 O O . PHE A 1 340 ? -15.82 38.812 11.391 1 85.12 340 PHE A O 1
ATOM 2801 N N . ILE A 1 341 ? -17.656 37.781 12.086 1 85.12 341 ILE A N 1
ATOM 2802 C CA . ILE A 1 341 ? -17.594 36.844 10.992 1 85.12 341 ILE A CA 1
ATOM 2803 C C . ILE A 1 341 ? -18.719 37.094 10.008 1 85.12 341 ILE A C 1
ATOM 2805 O O . ILE A 1 341 ? -19.891 37.156 10.398 1 85.12 341 ILE A O 1
ATOM 2809 N N . ILE A 1 342 ? -18.312 37.406 8.781 1 82.75 342 ILE A N 1
ATOM 2810 C CA . ILE A 1 342 ? -19.281 37.656 7.723 1 82.75 342 ILE A CA 1
ATOM 2811 C C . ILE A 1 342 ? -19.359 36.438 6.785 1 82.75 342 ILE A C 1
ATOM 2813 O O . ILE A 1 342 ? -18.328 35.812 6.504 1 82.75 342 ILE A O 1
ATOM 2817 N N . MET B 1 1 ? 3.531 -48.156 -17.266 1 51.78 1 MET B N 1
ATOM 2818 C CA . MET B 1 1 ? 2.508 -48 -16.234 1 51.78 1 MET B CA 1
ATOM 2819 C C . MET B 1 1 ? 2.576 -46.625 -15.602 1 51.78 1 MET B C 1
ATOM 2821 O O . MET B 1 1 ? 3.648 -46.031 -15.531 1 51.78 1 MET B O 1
ATOM 2825 N N . ALA B 1 2 ? 1.398 -46.125 -15.266 1 60.66 2 ALA B N 1
ATOM 2826 C CA . ALA B 1 2 ? 1.391 -44.812 -14.633 1 60.66 2 ALA B CA 1
ATOM 2827 C C . ALA B 1 2 ? 2.131 -44.844 -13.297 1 60.66 2 ALA B C 1
ATOM 2829 O O . ALA B 1 2 ? 1.986 -45.781 -12.523 1 60.66 2 ALA B O 1
ATOM 2830 N N . LYS B 1 3 ? 3.172 -43.875 -13.164 1 74.88 3 LYS B N 1
ATOM 2831 C CA . LYS B 1 3 ? 3.893 -43.75 -11.898 1 74.88 3 LYS B CA 1
ATOM 2832 C C . LYS B 1 3 ? 2.939 -43.375 -10.766 1 74.88 3 LYS B C 1
ATOM 2834 O O . LYS B 1 3 ? 1.844 -42.875 -11 1 74.88 3 LYS B O 1
ATOM 2839 N N . SER B 1 4 ? 3.318 -43.812 -9.617 1 79.19 4 SER B N 1
ATOM 2840 C CA . SER B 1 4 ? 2.498 -43.562 -8.438 1 79.19 4 SER B CA 1
ATOM 2841 C C . SER B 1 4 ? 2.414 -42.062 -8.109 1 79.19 4 SER B C 1
ATOM 2843 O O . SER B 1 4 ? 3.219 -41.281 -8.602 1 79.19 4 SER B O 1
ATOM 2845 N N . ARG B 1 5 ? 1.431 -41.781 -7.301 1 83.38 5 ARG B N 1
ATOM 2846 C CA . ARG B 1 5 ? 1.266 -40.438 -6.797 1 83.38 5 ARG B CA 1
ATOM 2847 C C . ARG B 1 5 ? 2.496 -40 -6.02 1 83.38 5 ARG B C 1
ATOM 2849 O O . ARG B 1 5 ? 2.932 -38.844 -6.141 1 83.38 5 ARG B O 1
ATOM 2856 N N . ASP B 1 6 ? 3.031 -40.875 -5.309 1 87 6 ASP B N 1
ATOM 2857 C CA . ASP B 1 6 ? 4.203 -40.562 -4.496 1 87 6 ASP B CA 1
ATOM 2858 C C . ASP B 1 6 ? 5.418 -40.25 -5.371 1 87 6 ASP B C 1
ATOM 2860 O O . ASP B 1 6 ? 6.266 -39.438 -5.008 1 87 6 ASP B O 1
ATOM 2864 N N . TYR B 1 7 ? 5.496 -40.906 -6.438 1 88.44 7 TYR B N 1
ATOM 2865 C CA . TYR B 1 7 ? 6.586 -40.656 -7.375 1 88.44 7 TYR B CA 1
ATOM 2866 C C . TYR B 1 7 ? 6.555 -39.219 -7.883 1 88.44 7 TYR B C 1
ATOM 2868 O O . TYR B 1 7 ? 7.562 -38.531 -7.824 1 88.44 7 TYR B O 1
ATOM 2876 N N . TRP B 1 8 ? 5.453 -38.844 -8.328 1 90.81 8 TRP B N 1
ATOM 2877 C CA . TRP B 1 8 ? 5.305 -37.5 -8.875 1 90.81 8 TRP B CA 1
ATOM 2878 C C . TRP B 1 8 ? 5.555 -36.438 -7.809 1 90.81 8 TRP B C 1
ATOM 2880 O O . TRP B 1 8 ? 6.25 -35.438 -8.055 1 90.81 8 TRP B O 1
ATOM 2890 N N . ARG B 1 9 ? 5.039 -36.656 -6.617 1 92.12 9 ARG B N 1
ATOM 2891 C CA . ARG B 1 9 ? 5.242 -35.719 -5.512 1 92.12 9 ARG B CA 1
ATOM 2892 C C . ARG B 1 9 ? 6.727 -35.531 -5.223 1 92.12 9 ARG B C 1
ATOM 2894 O O . ARG B 1 9 ? 7.207 -34.406 -5.121 1 92.12 9 ARG B O 1
ATOM 2901 N N . LYS B 1 10 ? 7.414 -36.594 -5.129 1 92.31 10 LYS B N 1
ATOM 2902 C CA . LYS B 1 10 ? 8.836 -36.562 -4.805 1 92.31 10 LYS B CA 1
ATOM 2903 C C . LYS B 1 10 ? 9.625 -35.812 -5.887 1 92.31 10 LYS B C 1
ATOM 2905 O O . LYS B 1 10 ? 10.469 -34.969 -5.586 1 92.31 10 LYS B O 1
ATOM 2910 N N . ARG B 1 11 ? 9.344 -36.125 -7.141 1 92.12 11 ARG B N 1
ATOM 2911 C CA . ARG B 1 11 ? 10.07 -35.531 -8.25 1 92.12 11 ARG B CA 1
ATOM 2912 C C . ARG B 1 11 ? 9.82 -34.031 -8.328 1 92.12 11 ARG B C 1
ATOM 2914 O O . ARG B 1 11 ? 10.75 -33.25 -8.547 1 92.12 11 ARG B O 1
ATOM 2921 N N . PHE B 1 12 ? 8.648 -33.688 -8.062 1 94.12 12 PHE B N 1
ATOM 2922 C CA . PHE B 1 12 ? 8.312 -32.281 -8.227 1 94.12 12 PHE B CA 1
ATOM 2923 C C . PHE B 1 12 ? 8.664 -31.484 -6.969 1 94.12 12 PHE B C 1
ATOM 2925 O O . PHE B 1 12 ? 8.867 -30.266 -7.027 1 94.12 12 PHE B O 1
ATOM 2932 N N . GLU B 1 13 ? 8.75 -32.094 -5.867 1 93.81 13 GLU B N 1
ATOM 2933 C CA . GLU B 1 13 ? 9.32 -31.438 -4.688 1 93.81 13 GLU B CA 1
ATOM 2934 C C . GLU B 1 13 ? 10.789 -31.078 -4.91 1 93.81 13 GLU B C 1
ATOM 2936 O O . GLU B 1 13 ? 11.258 -30.047 -4.445 1 93.81 13 GLU B O 1
ATOM 2941 N N . LEU B 1 14 ? 11.484 -31.969 -5.613 1 94.38 14 LEU B N 1
ATOM 2942 C CA . LEU B 1 14 ? 12.875 -31.688 -5.945 1 94.38 14 LEU B CA 1
ATOM 2943 C C . LEU B 1 14 ? 12.984 -30.5 -6.887 1 94.38 14 LEU B C 1
ATOM 2945 O O . LEU B 1 14 ? 13.883 -29.672 -6.738 1 94.38 14 LEU B O 1
ATOM 2949 N N . LEU B 1 15 ? 12.07 -30.469 -7.848 1 95.12 15 LEU B N 1
ATOM 2950 C CA . LEU B 1 15 ? 12.047 -29.328 -8.758 1 95.12 15 LEU B CA 1
ATOM 2951 C C . LEU B 1 15 ? 11.758 -28.031 -8 1 95.12 15 LEU B C 1
ATOM 2953 O O . LEU B 1 15 ? 12.359 -27 -8.281 1 95.12 15 LEU B O 1
ATOM 2957 N N . LEU B 1 16 ? 10.844 -28.125 -7.078 1 96.19 16 LEU B N 1
ATOM 2958 C CA . LEU B 1 16 ? 10.523 -26.953 -6.254 1 96.19 16 LEU B CA 1
ATOM 2959 C C . LEU B 1 16 ? 11.734 -26.516 -5.449 1 96.19 16 LEU B C 1
ATOM 2961 O O . LEU B 1 16 ? 12.023 -25.312 -5.355 1 96.19 16 LEU B O 1
ATOM 2965 N N . GLU B 1 17 ? 12.438 -27.422 -4.848 1 95.81 17 GLU B N 1
ATOM 2966 C CA . GLU B 1 17 ? 13.625 -27.109 -4.062 1 95.81 17 GLU B CA 1
ATOM 2967 C C . GLU B 1 17 ? 14.672 -26.391 -4.91 1 95.81 17 GLU B C 1
ATOM 2969 O O . GLU B 1 17 ? 15.32 -25.453 -4.441 1 95.81 17 GLU B O 1
ATOM 2974 N N . ALA B 1 18 ? 14.836 -26.891 -6.102 1 95.62 18 ALA B N 1
ATOM 2975 C CA . ALA B 1 18 ? 15.781 -26.25 -7.016 1 95.62 18 ALA B CA 1
ATOM 2976 C C . ALA B 1 18 ? 15.367 -24.812 -7.305 1 95.62 18 ALA B C 1
ATOM 2978 O O . ALA B 1 18 ? 16.203 -23.906 -7.359 1 95.62 18 ALA B O 1
ATOM 2979 N N . GLU B 1 19 ? 14.102 -24.641 -7.547 1 95.25 19 GLU B N 1
ATOM 2980 C CA . GLU B 1 19 ? 13.57 -23.297 -7.789 1 95.25 19 GLU B CA 1
ATOM 2981 C C . GLU B 1 19 ? 13.773 -22.391 -6.578 1 95.25 19 GLU B C 1
ATOM 2983 O O . GLU B 1 19 ? 14.195 -21.25 -6.719 1 95.25 19 GLU B O 1
ATOM 2988 N N . LEU B 1 20 ? 13.461 -22.859 -5.402 1 96.19 20 LEU B N 1
ATOM 2989 C CA . LEU B 1 20 ? 13.633 -22.094 -4.168 1 96.19 20 LEU B CA 1
ATOM 2990 C C . LEU B 1 20 ? 15.094 -21.719 -3.959 1 96.19 20 LEU B C 1
ATOM 2992 O O . LEU B 1 20 ? 15.406 -20.594 -3.559 1 96.19 20 LEU B O 1
ATOM 2996 N N . ASN B 1 21 ? 15.953 -22.656 -4.277 1 96.62 21 ASN B N 1
ATOM 2997 C CA . ASN B 1 21 ? 17.375 -22.391 -4.133 1 96.62 21 ASN B CA 1
ATOM 2998 C C . ASN B 1 21 ? 17.844 -21.281 -5.062 1 96.62 21 ASN B C 1
ATOM 3000 O O . ASN B 1 21 ? 18.672 -20.453 -4.676 1 96.62 21 ASN B O 1
ATOM 3004 N N . ARG B 1 22 ? 17.391 -21.281 -6.215 1 96.75 22 ARG B N 1
ATOM 3005 C CA . ARG B 1 22 ? 17.734 -20.234 -7.164 1 96.75 22 ARG B CA 1
ATOM 3006 C C . ARG B 1 22 ? 17.297 -18.875 -6.648 1 96.75 22 ARG B C 1
ATOM 3008 O O . ARG B 1 22 ? 18.062 -17.906 -6.688 1 96.75 22 ARG B O 1
ATOM 3015 N N . SER B 1 23 ? 16.047 -18.766 -6.219 1 97.94 23 SER B N 1
ATOM 3016 C CA . SER B 1 23 ? 15.523 -17.516 -5.695 1 97.94 23 SER B CA 1
ATOM 3017 C C . SER B 1 23 ? 16.266 -17.078 -4.438 1 97.94 23 SER B C 1
ATOM 3019 O O . SER B 1 23 ? 16.562 -15.898 -4.262 1 97.94 23 SER B O 1
ATOM 3021 N N . GLU B 1 24 ? 16.578 -18.016 -3.604 1 97.75 24 GLU B N 1
ATOM 3022 C CA . GLU B 1 24 ? 17.281 -17.719 -2.359 1 97.75 24 GLU B CA 1
ATOM 3023 C C . GLU B 1 24 ? 18.703 -17.25 -2.629 1 97.75 24 GLU B C 1
ATOM 3025 O O . GLU B 1 24 ? 19.234 -16.391 -1.912 1 97.75 24 GLU B O 1
ATOM 3030 N N . THR B 1 25 ? 19.328 -17.844 -3.604 1 97.94 25 THR B N 1
ATOM 3031 C CA . THR B 1 25 ? 20.656 -17.406 -4.004 1 97.94 25 THR B CA 1
ATOM 3032 C C . THR B 1 25 ? 20.609 -15.938 -4.445 1 97.94 25 THR B C 1
ATOM 3034 O O . THR B 1 25 ? 21.469 -15.148 -4.055 1 97.94 25 THR B O 1
ATOM 3037 N N . TYR B 1 26 ? 19.625 -15.648 -5.258 1 98.06 26 TYR B N 1
ATOM 3038 C CA . TYR B 1 26 ? 19.469 -14.25 -5.641 1 98.06 26 TYR B CA 1
ATOM 3039 C C . TYR B 1 26 ? 19.234 -13.375 -4.418 1 98.06 26 TYR B C 1
ATOM 3041 O O . TYR B 1 26 ? 19.75 -12.258 -4.344 1 98.06 26 TYR B O 1
ATOM 3049 N N . LEU B 1 27 ? 18.469 -13.82 -3.461 1 98.5 27 LEU B N 1
ATOM 3050 C CA . LEU B 1 27 ? 18.156 -13.016 -2.281 1 98.5 27 LEU B CA 1
ATOM 3051 C C . LEU B 1 27 ? 19.406 -12.734 -1.467 1 98.5 27 LEU B C 1
ATOM 3053 O O . LEU B 1 27 ? 19.531 -11.672 -0.86 1 98.5 27 LEU B O 1
ATOM 3057 N N . ILE B 1 28 ? 20.312 -13.672 -1.443 1 98.19 28 ILE B N 1
ATOM 3058 C CA . ILE B 1 28 ? 21.594 -13.461 -0.761 1 98.19 28 ILE B CA 1
ATOM 3059 C C . ILE B 1 28 ? 22.359 -12.32 -1.43 1 98.19 28 ILE B C 1
ATOM 3061 O O . ILE B 1 28 ? 22.859 -11.43 -0.75 1 98.19 28 ILE B O 1
ATOM 3065 N N . ASP B 1 29 ? 22.391 -12.344 -2.705 1 97.94 29 ASP B N 1
ATOM 3066 C CA . ASP B 1 29 ? 23.047 -11.281 -3.453 1 97.94 29 ASP B CA 1
ATOM 3067 C C . ASP B 1 29 ? 22.344 -9.945 -3.254 1 97.94 29 ASP B C 1
ATOM 3069 O O . ASP B 1 29 ? 23 -8.906 -3.141 1 97.94 29 ASP B O 1
ATOM 3073 N N . MET B 1 30 ? 21.062 -9.969 -3.264 1 98.06 30 MET B N 1
ATOM 3074 C CA . MET B 1 30 ? 20.281 -8.758 -3.047 1 98.06 30 MET B CA 1
ATOM 3075 C C . MET B 1 30 ? 20.562 -8.172 -1.668 1 98.06 30 MET B C 1
ATOM 3077 O O . MET B 1 30 ? 20.719 -6.953 -1.523 1 98.06 30 MET B O 1
ATOM 3081 N N . GLU B 1 31 ? 20.641 -9.039 -0.724 1 98 31 GLU B N 1
ATOM 3082 C CA . GLU B 1 31 ? 20.938 -8.594 0.632 1 98 31 GLU B CA 1
ATOM 3083 C C . GLU B 1 31 ? 22.312 -7.914 0.695 1 98 31 GLU B C 1
ATOM 3085 O O . GLU B 1 31 ? 22.469 -6.883 1.35 1 98 31 GLU B O 1
ATOM 3090 N N . LYS B 1 32 ? 23.281 -8.469 0.05 1 98 32 LYS B N 1
ATOM 3091 C CA . LYS B 1 32 ? 24.594 -7.855 -0.009 1 98 32 LYS B CA 1
ATOM 3092 C C . LYS B 1 32 ? 24.547 -6.469 -0.642 1 98 32 LYS B C 1
ATOM 3094 O O . LYS B 1 32 ? 25.219 -5.547 -0.19 1 98 32 LYS B O 1
ATOM 3099 N N . ALA B 1 33 ? 23.781 -6.387 -1.697 1 98.06 33 ALA B N 1
ATOM 3100 C CA . ALA B 1 33 ? 23.641 -5.094 -2.359 1 98.06 33 ALA B CA 1
ATOM 3101 C C . ALA B 1 33 ? 23.016 -4.062 -1.416 1 98.06 33 ALA B C 1
ATOM 3103 O O . ALA B 1 33 ? 23.438 -2.906 -1.388 1 98.06 33 ALA B O 1
ATOM 3104 N N . TYR B 1 34 ? 22.031 -4.445 -0.607 1 98.44 34 TYR B N 1
ATOM 3105 C CA . TYR B 1 34 ? 21.422 -3.553 0.367 1 98.44 34 TYR B CA 1
ATOM 3106 C C . TYR B 1 34 ? 22.422 -3.141 1.441 1 98.44 34 TYR B C 1
ATOM 3108 O O . TYR B 1 34 ? 22.453 -1.977 1.847 1 98.44 34 TYR B O 1
ATOM 3116 N N . ILE B 1 35 ? 23.203 -4.078 1.894 1 97.88 35 ILE B N 1
ATOM 3117 C CA . ILE B 1 35 ? 24.188 -3.807 2.928 1 97.88 35 ILE B CA 1
ATOM 3118 C C . ILE B 1 35 ? 25.219 -2.805 2.406 1 97.88 35 ILE B C 1
ATOM 3120 O O . ILE B 1 35 ? 25.578 -1.85 3.102 1 97.88 35 ILE B O 1
ATOM 3124 N N . ARG B 1 36 ? 25.641 -3.012 1.223 1 97.88 36 ARG B N 1
ATOM 3125 C CA . ARG B 1 36 ? 26.594 -2.092 0.608 1 97.88 36 ARG B CA 1
ATOM 3126 C C . ARG B 1 36 ? 26 -0.699 0.458 1 97.88 36 ARG B C 1
ATOM 3128 O O . ARG B 1 36 ? 26.656 0.304 0.725 1 97.88 36 ARG B O 1
ATOM 3135 N N . THR B 1 37 ? 24.781 -0.684 -0.005 1 98.38 37 THR B N 1
ATOM 3136 C CA . THR B 1 37 ? 24.094 0.589 -0.172 1 98.38 37 THR B CA 1
ATOM 3137 C C . THR B 1 37 ? 23.969 1.316 1.164 1 98.38 37 THR B C 1
ATOM 3139 O O . THR B 1 37 ? 24.219 2.52 1.247 1 98.38 37 THR B O 1
ATOM 3142 N N . MET B 1 38 ? 23.609 0.55 2.184 1 97.88 38 MET B N 1
ATOM 3143 C CA . MET B 1 38 ? 23.484 1.148 3.508 1 97.88 38 MET B CA 1
ATOM 3144 C C . MET B 1 38 ? 24.812 1.696 3.994 1 97.88 38 MET B C 1
ATOM 3146 O O . MET B 1 38 ? 24.875 2.764 4.609 1 97.88 38 MET B O 1
ATOM 3150 N N . SER B 1 39 ? 25.891 0.994 3.742 1 98.12 39 SER B N 1
ATOM 3151 C CA . SER B 1 39 ? 27.219 1.443 4.129 1 98.12 39 SER B CA 1
ATOM 3152 C C . SER B 1 39 ? 27.578 2.764 3.455 1 98.12 39 SER B C 1
ATOM 3154 O O . SER B 1 39 ? 28.141 3.66 4.09 1 98.12 39 SER B O 1
ATOM 3156 N N . GLU B 1 40 ? 27.234 2.861 2.227 1 98 40 GLU B N 1
ATOM 3157 C CA . GLU B 1 40 ? 27.516 4.09 1.488 1 98 40 GLU B CA 1
ATOM 3158 C C . GLU B 1 40 ? 26.672 5.254 2.021 1 98 40 GLU B C 1
ATOM 3160 O O . GLU B 1 40 ? 27.172 6.371 2.158 1 98 40 GLU B O 1
ATOM 3165 N N . ILE B 1 41 ? 25.453 4.98 2.301 1 98.12 41 ILE B N 1
ATOM 3166 C CA . ILE B 1 41 ? 24.562 6 2.828 1 98.12 41 ILE B CA 1
ATOM 3167 C C . ILE B 1 41 ? 25.062 6.48 4.188 1 98.12 41 ILE B C 1
ATOM 3169 O O . ILE B 1 41 ? 25.062 7.68 4.465 1 98.12 41 ILE B O 1
ATOM 3173 N N . GLU B 1 42 ? 25.516 5.543 4.996 1 97.81 42 GLU B N 1
ATOM 3174 C CA . GLU B 1 42 ? 26.062 5.879 6.309 1 97.81 42 GLU B CA 1
ATOM 3175 C C . GLU B 1 42 ? 27.266 6.805 6.18 1 97.81 42 GLU B C 1
ATOM 3177 O O . GLU B 1 42 ? 27.391 7.781 6.926 1 97.81 42 GLU B O 1
ATOM 3182 N N . LYS B 1 43 ? 28.094 6.5 5.293 1 97.25 43 LYS B N 1
ATOM 3183 C CA . LYS B 1 43 ? 29.266 7.324 5.059 1 97.25 43 LYS B CA 1
ATOM 3184 C C . LYS B 1 43 ? 28.875 8.734 4.617 1 97.25 43 LYS B C 1
ATOM 3186 O O . LYS B 1 43 ? 29.453 9.719 5.074 1 97.25 43 LYS B O 1
ATOM 3191 N N . ASP B 1 44 ? 27.922 8.781 3.711 1 97.31 44 ASP B N 1
ATOM 3192 C CA . ASP B 1 44 ? 27.469 10.078 3.211 1 97.31 44 ASP B CA 1
ATOM 3193 C C . ASP B 1 44 ? 26.875 10.922 4.336 1 97.31 44 ASP B C 1
ATOM 3195 O O . ASP B 1 44 ? 27.172 12.117 4.441 1 97.31 44 ASP B O 1
ATOM 3199 N N . ILE B 1 45 ? 26.047 10.32 5.16 1 97.5 45 ILE B N 1
ATOM 3200 C CA . ILE B 1 45 ? 25.422 11.039 6.262 1 97.5 45 ILE B CA 1
ATOM 3201 C C . ILE B 1 45 ? 26.484 11.516 7.246 1 97.5 45 ILE B C 1
ATOM 3203 O O . ILE B 1 45 ? 26.469 12.672 7.68 1 97.5 45 ILE B O 1
ATOM 3207 N N . ALA B 1 46 ? 27.438 10.648 7.57 1 96.25 46 ALA B N 1
ATOM 3208 C CA . ALA B 1 46 ? 28.5 11 8.5 1 96.25 46 ALA B CA 1
ATOM 3209 C C . ALA B 1 46 ? 29.344 12.164 7.965 1 96.25 46 ALA B C 1
ATOM 3211 O O . ALA B 1 46 ? 29.625 13.109 8.695 1 96.25 46 ALA B O 1
ATOM 3212 N N . LYS B 1 47 ? 29.703 12.094 6.762 1 95.88 47 LYS B N 1
ATOM 3213 C CA . LYS B 1 47 ? 30.5 13.148 6.137 1 95.88 47 LYS B CA 1
ATOM 3214 C C . LYS B 1 47 ? 29.734 14.469 6.113 1 95.88 47 LYS B C 1
ATOM 3216 O O . LYS B 1 47 ? 30.312 15.531 6.34 1 95.88 47 LYS B O 1
ATOM 3221 N N . TRP B 1 48 ? 28.484 14.406 5.781 1 96.94 48 TRP B N 1
ATOM 3222 C CA . TRP B 1 48 ? 27.625 15.586 5.719 1 96.94 48 TRP B CA 1
ATOM 3223 C C . TRP B 1 48 ? 27.531 16.266 7.082 1 96.94 48 TRP B C 1
ATOM 3225 O O . TRP B 1 48 ? 27.656 17.484 7.18 1 96.94 48 TRP B O 1
ATOM 3235 N N . TYR B 1 49 ? 27.375 15.516 8.156 1 96.56 49 TYR B N 1
ATOM 3236 C CA . TYR B 1 49 ? 27.312 16.062 9.508 1 96.56 49 TYR B CA 1
ATOM 3237 C C . TYR B 1 49 ? 28.641 16.672 9.914 1 96.56 49 TYR B C 1
ATOM 3239 O O . TYR B 1 49 ? 28.688 17.719 10.562 1 96.56 49 TYR B O 1
ATOM 3247 N N . LEU B 1 50 ? 29.719 16.016 9.57 1 95 50 LEU B N 1
ATOM 3248 C CA . LEU B 1 50 ? 31.047 16.547 9.867 1 95 50 LEU B CA 1
ATOM 3249 C C . LEU B 1 50 ? 31.266 17.891 9.195 1 95 50 LEU B C 1
ATOM 3251 O O . LEU B 1 50 ? 31.906 18.781 9.758 1 95 50 LEU B O 1
ATOM 3255 N N . ARG B 1 51 ? 30.688 18 8.078 1 94.44 51 ARG B N 1
ATOM 3256 C CA . ARG B 1 51 ? 30.891 19.203 7.27 1 94.44 51 ARG B CA 1
ATOM 3257 C C . ARG B 1 51 ? 30.016 20.359 7.742 1 94.44 51 ARG B C 1
ATOM 3259 O O . ARG B 1 51 ? 30.453 21.5 7.773 1 94.44 51 ARG B O 1
ATOM 3266 N N . PHE B 1 52 ? 28.766 20.047 8.086 1 94.88 52 PHE B N 1
ATOM 3267 C CA . PHE B 1 52 ? 27.812 21.125 8.203 1 94.88 52 PHE B CA 1
ATOM 3268 C C . PHE B 1 52 ? 27.312 21.266 9.641 1 94.88 52 PHE B C 1
ATOM 3270 O O . PHE B 1 52 ? 26.703 22.266 10 1 94.88 52 PHE B O 1
ATOM 3277 N N . ALA B 1 53 ? 27.516 20.25 10.414 1 92.69 53 ALA B N 1
ATOM 3278 C CA . ALA B 1 53 ? 26.969 20.266 11.773 1 92.69 53 ALA B CA 1
ATOM 3279 C C . ALA B 1 53 ? 28.031 20.719 12.773 1 92.69 53 ALA B C 1
ATOM 3281 O O . ALA B 1 53 ? 29.234 20.562 12.539 1 92.69 53 ALA B O 1
ATOM 3282 N N . ALA B 1 54 ? 27.562 21.391 13.82 1 88.88 54 ALA B N 1
ATOM 3283 C CA . ALA B 1 54 ? 28.391 21.719 14.977 1 88.88 54 ALA B CA 1
ATOM 3284 C C . ALA B 1 54 ? 28.062 20.797 16.156 1 88.88 54 ALA B C 1
ATOM 3286 O O . ALA B 1 54 ? 26.938 20.766 16.641 1 88.88 54 ALA B O 1
ATOM 3287 N N . ASN B 1 55 ? 29.047 20.062 16.656 1 88.69 55 ASN B N 1
ATOM 3288 C CA . ASN B 1 55 ? 28.859 19.125 17.766 1 88.69 55 ASN B CA 1
ATOM 3289 C C . ASN B 1 55 ? 27.719 18.141 17.469 1 88.69 55 ASN B C 1
ATOM 3291 O O . ASN B 1 55 ? 26.828 17.953 18.297 1 88.69 55 ASN B O 1
ATOM 3295 N N . ASN B 1 56 ? 27.703 17.672 16.297 1 87.19 56 ASN B N 1
ATOM 3296 C CA . ASN B 1 56 ? 26.766 16.656 15.828 1 87.19 56 ASN B CA 1
ATOM 3297 C C . ASN B 1 56 ? 25.328 17.156 15.828 1 87.19 56 ASN B C 1
ATOM 3299 O O . ASN B 1 56 ? 24.375 16.375 15.859 1 87.19 56 ASN B O 1
ATOM 3303 N N . GLU B 1 57 ? 25.172 18.453 15.844 1 90.5 57 GLU B N 1
ATOM 3304 C CA . GLU B 1 57 ? 23.844 19.031 15.805 1 90.5 57 GLU B CA 1
ATOM 3305 C C . GLU B 1 57 ? 23.703 20.047 14.68 1 90.5 57 GLU B C 1
ATOM 3307 O O . GLU B 1 57 ? 24.656 20.797 14.406 1 90.5 57 GLU B O 1
ATOM 3312 N N . ILE B 1 58 ? 22.609 19.953 13.984 1 92.81 58 ILE B N 1
ATOM 3313 C CA . ILE B 1 58 ? 22.297 20.938 12.945 1 92.81 58 ILE B CA 1
ATOM 3314 C C . ILE B 1 58 ? 20.812 21.266 12.961 1 92.81 58 ILE B C 1
ATOM 3316 O O . ILE B 1 58 ? 19.969 20.375 13.117 1 92.81 58 ILE B O 1
ATOM 3320 N N . SER B 1 59 ? 20.5 22.578 12.914 1 90.31 59 SER B N 1
ATOM 3321 C CA . SER B 1 59 ? 19.109 22.984 12.836 1 90.31 59 SER B CA 1
ATOM 3322 C C . SER B 1 59 ? 18.562 22.828 11.422 1 90.31 59 SER B C 1
ATOM 3324 O O . SER B 1 59 ? 19.312 22.75 10.461 1 90.31 59 SER B O 1
ATOM 3326 N N . LEU B 1 60 ? 17.328 22.719 11.344 1 91.38 60 LEU B N 1
ATOM 3327 C CA . LEU B 1 60 ? 16.703 22.609 10.023 1 91.38 60 LEU B CA 1
ATOM 3328 C C . LEU B 1 60 ? 17 23.859 9.188 1 91.38 60 LEU B C 1
ATOM 3330 O O . LEU B 1 60 ? 17.203 23.75 7.977 1 91.38 60 LEU B O 1
ATOM 3334 N N . ALA B 1 61 ? 16.969 25 9.812 1 91.31 61 ALA B N 1
ATOM 3335 C CA . ALA B 1 61 ? 17.281 26.25 9.117 1 91.31 61 ALA B CA 1
ATOM 3336 C C . ALA B 1 61 ? 18.672 26.188 8.5 1 91.31 61 ALA B C 1
ATOM 3338 O O . ALA B 1 61 ? 18.875 26.609 7.355 1 91.31 61 ALA B O 1
ATOM 3339 N N . GLU B 1 62 ? 19.609 25.719 9.258 1 93.75 62 GLU B N 1
ATOM 3340 C CA . GLU B 1 62 ? 20.969 25.578 8.766 1 93.75 62 GLU B CA 1
ATOM 3341 C C . GLU B 1 62 ? 21.047 24.562 7.633 1 93.75 62 GLU B C 1
ATOM 3343 O O . GLU B 1 62 ? 21.766 24.766 6.652 1 93.75 62 GLU B O 1
ATOM 3348 N N . ALA B 1 63 ? 20.328 23.484 7.793 1 95.88 63 ALA B N 1
ATOM 3349 C CA . ALA B 1 63 ? 20.312 22.438 6.773 1 95.88 63 ALA B CA 1
ATOM 3350 C C . ALA B 1 63 ? 19.734 22.969 5.461 1 95.88 63 ALA B C 1
ATOM 3352 O O . ALA B 1 63 ? 20.109 22.516 4.383 1 95.88 63 ALA B O 1
ATOM 3353 N N . LYS B 1 64 ? 18.875 23.922 5.559 1 95.44 64 LYS B N 1
ATOM 3354 C CA . LYS B 1 64 ? 18.203 24.453 4.375 1 95.44 64 LYS B CA 1
ATOM 3355 C C . LYS B 1 64 ? 18.969 25.625 3.777 1 95.44 64 LYS B C 1
ATOM 3357 O O . LYS B 1 64 ? 18.578 26.172 2.746 1 95.44 64 LYS B O 1
ATOM 3362 N N . ARG B 1 65 ? 20.094 25.984 4.355 1 95.75 65 ARG B N 1
ATOM 3363 C CA . ARG B 1 65 ? 20.953 27.016 3.773 1 95.75 65 ARG B CA 1
ATOM 3364 C C . ARG B 1 65 ? 21.562 26.531 2.459 1 95.75 65 ARG B C 1
ATOM 3366 O O . ARG B 1 65 ? 21.891 25.359 2.311 1 95.75 65 ARG B O 1
ATOM 3373 N N . LEU B 1 66 ? 21.766 27.484 1.614 1 96.25 66 LEU B N 1
ATOM 3374 C CA . LEU B 1 66 ? 22.344 27.188 0.31 1 96.25 66 LEU B CA 1
ATOM 3375 C C . LEU B 1 66 ? 23.828 26.844 0.441 1 96.25 66 LEU B C 1
ATOM 3377 O O . LEU B 1 66 ? 24.516 27.406 1.288 1 96.25 66 LEU B O 1
ATOM 3381 N N . LEU B 1 67 ? 24.234 26 -0.402 1 96.62 67 LEU B N 1
ATOM 3382 C CA . LEU B 1 67 ? 25.656 25.656 -0.469 1 96.62 67 LEU B CA 1
ATOM 3383 C C . LEU B 1 67 ? 26.484 26.875 -0.849 1 96.62 67 LEU B C 1
ATOM 3385 O O . LEU B 1 67 ? 26.078 27.672 -1.71 1 96.62 67 LEU B O 1
ATOM 3389 N N . LYS B 1 68 ? 27.609 26.953 -0.18 1 95.62 68 LYS B N 1
ATOM 3390 C CA . LYS B 1 68 ? 28.562 27.984 -0.567 1 95.62 68 LYS B CA 1
ATOM 3391 C C . LYS B 1 68 ? 29.281 27.609 -1.861 1 95.62 68 LYS B C 1
ATOM 3393 O O . LYS B 1 68 ? 29.156 26.484 -2.342 1 95.62 68 LYS B O 1
ATOM 3398 N N . SER B 1 69 ? 30.047 28.547 -2.395 1 93.62 69 SER B N 1
ATOM 3399 C CA . SER B 1 69 ? 30.656 28.391 -3.711 1 93.62 69 SER B CA 1
ATOM 3400 C C . SER B 1 69 ? 31.516 27.125 -3.781 1 93.62 69 SER B C 1
ATOM 3402 O O . SER B 1 69 ? 31.375 26.328 -4.711 1 93.62 69 SER B O 1
ATOM 3404 N N . ASP B 1 70 ? 32.344 26.922 -2.854 1 93.5 70 ASP B N 1
ATOM 3405 C CA . ASP B 1 70 ? 33.219 25.75 -2.85 1 93.5 70 ASP B CA 1
ATOM 3406 C C . ASP B 1 70 ? 32.406 24.469 -2.666 1 93.5 70 ASP B C 1
ATOM 3408 O O . ASP B 1 70 ? 32.719 23.453 -3.293 1 93.5 70 ASP B O 1
ATOM 3412 N N . GLU B 1 71 ? 31.453 24.547 -1.782 1 93.56 71 GLU B N 1
ATOM 3413 C CA . GLU B 1 71 ? 30.578 23.406 -1.536 1 93.56 71 GLU B CA 1
ATOM 3414 C C . GLU B 1 71 ? 29.781 23.047 -2.787 1 93.56 71 GLU B C 1
ATOM 3416 O O . GLU B 1 71 ? 29.609 21.859 -3.105 1 93.56 71 GLU B O 1
ATOM 3421 N N . LEU B 1 72 ? 29.297 24.047 -3.479 1 95.25 72 LEU B N 1
ATOM 3422 C CA . LEU B 1 72 ? 28.516 23.875 -4.695 1 95.25 72 LEU B CA 1
ATOM 3423 C C . LEU B 1 72 ? 29.359 23.234 -5.793 1 95.25 72 LEU B C 1
ATOM 3425 O O . LEU B 1 72 ? 28.875 22.359 -6.523 1 95.25 72 LEU B O 1
ATOM 3429 N N . ASN B 1 73 ? 30.547 23.641 -5.902 1 94.12 73 ASN B N 1
ATOM 3430 C CA . ASN B 1 73 ? 31.453 23.062 -6.895 1 94.12 73 ASN B CA 1
ATOM 3431 C C . ASN B 1 73 ? 31.719 21.578 -6.621 1 94.12 73 ASN B C 1
ATOM 3433 O O . ASN B 1 73 ? 31.75 20.766 -7.547 1 94.12 73 ASN B O 1
ATOM 3437 N N . GLU B 1 74 ? 31.969 21.297 -5.383 1 93.88 74 GLU B N 1
ATOM 3438 C CA . GLU B 1 74 ? 32.156 19.891 -5.008 1 93.88 74 GLU B CA 1
ATOM 3439 C C . GLU B 1 74 ? 30.922 19.062 -5.324 1 93.88 74 GLU B C 1
ATOM 3441 O O . GLU B 1 74 ? 31.031 17.938 -5.816 1 93.88 74 GLU B O 1
ATOM 3446 N N . PHE B 1 75 ? 29.828 19.609 -4.992 1 94.69 75 PHE B N 1
ATOM 3447 C CA . PHE B 1 75 ? 28.562 18.938 -5.293 1 94.69 75 PHE B CA 1
ATOM 3448 C C . PHE B 1 75 ? 28.422 18.703 -6.793 1 94.69 75 PHE B C 1
ATOM 3450 O O . PHE B 1 75 ? 28.047 17.609 -7.219 1 94.69 75 PHE B O 1
ATOM 3457 N N . ARG B 1 76 ? 28.703 19.656 -7.613 1 93.81 76 ARG B N 1
ATOM 3458 C CA . ARG B 1 76 ? 28.594 19.547 -9.062 1 93.81 76 ARG B CA 1
ATOM 3459 C C . ARG B 1 76 ? 29.516 18.453 -9.602 1 93.81 76 ARG B C 1
ATOM 3461 O O . ARG B 1 76 ? 29.141 17.703 -10.5 1 93.81 76 ARG B O 1
ATOM 3468 N N . TRP B 1 77 ? 30.594 18.359 -9.047 1 92.19 77 TRP B N 1
ATOM 3469 C CA . TRP B 1 77 ? 31.531 17.312 -9.43 1 92.19 77 TRP B CA 1
ATOM 3470 C C . TRP B 1 77 ? 30.953 15.93 -9.125 1 92.19 77 TRP B C 1
ATOM 3472 O O . TRP B 1 77 ? 31.047 15.008 -9.945 1 92.19 77 TRP B O 1
ATOM 3482 N N . THR B 1 78 ? 30.422 15.852 -7.949 1 93.19 78 THR B N 1
ATOM 3483 C CA . THR B 1 78 ? 29.812 14.594 -7.535 1 93.19 78 THR B CA 1
ATOM 3484 C C . THR B 1 78 ? 28.656 14.219 -8.461 1 93.19 78 THR B C 1
ATOM 3486 O O . THR B 1 78 ? 28.516 13.055 -8.844 1 93.19 78 THR B O 1
ATOM 3489 N N . VAL B 1 79 ? 27.844 15.141 -8.844 1 94.94 79 VAL B N 1
ATOM 3490 C CA . VAL B 1 79 ? 26.688 14.914 -9.703 1 94.94 79 VAL B CA 1
ATOM 3491 C C . VAL B 1 79 ? 27.156 14.492 -11.094 1 94.94 79 VAL B C 1
ATOM 3493 O O . VAL B 1 79 ? 26.531 13.633 -11.734 1 94.94 79 VAL B O 1
ATOM 3496 N N . GLU B 1 80 ? 28.219 15.055 -11.516 1 93.38 80 GLU B N 1
ATOM 3497 C CA . GLU B 1 80 ? 28.781 14.672 -12.805 1 93.38 80 GLU B CA 1
ATOM 3498 C C . GLU B 1 80 ? 29.234 13.211 -12.797 1 93.38 80 GLU B C 1
ATOM 3500 O O . GLU B 1 80 ? 29.094 12.508 -13.797 1 93.38 80 GLU B O 1
ATOM 3505 N N . GLU B 1 81 ? 29.75 12.891 -11.711 1 93.25 81 GLU B N 1
ATOM 3506 C CA . GLU B 1 81 ? 30.109 11.484 -11.562 1 93.25 81 GLU B CA 1
ATOM 3507 C C . GLU B 1 81 ? 28.875 10.578 -11.633 1 93.25 81 GLU B C 1
ATOM 3509 O O . GLU B 1 81 ? 28.938 9.484 -12.203 1 93.25 81 GLU B O 1
ATOM 3514 N N . TYR B 1 82 ? 27.828 11.039 -11 1 93.31 82 TYR B N 1
ATOM 3515 C CA . TYR B 1 82 ? 26.578 10.281 -11.055 1 93.31 82 TYR B CA 1
ATOM 3516 C C . TYR B 1 82 ? 26.078 10.172 -12.484 1 93.31 82 TYR B C 1
ATOM 3518 O O . TYR B 1 82 ? 25.594 9.109 -12.891 1 93.31 82 TYR B O 1
ATOM 3526 N N . ILE B 1 83 ? 26.172 11.18 -13.234 1 92.88 83 ILE B N 1
ATOM 3527 C CA . ILE B 1 83 ? 25.703 11.211 -14.609 1 92.88 83 ILE B CA 1
ATOM 3528 C C . ILE B 1 83 ? 26.531 10.25 -15.461 1 92.88 83 ILE B C 1
ATOM 3530 O O . ILE B 1 83 ? 25.984 9.469 -16.25 1 92.88 83 ILE B O 1
ATOM 3534 N N . LEU B 1 84 ? 27.781 10.25 -15.289 1 91.44 84 LEU B N 1
ATOM 3535 C CA . LEU B 1 84 ? 28.656 9.352 -16.031 1 91.44 84 LEU B CA 1
ATOM 3536 C C . LEU B 1 84 ? 28.344 7.898 -15.711 1 91.44 84 LEU B C 1
ATOM 3538 O O . LEU B 1 84 ? 28.297 7.059 -16.625 1 91.44 84 LEU B O 1
ATOM 3542 N N . TYR B 1 85 ? 28.125 7.73 -14.461 1 89.81 85 TYR B N 1
ATOM 3543 C CA . TYR B 1 85 ? 27.75 6.379 -14.062 1 89.81 85 TYR B CA 1
ATOM 3544 C C . TYR B 1 85 ? 26.438 5.969 -14.727 1 89.81 85 TYR B C 1
ATOM 3546 O O . TYR B 1 85 ? 26.297 4.832 -15.188 1 89.81 85 TYR B O 1
ATOM 3554 N N . GLY B 1 86 ? 25.453 6.82 -14.695 1 89.25 86 GLY B N 1
ATOM 3555 C CA . GLY B 1 86 ? 24.156 6.535 -15.289 1 89.25 86 GLY B CA 1
ATOM 3556 C C . GLY B 1 86 ? 24.234 6.242 -16.781 1 89.25 86 GLY B C 1
ATOM 3557 O O . GLY B 1 86 ? 23.547 5.348 -17.266 1 89.25 86 GLY B O 1
ATOM 3558 N N . GLU B 1 87 ? 25.031 6.918 -17.469 1 87.62 87 GLU B N 1
ATOM 3559 C CA . GLU B 1 87 ? 25.219 6.715 -18.906 1 87.62 87 GLU B CA 1
ATOM 3560 C C . GLU B 1 87 ? 25.812 5.34 -19.188 1 87.62 87 GLU B C 1
ATOM 3562 O O . GLU B 1 87 ? 25.422 4.668 -20.141 1 87.62 87 GLU B O 1
ATOM 3567 N N . LYS B 1 88 ? 26.625 4.945 -18.359 1 86.12 88 LYS B N 1
ATOM 3568 C CA . LYS B 1 88 ? 27.328 3.682 -18.562 1 86.12 88 LYS B CA 1
ATOM 3569 C C . LYS B 1 88 ? 26.453 2.494 -18.188 1 86.12 88 LYS B C 1
ATOM 3571 O O . LYS B 1 88 ? 26.594 1.404 -18.734 1 86.12 88 LYS B O 1
ATOM 3576 N N . ASN B 1 89 ? 25.531 2.811 -17.281 1 83.75 89 ASN B N 1
ATOM 3577 C CA . ASN B 1 89 ? 24.797 1.69 -16.719 1 83.75 89 ASN B CA 1
ATOM 3578 C C . ASN B 1 89 ? 23.312 1.77 -17.047 1 83.75 89 ASN B C 1
ATOM 3580 O O . ASN B 1 89 ? 22.5 1.054 -16.453 1 83.75 89 ASN B O 1
ATOM 3584 N N . ALA B 1 90 ? 22.906 2.576 -17.891 1 76.12 90 ALA B N 1
ATOM 3585 C CA . ALA B 1 90 ? 21.547 2.732 -18.406 1 76.12 90 ALA B CA 1
ATOM 3586 C C . ALA B 1 90 ? 20.562 2.93 -17.25 1 76.12 90 ALA B C 1
ATOM 3588 O O . ALA B 1 90 ? 19.531 2.256 -17.188 1 76.12 90 ALA B O 1
ATOM 3589 N N . ILE B 1 91 ? 20.938 3.771 -16.422 1 77.69 91 ILE B N 1
ATOM 3590 C CA . ILE B 1 91 ? 20.062 4.094 -15.312 1 77.69 91 ILE B CA 1
ATOM 3591 C C . ILE B 1 91 ? 18.828 4.824 -15.828 1 77.69 91 ILE B C 1
ATOM 3593 O O . ILE B 1 91 ? 18.781 5.258 -16.984 1 77.69 91 ILE B O 1
ATOM 3597 N N . ASN B 1 92 ? 17.812 4.98 -15.047 1 81.69 92 ASN B N 1
ATOM 3598 C CA . ASN B 1 92 ? 16.531 5.566 -15.375 1 81.69 92 ASN B CA 1
ATOM 3599 C C . ASN B 1 92 ? 16.672 6.961 -15.969 1 81.69 92 ASN B C 1
ATOM 3601 O O . ASN B 1 92 ? 17.422 7.789 -15.445 1 81.69 92 ASN B O 1
ATOM 3605 N N . GLN B 1 93 ? 16.062 7.16 -17.062 1 85.5 93 GLN B N 1
ATOM 3606 C CA . GLN B 1 93 ? 16.188 8.414 -17.797 1 85.5 93 GLN B CA 1
ATOM 3607 C C . GLN B 1 93 ? 15.609 9.578 -17 1 85.5 93 GLN B C 1
ATOM 3609 O O . GLN B 1 93 ? 16.125 10.695 -17.062 1 85.5 93 GLN B O 1
ATOM 3614 N N . ALA B 1 94 ? 14.641 9.242 -16.312 1 88.81 94 ALA B N 1
ATOM 3615 C CA . ALA B 1 94 ? 14.047 10.297 -15.508 1 88.81 94 ALA B CA 1
ATOM 3616 C C . ALA B 1 94 ? 15.023 10.781 -14.438 1 88.81 94 ALA B C 1
ATOM 3618 O O . ALA B 1 94 ? 15.125 11.984 -14.172 1 88.81 94 ALA B O 1
ATOM 3619 N N . TRP B 1 95 ? 15.75 9.836 -13.859 1 92.31 95 TRP B N 1
ATOM 3620 C CA . TRP B 1 95 ? 16.734 10.195 -12.852 1 92.31 95 TRP B CA 1
ATOM 3621 C C . TRP B 1 95 ? 17.906 10.969 -13.469 1 92.31 95 TRP B C 1
ATOM 3623 O O . TRP B 1 95 ? 18.391 11.945 -12.891 1 92.31 95 TRP B O 1
ATOM 3633 N N . MET B 1 96 ? 18.266 10.594 -14.648 1 92.31 96 MET B N 1
ATOM 3634 C CA . MET B 1 96 ? 19.344 11.289 -15.344 1 92.31 96 MET B CA 1
ATOM 3635 C C . MET B 1 96 ? 18.984 12.742 -15.602 1 92.31 96 MET B C 1
ATOM 3637 O O . MET B 1 96 ? 19.828 13.633 -15.469 1 92.31 96 MET B O 1
ATOM 3641 N N . LYS B 1 97 ? 17.797 12.93 -15.977 1 92.81 97 LYS B N 1
ATOM 3642 C CA . LYS B 1 97 ? 17.328 14.297 -16.219 1 92.81 97 LYS B CA 1
ATOM 3643 C C . LYS B 1 97 ? 17.344 15.125 -14.945 1 92.81 97 LYS B C 1
ATOM 3645 O O . LYS B 1 97 ? 17.734 16.297 -14.961 1 92.81 97 LYS B O 1
ATOM 3650 N N . GLN B 1 98 ? 16.953 14.469 -13.867 1 93.19 98 GLN B N 1
ATOM 3651 C CA . GLN B 1 98 ? 16.984 15.148 -12.578 1 93.19 98 GLN B CA 1
ATOM 3652 C C . GLN B 1 98 ? 18.406 15.523 -12.188 1 93.19 98 GLN B C 1
ATOM 3654 O O . GLN B 1 98 ? 18.641 16.609 -11.641 1 93.19 98 GLN B O 1
ATOM 3659 N N . LEU B 1 99 ? 19.328 14.648 -12.445 1 93.88 99 LEU B N 1
ATOM 3660 C CA . LEU B 1 99 ? 20.734 14.906 -12.141 1 93.88 99 LEU B CA 1
ATOM 3661 C C . LEU B 1 99 ? 21.281 16.047 -13 1 93.88 99 LEU B C 1
ATOM 3663 O O . LEU B 1 99 ? 22.016 16.906 -12.516 1 93.88 99 LEU B O 1
ATOM 3667 N N . GLU B 1 100 ? 20.906 16.078 -14.266 1 93.38 100 GLU B N 1
ATOM 3668 C CA . GLU B 1 100 ? 21.328 17.141 -15.164 1 93.38 100 GLU B CA 1
ATOM 3669 C C . GLU B 1 100 ? 20.812 18.5 -14.695 1 93.38 100 GLU B C 1
ATOM 3671 O O . GLU B 1 100 ? 21.547 19.484 -14.703 1 93.38 100 GLU B O 1
ATOM 3676 N N . ASN B 1 101 ? 19.609 18.469 -14.297 1 93 101 ASN B N 1
ATOM 3677 C CA . ASN B 1 101 ? 19.031 19.688 -13.758 1 93 101 ASN B CA 1
ATOM 3678 C C . ASN B 1 101 ? 19.75 20.141 -12.492 1 93 101 ASN B C 1
ATOM 3680 O O . ASN B 1 101 ? 20.016 21.328 -12.32 1 93 101 ASN B O 1
ATOM 3684 N N . ALA B 1 102 ? 19.984 19.172 -11.641 1 92.69 102 ALA B N 1
ATOM 3685 C CA . ALA B 1 102 ? 20.672 19.484 -10.391 1 92.69 102 ALA B CA 1
ATOM 3686 C C . ALA B 1 102 ? 22.078 20.031 -10.648 1 92.69 102 ALA B C 1
ATOM 3688 O O . ALA B 1 102 ? 22.578 20.875 -9.898 1 92.69 102 ALA B O 1
ATOM 3689 N N . SER B 1 103 ? 22.734 19.594 -11.703 1 92.12 103 SER B N 1
ATOM 3690 C CA . SER B 1 103 ? 24.125 19.953 -12.008 1 92.12 103 SER B CA 1
ATOM 3691 C C . SER B 1 103 ? 24.234 21.422 -12.43 1 92.12 103 SER B C 1
ATOM 3693 O O . SER B 1 103 ? 25.312 22.016 -12.328 1 92.12 103 SER B O 1
ATOM 3695 N N . VAL B 1 104 ? 23.109 22.062 -12.836 1 92.19 104 VAL B N 1
ATOM 3696 C CA . VAL B 1 104 ? 23.188 23.422 -13.352 1 92.19 104 VAL B CA 1
ATOM 3697 C C . VAL B 1 104 ? 22.516 24.391 -12.375 1 92.19 104 VAL B C 1
ATOM 3699 O O . VAL B 1 104 ? 22.547 25.609 -12.586 1 92.19 104 VAL B O 1
ATOM 3702 N N . ARG B 1 105 ? 21.906 23.828 -11.391 1 91.75 105 ARG B N 1
ATOM 3703 C CA . ARG B 1 105 ? 21.234 24.672 -10.406 1 91.75 105 ARG B CA 1
ATOM 3704 C C . ARG B 1 105 ? 22.25 25.469 -9.578 1 91.75 105 ARG B C 1
ATOM 3706 O O . ARG B 1 105 ? 23.266 24.922 -9.164 1 91.75 105 ARG B O 1
ATOM 3713 N N . VAL B 1 106 ? 21.922 26.734 -9.359 1 90.81 106 VAL B N 1
ATOM 3714 C CA . VAL B 1 106 ? 22.844 27.594 -8.602 1 90.81 106 VAL B CA 1
ATOM 3715 C C . VAL B 1 106 ? 22.406 27.641 -7.141 1 90.81 106 VAL B C 1
ATOM 3717 O O . VAL B 1 106 ? 23.203 27.984 -6.262 1 90.81 106 VAL B O 1
ATOM 3720 N N . HIS B 1 107 ? 21.094 27.359 -6.93 1 93.12 107 HIS B N 1
ATOM 3721 C CA . HIS B 1 107 ? 20.562 27.359 -5.574 1 93.12 107 HIS B CA 1
ATOM 3722 C C . HIS B 1 107 ? 20.234 25.938 -5.109 1 93.12 107 HIS B C 1
ATOM 3724 O O . HIS B 1 107 ? 19.156 25.422 -5.41 1 93.12 107 HIS B O 1
ATOM 3730 N N . ILE B 1 108 ? 21.25 25.344 -4.422 1 95.38 108 ILE B N 1
ATOM 3731 C CA . ILE B 1 108 ? 21.078 24.031 -3.807 1 95.38 108 ILE B CA 1
ATOM 3732 C C . ILE B 1 108 ? 21.359 24.125 -2.309 1 95.38 108 ILE B C 1
ATOM 3734 O O . ILE B 1 108 ? 22.375 24.688 -1.892 1 95.38 108 ILE B O 1
ATOM 3738 N N . SER B 1 109 ? 20.406 23.578 -1.551 1 97 109 SER B N 1
ATOM 3739 C CA . SER B 1 109 ? 20.625 23.609 -0.108 1 97 109 SER B CA 1
ATOM 3740 C C . SER B 1 109 ? 21.5 22.453 0.343 1 97 109 SER B C 1
ATOM 3742 O O . SER B 1 109 ? 21.688 21.484 -0.393 1 97 109 SER B O 1
ATOM 3744 N N . ARG B 1 110 ? 22.031 22.594 1.562 1 97.25 110 ARG B N 1
ATOM 3745 C CA . ARG B 1 110 ? 22.812 21.516 2.158 1 97.25 110 ARG B CA 1
ATOM 3746 C C . ARG B 1 110 ? 21.984 20.234 2.254 1 97.25 110 ARG B C 1
ATOM 3748 O O . ARG B 1 110 ? 22.453 19.156 1.885 1 97.25 110 ARG B O 1
ATOM 3755 N N . LEU B 1 111 ? 20.75 20.375 2.658 1 97.06 111 LEU B N 1
ATOM 3756 C CA . LEU B 1 111 ? 19.844 19.234 2.799 1 97.06 111 LEU B CA 1
ATOM 3757 C C . LEU B 1 111 ? 19.562 18.594 1.447 1 97.06 111 LEU B C 1
ATOM 3759 O O . LEU B 1 111 ? 19.609 17.359 1.323 1 97.06 111 LEU B O 1
ATOM 3763 N N . GLU B 1 112 ? 19.312 19.359 0.465 1 96.88 112 GLU B N 1
ATOM 3764 C CA . GLU B 1 112 ? 19.031 18.844 -0.874 1 96.88 112 GLU B CA 1
ATOM 3765 C C . GLU B 1 112 ? 20.203 18.062 -1.429 1 96.88 112 GLU B C 1
ATOM 3767 O O . GLU B 1 112 ? 20.031 17.062 -2.139 1 96.88 112 GLU B O 1
ATOM 3772 N N . SER B 1 113 ? 21.391 18.562 -1.176 1 97.44 113 SER B N 1
ATOM 3773 C CA . SER B 1 113 ? 22.578 17.859 -1.654 1 97.44 113 SER B CA 1
ATOM 3774 C C . SER B 1 113 ? 22.656 16.453 -1.085 1 97.44 113 SER B C 1
ATOM 3776 O O . SER B 1 113 ? 22.984 15.508 -1.804 1 97.44 113 SER B O 1
ATOM 3778 N N . LEU B 1 114 ? 22.359 16.297 0.19 1 97.44 114 LEU B N 1
ATOM 3779 C CA . LEU B 1 114 ? 22.375 14.984 0.831 1 97.44 114 LEU B CA 1
ATOM 3780 C C . LEU B 1 114 ? 21.25 14.109 0.292 1 97.44 114 LEU B C 1
ATOM 3782 O O . LEU B 1 114 ? 21.438 12.906 0.081 1 97.44 114 LEU B O 1
ATOM 3786 N N . GLN B 1 115 ? 20.062 14.68 0.109 1 97.69 115 GLN B N 1
ATOM 3787 C CA . GLN B 1 115 ? 18.922 13.953 -0.437 1 97.69 115 GLN B CA 1
ATOM 3788 C C . GLN B 1 115 ? 19.234 13.406 -1.826 1 97.69 115 GLN B C 1
ATOM 3790 O O . GLN B 1 115 ? 18.859 12.273 -2.15 1 97.69 115 GLN B O 1
ATOM 3795 N N . ILE B 1 116 ? 19.906 14.203 -2.645 1 97.12 116 ILE B N 1
ATOM 3796 C CA . ILE B 1 116 ? 20.281 13.773 -3.992 1 97.12 116 ILE B CA 1
ATOM 3797 C C . ILE B 1 116 ? 21.266 12.617 -3.912 1 97.12 116 ILE B C 1
ATOM 3799 O O 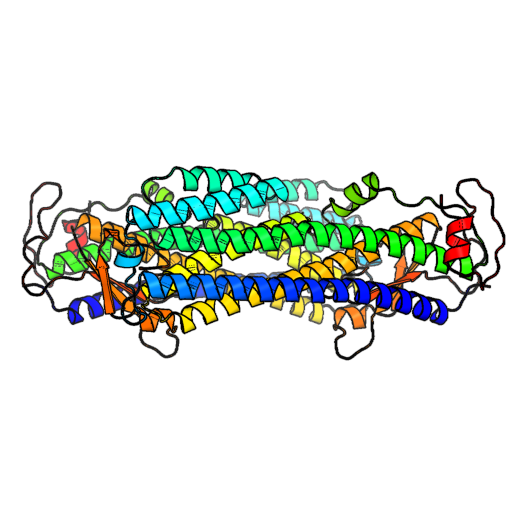. ILE B 1 116 ? 21.172 11.648 -4.672 1 97.12 116 ILE B O 1
ATOM 3803 N N . GLN B 1 117 ? 22.203 12.688 -2.99 1 96.12 117 GLN B N 1
ATOM 3804 C CA . GLN B 1 117 ? 23.172 11.609 -2.799 1 96.12 117 GLN B CA 1
ATOM 3805 C C . GLN B 1 117 ? 22.469 10.312 -2.381 1 96.12 117 GLN B C 1
ATOM 3807 O O . GLN B 1 117 ? 22.766 9.242 -2.912 1 96.12 117 GLN B O 1
ATOM 3812 N N . LEU B 1 118 ? 21.562 10.445 -1.434 1 97.5 118 LEU B N 1
ATOM 3813 C CA . LEU B 1 118 ? 20.797 9.281 -0.98 1 97.5 118 LEU B CA 1
ATOM 3814 C C . LEU B 1 118 ? 20.016 8.664 -2.133 1 97.5 118 LEU B C 1
ATOM 3816 O O . LEU B 1 118 ? 20.047 7.441 -2.32 1 97.5 118 LEU B O 1
ATOM 3820 N N . GLN B 1 119 ? 19.359 9.484 -2.863 1 97.31 119 GLN B N 1
ATOM 3821 C CA . GLN B 1 119 ? 18.547 8.992 -3.971 1 97.31 119 GLN B CA 1
ATOM 3822 C C . GLN B 1 119 ? 19.406 8.305 -5.023 1 97.31 119 GLN B C 1
ATOM 3824 O O . GLN B 1 119 ? 18.984 7.324 -5.641 1 97.31 119 GLN B O 1
ATOM 3829 N N . GLN B 1 120 ? 20.625 8.828 -5.273 1 96.69 120 GLN B N 1
ATOM 3830 C CA . GLN B 1 120 ? 21.547 8.188 -6.211 1 96.69 120 GLN B CA 1
ATOM 3831 C C . GLN B 1 120 ? 21.812 6.738 -5.812 1 96.69 120 GLN B C 1
ATOM 3833 O O . GLN B 1 120 ? 21.828 5.844 -6.66 1 96.69 120 GLN B O 1
ATOM 3838 N N . HIS B 1 121 ? 22.031 6.535 -4.52 1 97.56 121 HIS B N 1
ATOM 3839 C CA . HIS B 1 121 ? 22.312 5.184 -4.039 1 97.56 121 HIS B CA 1
ATOM 3840 C C . HIS B 1 121 ? 21.094 4.273 -4.242 1 97.56 121 HIS B C 1
ATOM 3842 O O . HIS B 1 121 ? 21.25 3.105 -4.609 1 97.56 121 HIS B O 1
ATOM 3848 N N . ILE B 1 122 ? 19.906 4.789 -4.023 1 98 122 ILE B N 1
ATOM 3849 C CA . ILE B 1 122 ? 18.688 4 -4.164 1 98 122 ILE B CA 1
ATOM 3850 C C . ILE B 1 122 ? 18.438 3.686 -5.641 1 98 122 ILE B C 1
ATOM 3852 O O . ILE B 1 122 ? 18.062 2.564 -5.988 1 98 122 ILE B O 1
ATOM 3856 N N . GLU B 1 123 ? 18.703 4.684 -6.504 1 96.38 123 GLU B N 1
ATOM 3857 C CA . GLU B 1 123 ? 18.547 4.469 -7.941 1 96.38 123 GLU B CA 1
ATOM 3858 C C . GLU B 1 123 ? 19.484 3.375 -8.445 1 96.38 123 GLU B C 1
ATOM 3860 O O . GLU B 1 123 ? 19.094 2.539 -9.258 1 96.38 123 GLU B O 1
ATOM 3865 N N . LYS B 1 124 ? 20.672 3.404 -7.969 1 94.94 124 LYS B N 1
ATOM 3866 C CA . LYS B 1 124 ? 21.641 2.377 -8.336 1 94.94 124 LYS B CA 1
ATOM 3867 C C . LYS B 1 124 ? 21.188 0.999 -7.863 1 94.94 124 LYS B C 1
ATOM 3869 O O . LYS B 1 124 ? 21.25 0.028 -8.625 1 94.94 124 LYS B O 1
ATOM 3874 N N . LEU B 1 125 ? 20.75 0.967 -6.621 1 96.75 125 LEU B N 1
ATOM 3875 C CA . LEU B 1 125 ? 20.297 -0.286 -6.027 1 96.75 125 LEU B CA 1
ATOM 3876 C C . LEU B 1 125 ? 19.156 -0.892 -6.828 1 96.75 125 LEU B C 1
ATOM 3878 O O . LEU B 1 125 ? 19.203 -2.066 -7.199 1 96.75 125 LEU B O 1
ATOM 3882 N N . TYR B 1 126 ? 18.172 -0.111 -7.156 1 95.75 126 TYR B N 1
ATOM 3883 C CA . TYR B 1 126 ? 16.969 -0.616 -7.797 1 95.75 126 TYR B CA 1
ATOM 3884 C C . TYR B 1 126 ? 17.203 -0.863 -9.281 1 95.75 126 TYR B C 1
ATOM 3886 O O . TYR B 1 126 ? 16.547 -1.715 -9.891 1 95.75 126 TYR B O 1
ATOM 3894 N N . GLY B 1 127 ? 18.094 -0.106 -9.922 1 91.62 127 GLY B N 1
ATOM 3895 C CA . GLY B 1 127 ? 18.484 -0.422 -11.289 1 91.62 127 GLY B CA 1
ATOM 3896 C C . GLY B 1 127 ? 19.016 -1.832 -11.445 1 91.62 127 GLY B C 1
ATOM 3897 O O . GLY B 1 127 ? 18.594 -2.562 -12.344 1 91.62 127 GLY B O 1
ATOM 3898 N N . GLY B 1 128 ? 19.844 -2.188 -10.57 1 92.69 128 GLY B N 1
ATOM 3899 C CA . GLY B 1 128 ? 20.359 -3.545 -10.57 1 92.69 128 GLY B CA 1
ATOM 3900 C C . GLY B 1 128 ? 19.312 -4.586 -10.242 1 92.69 128 GLY B C 1
ATOM 3901 O O . GLY B 1 128 ? 19.312 -5.68 -10.812 1 92.69 128 GLY B O 1
ATOM 3902 N N . GLN B 1 129 ? 18.469 -4.238 -9.367 1 95.12 129 GLN B N 1
ATOM 3903 C CA . GLN B 1 129 ? 17.438 -5.168 -8.914 1 95.12 129 GLN B CA 1
ATOM 3904 C C . GLN B 1 129 ? 16.469 -5.52 -10.039 1 95.12 129 GLN B C 1
ATOM 3906 O O . GLN B 1 129 ? 16.094 -6.684 -10.203 1 95.12 129 GLN B O 1
ATOM 3911 N N . ILE B 1 130 ? 16.047 -4.551 -10.805 1 93.94 130 ILE B N 1
ATOM 3912 C CA . ILE B 1 130 ? 15.086 -4.77 -11.875 1 93.94 130 ILE B CA 1
ATOM 3913 C C . ILE B 1 130 ? 15.656 -5.758 -12.898 1 93.94 130 ILE B C 1
ATOM 3915 O O . ILE B 1 130 ? 14.992 -6.719 -13.281 1 93.94 130 ILE B O 1
ATOM 3919 N N . ASN B 1 131 ? 16.859 -5.547 -13.289 1 93.44 131 ASN B N 1
ATOM 3920 C CA . ASN B 1 131 ? 17.5 -6.422 -14.258 1 93.44 131 ASN B CA 1
ATOM 3921 C C . ASN B 1 131 ? 17.688 -7.832 -13.711 1 93.44 131 ASN B C 1
ATOM 3923 O O . ASN B 1 131 ? 17.438 -8.812 -14.422 1 93.44 131 ASN B O 1
ATOM 3927 N N . ALA B 1 132 ? 18.094 -7.871 -12.555 1 96.88 132 ALA B N 1
ATOM 3928 C CA . ALA B 1 132 ? 18.375 -9.172 -11.945 1 96.88 132 ALA B CA 1
ATOM 3929 C C . ALA B 1 132 ? 17.078 -9.961 -11.734 1 96.88 132 ALA B C 1
ATOM 3931 O O . ALA B 1 132 ? 17.047 -11.172 -11.953 1 96.88 132 ALA B O 1
ATOM 3932 N N . VAL B 1 133 ? 16.031 -9.305 -11.305 1 98 133 VAL B N 1
ATOM 3933 C CA . VAL B 1 133 ? 14.758 -9.977 -11.078 1 98 133 VAL B CA 1
ATOM 3934 C C . VAL B 1 133 ? 14.164 -10.445 -12.406 1 98 133 VAL B C 1
ATOM 3936 O O . VAL B 1 133 ? 13.625 -11.547 -12.492 1 98 133 VAL B O 1
ATOM 3939 N N . GLU B 1 134 ? 14.281 -9.625 -13.391 1 97.19 134 GLU B N 1
ATOM 3940 C CA . GLU B 1 134 ? 13.82 -10.031 -14.711 1 97.19 134 GLU B CA 1
ATOM 3941 C C . GLU B 1 134 ? 14.516 -11.305 -15.18 1 97.19 134 GLU B C 1
ATOM 3943 O O . GLU B 1 134 ? 13.867 -12.227 -15.672 1 97.19 134 GLU B O 1
ATOM 3948 N N . ARG B 1 135 ? 15.773 -11.289 -15.055 1 97.38 135 ARG B N 1
ATOM 3949 C CA . ARG B 1 135 ? 16.547 -12.461 -15.438 1 97.38 135 ARG B CA 1
ATOM 3950 C C . ARG B 1 135 ? 16.125 -13.688 -14.625 1 97.38 135 ARG B C 1
ATOM 3952 O O . ARG B 1 135 ? 15.953 -14.773 -15.18 1 97.38 135 ARG B O 1
ATOM 3959 N N . LEU B 1 136 ? 15.945 -13.477 -13.375 1 98.38 136 LEU B N 1
ATOM 3960 C CA . LEU B 1 136 ? 15.547 -14.562 -12.492 1 98.38 136 LEU B CA 1
ATOM 3961 C C . LEU B 1 136 ? 14.188 -15.133 -12.906 1 98.38 136 LEU B C 1
ATOM 3963 O O . LEU B 1 136 ? 14.008 -16.344 -12.93 1 98.38 136 LEU B O 1
ATOM 3967 N N . MET B 1 137 ? 13.227 -14.273 -13.227 1 98.62 137 MET B N 1
ATOM 3968 C CA . MET B 1 137 ? 11.891 -14.727 -13.609 1 98.62 137 MET B CA 1
ATOM 3969 C C . MET B 1 137 ? 11.938 -15.516 -14.914 1 98.62 137 MET B C 1
ATOM 3971 O O . MET B 1 137 ? 11.273 -16.547 -15.047 1 98.62 137 MET B O 1
ATOM 3975 N N . LYS B 1 138 ? 12.703 -15.031 -15.859 1 98 138 LYS B N 1
ATOM 3976 C CA . LYS B 1 138 ? 12.844 -15.734 -17.125 1 98 138 LYS B CA 1
ATOM 3977 C C . LYS B 1 138 ? 13.469 -17.109 -16.922 1 98 138 LYS B C 1
ATOM 3979 O O . LYS B 1 138 ? 12.984 -18.109 -17.469 1 98 138 LYS B O 1
ATOM 3984 N N . GLU B 1 139 ? 14.5 -17.109 -16.125 1 97.56 139 GLU B N 1
ATOM 3985 C CA . GLU B 1 139 ? 15.188 -18.375 -15.852 1 97.56 139 GLU B CA 1
ATOM 3986 C C . GLU B 1 139 ? 14.266 -19.344 -15.109 1 97.56 139 GLU B C 1
ATOM 3988 O O . GLU B 1 139 ? 14.258 -20.547 -15.406 1 97.56 139 GLU B O 1
ATOM 3993 N N . THR B 1 140 ? 13.586 -18.828 -14.156 1 98.12 140 THR B N 1
ATOM 3994 C CA . THR B 1 140 ? 12.648 -19.656 -13.391 1 98.12 140 THR B CA 1
ATOM 3995 C C . THR B 1 140 ? 11.594 -20.266 -14.305 1 98.12 140 THR B C 1
ATOM 3997 O O . THR B 1 140 ? 11.328 -21.469 -14.234 1 98.12 140 THR B O 1
ATOM 4000 N N . TYR B 1 141 ? 11.055 -19.469 -15.172 1 98.12 141 TYR B N 1
ATOM 4001 C CA . TYR B 1 141 ? 10.039 -19.953 -16.094 1 98.12 141 TYR B CA 1
ATOM 4002 C C . TYR B 1 141 ? 10.602 -21 -17.031 1 98.12 141 TYR B C 1
ATOM 4004 O O . TYR B 1 141 ? 10.039 -22.094 -17.156 1 98.12 141 TYR B O 1
ATOM 4012 N N . GLN B 1 142 ? 11.719 -20.703 -17.641 1 97.06 142 GLN B N 1
ATOM 4013 C CA . GLN B 1 142 ? 12.32 -21.594 -18.625 1 97.06 142 GLN B CA 1
ATOM 4014 C C . GLN B 1 142 ? 12.75 -22.906 -17.984 1 97.06 142 GLN B C 1
ATOM 4016 O O . GLN B 1 142 ? 12.484 -23.984 -18.531 1 97.06 142 GLN B O 1
ATOM 4021 N N . SER B 1 143 ? 13.406 -22.781 -16.906 1 96.5 143 SER B N 1
ATOM 4022 C CA . SER B 1 143 ? 13.891 -23.969 -16.203 1 96.5 143 SER B CA 1
ATOM 4023 C C . SER B 1 143 ? 12.742 -24.859 -15.766 1 96.5 143 SER B C 1
ATOM 4025 O O . SER B 1 143 ? 12.781 -26.078 -15.961 1 96.5 143 SER B O 1
ATOM 4027 N N . THR B 1 144 ? 11.711 -24.297 -15.172 1 97.5 144 THR B N 1
ATOM 4028 C CA . THR B 1 144 ? 10.562 -25.062 -14.711 1 97.5 144 THR B CA 1
ATOM 4029 C C . THR B 1 144 ? 9.844 -25.719 -15.898 1 97.5 144 THR B C 1
ATOM 4031 O O . THR B 1 144 ? 9.445 -26.875 -15.828 1 97.5 144 THR B O 1
ATOM 4034 N N . TYR B 1 145 ? 9.75 -24.984 -16.969 1 97.06 145 TYR B N 1
ATOM 4035 C CA . TYR B 1 145 ? 9.125 -25.469 -18.203 1 97.06 145 TYR B CA 1
ATOM 4036 C C . TYR B 1 145 ? 9.828 -26.719 -18.703 1 97.06 145 TYR B C 1
ATOM 4038 O O . TYR B 1 145 ? 9.188 -27.75 -18.922 1 97.06 145 TYR B O 1
ATOM 4046 N N . LEU B 1 146 ? 11.086 -26.641 -18.812 1 95.94 146 LEU B N 1
ATOM 4047 C CA . LEU B 1 146 ? 11.867 -27.734 -19.406 1 95.94 146 LEU B CA 1
ATOM 4048 C C . LEU B 1 146 ? 11.961 -28.906 -18.453 1 95.94 146 LEU B C 1
ATOM 4050 O O . LEU B 1 146 ? 11.805 -30.062 -18.859 1 95.94 146 LEU B O 1
ATOM 4054 N N . HIS B 1 147 ? 12.188 -28.641 -17.172 1 96.31 147 HIS B N 1
ATOM 4055 C CA . HIS B 1 147 ? 12.367 -29.734 -16.219 1 96.31 147 HIS B CA 1
ATOM 4056 C C . HIS B 1 147 ? 11.047 -30.453 -15.953 1 96.31 147 HIS B C 1
ATOM 4058 O O . HIS B 1 147 ? 11.031 -31.672 -15.727 1 96.31 147 HIS B O 1
ATOM 4064 N N . THR B 1 148 ? 9.945 -29.719 -15.945 1 96.19 148 THR B N 1
ATOM 4065 C CA . THR B 1 148 ? 8.641 -30.359 -15.852 1 96.19 148 THR B CA 1
ATOM 4066 C C . THR B 1 148 ? 8.414 -31.297 -17.031 1 96.19 148 THR B C 1
ATOM 4068 O O . THR B 1 148 ? 7.984 -32.438 -16.844 1 96.19 148 THR B O 1
ATOM 4071 N N . ALA B 1 149 ? 8.758 -30.844 -18.219 1 94.12 149 ALA B N 1
ATOM 4072 C CA . ALA B 1 149 ? 8.633 -31.672 -19.422 1 94.12 149 ALA B CA 1
ATOM 4073 C C . ALA B 1 149 ? 9.516 -32.906 -19.312 1 94.12 149 ALA B C 1
ATOM 4075 O O . ALA B 1 149 ? 9.07 -34 -19.641 1 94.12 149 ALA B O 1
ATOM 4076 N N . PHE B 1 150 ? 10.68 -32.719 -18.891 1 94.31 150 PHE B N 1
ATOM 4077 C CA . PHE B 1 150 ? 11.625 -33.812 -18.734 1 94.31 150 PHE B CA 1
ATOM 4078 C C . PHE B 1 150 ? 11.078 -34.875 -17.797 1 94.31 150 PHE B C 1
ATOM 4080 O O . PHE B 1 150 ? 11.109 -36.062 -18.109 1 94.31 150 PHE B O 1
ATOM 4087 N N . GLU B 1 151 ? 10.578 -34.406 -16.578 1 92.31 151 GLU B N 1
ATOM 4088 C CA . GLU B 1 151 ? 10.07 -35.344 -15.578 1 92.31 151 GLU B CA 1
ATOM 4089 C C . GLU B 1 151 ? 8.906 -36.156 -16.141 1 92.31 151 GLU B C 1
ATOM 4091 O O . GLU B 1 151 ? 8.812 -37.344 -15.898 1 92.31 151 GLU B O 1
ATOM 4096 N N . ILE B 1 152 ? 8.047 -35.5 -16.891 1 90.75 152 ILE B N 1
ATOM 4097 C CA . ILE B 1 152 ? 6.859 -36.188 -17.406 1 90.75 152 ILE B CA 1
ATOM 4098 C C . ILE B 1 152 ? 7.258 -37.125 -18.547 1 90.75 152 ILE B C 1
ATOM 4100 O O . ILE B 1 152 ? 6.879 -38.312 -18.547 1 90.75 152 ILE B O 1
ATOM 4104 N N . GLN B 1 153 ? 8.062 -36.719 -19.469 1 87.94 153 GLN B N 1
ATOM 4105 C CA . GLN B 1 153 ? 8.469 -37.531 -20.609 1 87.94 153 GLN B CA 1
ATOM 4106 C C . GLN B 1 153 ? 9.297 -38.719 -20.156 1 87.94 153 GLN B C 1
ATOM 4108 O O . GLN B 1 153 ? 9.102 -39.844 -20.641 1 87.94 153 GLN B O 1
ATOM 4113 N N . SER B 1 154 ? 10.211 -38.5 -19.25 1 88.38 154 SER B N 1
ATOM 4114 C CA . SER B 1 154 ? 11.062 -39.594 -18.766 1 88.38 154 SER B CA 1
ATOM 4115 C C . SER B 1 154 ? 10.25 -40.625 -18.016 1 88.38 154 SER B C 1
ATOM 4117 O O . SER B 1 154 ? 10.523 -41.812 -18.109 1 88.38 154 SER B O 1
ATOM 4119 N N . ALA B 1 155 ? 9.305 -40.188 -17.234 1 86.25 155 ALA B N 1
ATOM 4120 C CA . ALA B 1 155 ? 8.469 -41.094 -16.469 1 86.25 155 ALA B CA 1
ATOM 4121 C C . ALA B 1 155 ? 7.652 -42 -17.391 1 86.25 155 ALA B C 1
ATOM 4123 O O . ALA B 1 155 ? 7.445 -43.188 -17.094 1 86.25 155 ALA B O 1
ATOM 4124 N N . PHE B 1 156 ? 7.227 -41.5 -18.484 1 84.5 156 PHE B N 1
ATOM 4125 C CA . PHE B 1 156 ? 6.398 -42.281 -19.406 1 84.5 156 PHE B CA 1
ATOM 4126 C C . PHE B 1 156 ? 7.262 -43 -20.453 1 84.5 156 PHE B C 1
ATOM 4128 O O . PHE B 1 156 ? 6.758 -43.781 -21.234 1 84.5 156 PHE B O 1
ATOM 4135 N N . GLY B 1 157 ? 8.516 -42.625 -20.453 1 81.94 157 GLY B N 1
ATOM 4136 C CA . GLY B 1 157 ? 9.414 -43.219 -21.422 1 81.94 157 GLY B CA 1
ATOM 4137 C C . GLY B 1 157 ? 9.148 -42.781 -22.844 1 81.94 157 GLY B C 1
ATOM 4138 O O . GLY B 1 157 ? 9.32 -43.562 -23.781 1 81.94 157 GLY B O 1
ATOM 4139 N N . ILE B 1 158 ? 8.555 -41.688 -22.906 1 80.81 158 ILE B N 1
ATOM 4140 C CA . ILE B 1 158 ? 8.227 -41.125 -24.219 1 80.81 158 ILE B CA 1
ATOM 4141 C C . ILE B 1 158 ? 8.82 -39.75 -24.375 1 80.81 158 ILE B C 1
ATOM 4143 O O . ILE B 1 158 ? 8.781 -38.938 -23.422 1 80.81 158 ILE B O 1
ATOM 4147 N N . GLY B 1 159 ? 9.516 -39.594 -25.516 1 79.56 159 GLY B N 1
ATOM 4148 C CA . GLY B 1 159 ? 10.07 -38.281 -25.812 1 79.56 159 GLY B CA 1
ATOM 4149 C C . GLY B 1 159 ? 9.5 -37.656 -27.078 1 79.56 159 GLY B C 1
ATOM 4150 O O . GLY B 1 159 ? 9.203 -38.375 -28.047 1 79.56 159 GLY B O 1
ATOM 4151 N N . PHE B 1 160 ? 9.195 -36.406 -27.031 1 79.94 160 PHE B N 1
ATOM 4152 C CA . PHE B 1 160 ? 8.898 -35.688 -28.25 1 79.94 160 PHE B CA 1
ATOM 4153 C C . PHE B 1 160 ? 9.5 -34.281 -28.203 1 79.94 160 PHE B C 1
ATOM 4155 O O . PHE B 1 160 ? 9.859 -33.781 -27.125 1 79.94 160 PHE B O 1
ATOM 4162 N N . THR B 1 161 ? 9.562 -33.781 -29.312 1 82.38 161 THR B N 1
ATOM 4163 C CA . THR B 1 161 ? 10.25 -32.5 -29.469 1 82.38 161 THR B CA 1
ATOM 4164 C C . THR B 1 161 ? 9.414 -31.359 -28.906 1 82.38 161 THR B C 1
ATOM 4166 O O . THR B 1 161 ? 8.195 -31.312 -29.125 1 82.38 161 THR B O 1
ATOM 4169 N N . MET B 1 162 ? 10.094 -30.609 -28.031 1 85.94 162 MET B N 1
ATOM 4170 C CA . MET B 1 162 ? 9.523 -29.359 -27.531 1 85.94 162 MET B CA 1
ATOM 4171 C C . MET B 1 162 ? 10.422 -28.172 -27.859 1 85.94 162 MET B C 1
ATOM 4173 O O . MET B 1 162 ? 11.594 -28.359 -28.203 1 85.94 162 MET B O 1
ATOM 4177 N N . HIS B 1 163 ? 9.836 -27.016 -27.922 1 87.19 163 HIS B N 1
ATOM 4178 C CA . HIS B 1 163 ? 10.594 -25.812 -28.234 1 87.19 163 HIS B CA 1
ATOM 4179 C C . HIS B 1 163 ? 10.93 -25.031 -26.969 1 87.19 163 HIS B C 1
ATOM 4181 O O . HIS B 1 163 ? 10.062 -24.797 -26.125 1 87.19 163 HIS B O 1
ATOM 4187 N N . ALA B 1 164 ? 12.242 -24.797 -26.938 1 87.75 164 ALA B N 1
ATOM 4188 C CA . ALA B 1 164 ? 12.602 -23.859 -25.891 1 87.75 164 ALA B CA 1
ATOM 4189 C C . ALA B 1 164 ? 11.883 -22.531 -26.062 1 87.75 164 ALA B C 1
ATOM 4191 O O . ALA B 1 164 ? 11.594 -22.109 -27.188 1 87.75 164 ALA B O 1
ATOM 4192 N N . ILE B 1 165 ? 11.594 -21.922 -24.953 1 92.94 165 ILE B N 1
ATOM 4193 C CA . ILE B 1 165 ? 10.93 -20.625 -25.031 1 92.94 165 ILE B CA 1
ATOM 4194 C C . ILE B 1 165 ? 11.945 -19.531 -25.344 1 92.94 165 ILE B C 1
ATOM 4196 O O . ILE B 1 165 ? 12.938 -19.375 -24.625 1 92.94 165 ILE B O 1
ATOM 4200 N N . ASP B 1 166 ? 11.719 -18.812 -26.375 1 93.44 166 ASP B N 1
ATOM 4201 C CA . ASP B 1 166 ? 12.703 -17.812 -26.766 1 93.44 166 ASP B CA 1
ATOM 4202 C C . ASP B 1 166 ? 12.578 -16.547 -25.906 1 93.44 166 ASP B C 1
ATOM 4204 O O . ASP B 1 166 ? 11.602 -16.391 -25.156 1 93.44 166 ASP B O 1
ATOM 4208 N N . GLU B 1 167 ? 13.531 -15.727 -26.188 1 94.81 167 GLU B N 1
ATOM 4209 C CA . GLU B 1 167 ? 13.672 -14.547 -25.328 1 94.81 167 GLU B CA 1
ATOM 4210 C C . GLU B 1 167 ? 12.484 -13.602 -25.516 1 94.81 167 GLU B C 1
ATOM 4212 O O . GLU B 1 167 ? 12.031 -12.992 -24.547 1 94.81 167 GLU B O 1
ATOM 4217 N N . THR B 1 168 ? 11.992 -13.414 -26.625 1 95.94 168 THR B N 1
ATOM 4218 C CA . THR B 1 168 ? 10.875 -12.523 -26.906 1 95.94 168 THR B CA 1
ATOM 4219 C C . THR B 1 168 ? 9.602 -13.016 -26.219 1 95.94 168 THR B C 1
ATOM 4221 O O . THR B 1 168 ? 8.891 -12.242 -25.578 1 95.94 168 THR B O 1
ATOM 4224 N N . LYS B 1 169 ? 9.391 -14.234 -26.328 1 96.25 169 LYS B N 1
ATOM 4225 C CA . LYS B 1 169 ? 8.227 -14.836 -25.688 1 96.25 169 LYS B CA 1
ATOM 4226 C C . LYS B 1 169 ? 8.344 -14.781 -24.172 1 96.25 169 LYS B C 1
ATOM 4228 O O . LYS B 1 169 ? 7.367 -14.492 -23.469 1 96.25 169 LYS B O 1
ATOM 4233 N N . LEU B 1 170 ? 9.508 -15.102 -23.703 1 97.25 170 LEU B N 1
ATOM 4234 C CA . LEU B 1 170 ? 9.734 -15.023 -22.266 1 97.25 170 LEU B CA 1
ATOM 4235 C C . LEU B 1 170 ? 9.445 -13.625 -21.734 1 97.25 170 LEU B C 1
ATOM 4237 O O . LEU B 1 170 ? 8.805 -13.469 -20.703 1 97.25 170 LEU B O 1
ATOM 4241 N N . THR B 1 171 ? 9.883 -12.633 -22.484 1 96.62 171 THR B N 1
ATOM 4242 C CA . THR B 1 171 ? 9.664 -11.25 -22.094 1 96.62 171 THR B CA 1
ATOM 4243 C C . THR B 1 171 ? 8.172 -10.93 -22.047 1 96.62 171 THR B C 1
ATOM 4245 O O . THR B 1 171 ? 7.699 -10.25 -21.141 1 96.62 171 THR B O 1
ATOM 4248 N N . LYS B 1 172 ? 7.496 -11.391 -22.969 1 97.06 172 LYS B N 1
ATOM 4249 C CA . LYS B 1 172 ? 6.051 -11.188 -23.016 1 97.06 172 LYS B CA 1
ATOM 4250 C C . LYS B 1 172 ? 5.363 -11.852 -21.828 1 97.06 172 LYS B C 1
ATOM 4252 O O . LYS B 1 172 ? 4.461 -11.273 -21.219 1 97.06 172 LYS B O 1
ATOM 4257 N N . ILE B 1 173 ? 5.809 -13 -21.484 1 97.19 173 ILE B N 1
ATOM 4258 C CA . ILE B 1 173 ? 5.207 -13.781 -20.391 1 97.19 173 ILE B CA 1
ATOM 4259 C C . ILE B 1 173 ? 5.398 -13.047 -19.078 1 97.19 173 ILE B C 1
ATOM 4261 O O . ILE B 1 173 ? 4.445 -12.875 -18.312 1 97.19 173 ILE B O 1
ATOM 4265 N N . ILE B 1 174 ? 6.574 -12.586 -18.844 1 97.06 174 ILE B N 1
ATOM 4266 C CA . ILE B 1 174 ? 6.871 -12.039 -17.531 1 97.06 174 ILE B CA 1
ATOM 4267 C C . ILE B 1 174 ? 6.348 -10.602 -17.438 1 97.06 174 ILE B C 1
ATOM 4269 O O . ILE B 1 174 ? 6.332 -10.008 -16.359 1 97.06 174 ILE B O 1
ATOM 4273 N N . SER B 1 175 ? 5.891 -10.023 -18.562 1 96.44 175 SER B N 1
ATOM 4274 C CA . SER B 1 175 ? 5.406 -8.648 -18.594 1 96.44 175 SER B CA 1
ATOM 4275 C C . SER B 1 175 ? 3.891 -8.586 -18.422 1 96.44 175 SER B C 1
ATOM 4277 O O . SER B 1 175 ? 3.295 -7.512 -18.469 1 96.44 175 SER B O 1
ATOM 4279 N N . LYS B 1 176 ? 3.314 -9.664 -18.203 1 96.25 176 LYS B N 1
ATOM 4280 C CA . LYS B 1 176 ? 1.869 -9.703 -18 1 96.25 176 LYS B CA 1
ATOM 4281 C C . LYS B 1 176 ? 1.523 -9.719 -16.516 1 96.25 176 LYS B C 1
ATOM 4283 O O . LYS B 1 176 ? 2.004 -10.578 -15.773 1 96.25 176 LYS B O 1
ATOM 4288 N N . PRO B 1 177 ? 0.668 -8.82 -16.125 1 96.31 177 PRO B N 1
ATOM 4289 C CA . PRO B 1 177 ? 0.259 -8.82 -14.719 1 96.31 177 PRO B CA 1
ATOM 4290 C C . PRO B 1 177 ? -0.625 -10.016 -14.367 1 96.31 177 PRO B C 1
ATOM 4292 O O . PRO B 1 177 ? -1.442 -10.445 -15.188 1 96.31 177 PRO B O 1
ATOM 4295 N N . TRP B 1 178 ? -0.465 -10.492 -13.172 1 95.38 178 TRP B N 1
ATOM 4296 C CA . TRP B 1 178 ? -1.258 -11.648 -12.781 1 95.38 178 TRP B CA 1
ATOM 4297 C C . TRP B 1 178 ? -2.037 -11.367 -11.5 1 95.38 178 TRP B C 1
ATOM 4299 O O . TRP B 1 178 ? -2.92 -12.133 -11.117 1 95.38 178 TRP B O 1
ATOM 4309 N N . THR B 1 179 ? -1.718 -10.258 -10.875 1 92.56 179 THR B N 1
ATOM 4310 C CA . THR B 1 179 ? -2.398 -9.914 -9.633 1 92.56 179 THR B CA 1
ATOM 4311 C C . THR B 1 179 ? -3.576 -8.984 -9.898 1 92.56 179 THR B C 1
ATOM 4313 O O . THR B 1 179 ? -3.682 -8.398 -10.984 1 92.56 179 THR B O 1
ATOM 4316 N N . VAL B 1 180 ? -4.391 -8.828 -8.914 1 85.88 180 VAL B N 1
ATOM 4317 C CA . VAL B 1 180 ? -5.637 -8.086 -9.047 1 85.88 180 VAL B CA 1
ATOM 4318 C C . VAL B 1 180 ? -5.336 -6.605 -9.258 1 85.88 180 VAL B C 1
ATOM 4320 O O . VAL B 1 180 ? -6.121 -5.891 -9.891 1 85.88 180 VAL B O 1
ATOM 4323 N N . ASP B 1 181 ? -4.234 -6.176 -8.812 1 87 181 ASP B N 1
ATOM 4324 C CA . ASP B 1 181 ? -3.883 -4.766 -8.945 1 87 181 ASP B CA 1
ATOM 4325 C C . ASP B 1 181 ? -3.363 -4.461 -10.344 1 87 181 ASP B C 1
ATOM 4327 O O . ASP B 1 181 ? -3.064 -3.309 -10.664 1 87 181 ASP B O 1
ATOM 4331 N N . ARG B 1 182 ? -3.154 -5.434 -11.148 1 92.12 182 ARG B N 1
ATOM 4332 C CA . ARG B 1 182 ? -2.738 -5.324 -12.547 1 92.12 182 ARG B CA 1
ATOM 4333 C C . ARG B 1 182 ? -1.332 -4.742 -12.656 1 92.12 182 ARG B C 1
ATOM 4335 O O . ARG B 1 182 ? -1.008 -4.066 -13.633 1 92.12 182 ARG B O 1
ATOM 4342 N N . MET B 1 183 ? -0.573 -5.008 -11.664 1 95.75 183 MET B N 1
ATOM 4343 C CA . MET B 1 183 ? 0.822 -4.578 -11.688 1 95.75 183 MET B CA 1
ATOM 4344 C C . MET B 1 183 ? 1.754 -5.762 -11.922 1 95.75 183 MET B C 1
ATOM 4346 O O . MET B 1 183 ? 1.552 -6.836 -11.344 1 95.75 183 MET B O 1
ATOM 4350 N N . THR B 1 184 ? 2.77 -5.477 -12.727 1 97.19 184 THR B N 1
ATOM 4351 C CA . THR B 1 184 ? 3.842 -6.457 -12.867 1 97.19 184 THR B CA 1
ATOM 4352 C C . THR B 1 184 ? 4.859 -6.309 -11.742 1 97.19 184 THR B C 1
ATOM 4354 O O . THR B 1 184 ? 4.805 -5.352 -10.969 1 97.19 184 THR B O 1
ATOM 4357 N N . PHE B 1 185 ? 5.758 -7.285 -11.656 1 97.5 185 PHE B N 1
ATOM 4358 C CA . PHE B 1 185 ? 6.805 -7.148 -10.648 1 97.5 185 PHE B CA 1
ATOM 4359 C C . PHE B 1 185 ? 7.676 -5.934 -10.938 1 97.5 185 PHE B C 1
ATOM 4361 O O . PHE B 1 185 ? 8.172 -5.281 -10.016 1 97.5 185 PHE B O 1
ATOM 4368 N N . SER B 1 186 ? 7.855 -5.652 -12.18 1 95.75 186 SER B N 1
ATOM 4369 C CA . SER B 1 186 ? 8.625 -4.469 -12.555 1 95.75 186 SER B CA 1
ATOM 4370 C C . SER B 1 186 ? 7.945 -3.193 -12.078 1 95.75 186 SER B C 1
ATOM 4372 O O . SER B 1 186 ? 8.594 -2.297 -11.531 1 95.75 186 SER B O 1
ATOM 4374 N N . ASP B 1 187 ? 6.652 -3.109 -12.273 1 95.88 187 ASP B N 1
ATOM 4375 C CA . ASP B 1 187 ? 5.875 -1.985 -11.766 1 95.88 187 ASP B CA 1
ATOM 4376 C C . ASP B 1 187 ? 6.02 -1.854 -10.258 1 95.88 187 ASP B C 1
ATOM 4378 O O . ASP B 1 187 ? 6.168 -0.747 -9.734 1 95.88 187 ASP B O 1
ATOM 4382 N N . LYS B 1 188 ? 5.957 -2.945 -9.625 1 97.19 188 LYS B N 1
ATOM 4383 C CA . LYS B 1 188 ? 6.012 -2.955 -8.172 1 97.19 188 LYS B CA 1
ATOM 4384 C C . LYS B 1 188 ? 7.387 -2.521 -7.668 1 97.19 188 LYS B C 1
ATOM 4386 O O . LYS B 1 188 ? 7.492 -1.795 -6.68 1 97.19 188 LYS B O 1
ATOM 4391 N N . ILE B 1 189 ? 8.383 -2.941 -8.32 1 97 189 ILE B N 1
ATOM 4392 C CA . ILE B 1 189 ? 9.734 -2.541 -7.953 1 97 189 ILE B CA 1
ATOM 4393 C C . ILE B 1 189 ? 9.891 -1.031 -8.133 1 97 189 ILE B C 1
ATOM 4395 O O . ILE B 1 189 ? 10.453 -0.355 -7.266 1 97 189 ILE B O 1
ATOM 4399 N N . TRP B 1 190 ? 9.352 -0.499 -9.148 1 94.31 190 TRP B N 1
ATOM 4400 C CA . TRP B 1 190 ? 9.414 0.937 -9.406 1 94.31 190 TRP B CA 1
ATOM 4401 C C . TRP B 1 190 ? 8.656 1.714 -8.336 1 94.31 190 TRP B C 1
ATOM 4403 O O . TRP B 1 190 ? 9.156 2.709 -7.805 1 94.31 190 TRP B O 1
ATOM 4413 N N . ARG B 1 191 ? 7.551 1.206 -8.109 1 94.38 191 ARG B N 1
ATOM 4414 C CA . ARG B 1 191 ? 6.734 1.825 -7.07 1 94.38 191 ARG B CA 1
ATOM 4415 C C . ARG B 1 191 ? 7.457 1.819 -5.73 1 94.38 191 ARG B C 1
ATOM 4417 O O . ARG B 1 191 ? 7.488 2.836 -5.031 1 94.38 191 ARG B O 1
ATOM 4424 N N . ASP B 1 192 ? 8 0.697 -5.387 1 96.81 192 ASP B N 1
ATOM 4425 C CA . ASP B 1 192 ? 8.672 0.543 -4.102 1 96.81 192 ASP B CA 1
ATOM 4426 C C . ASP B 1 192 ? 9.914 1.432 -4.02 1 96.81 192 ASP B C 1
ATOM 4428 O O . ASP B 1 192 ? 10.258 1.93 -2.943 1 96.81 192 ASP B O 1
ATOM 4432 N N . LYS B 1 193 ? 10.555 1.591 -5.141 1 96.5 193 LYS B N 1
ATOM 4433 C CA . LYS B 1 193 ? 11.695 2.508 -5.195 1 96.5 193 LYS B CA 1
ATOM 4434 C C . LYS B 1 193 ? 11.266 3.932 -4.852 1 96.5 193 LYS B C 1
ATOM 4436 O O . LYS B 1 193 ? 11.875 4.578 -3.996 1 96.5 193 LYS B O 1
ATOM 4441 N N . GLN B 1 194 ? 10.258 4.398 -5.488 1 95.19 194 GLN B N 1
ATOM 4442 C CA . GLN B 1 194 ? 9.766 5.754 -5.262 1 95.19 194 GLN B CA 1
ATOM 4443 C C . GLN B 1 194 ? 9.336 5.945 -3.811 1 95.19 194 GLN B C 1
ATOM 4445 O O . GLN B 1 194 ? 9.609 6.98 -3.205 1 95.19 194 GLN B O 1
ATOM 4450 N N . LEU B 1 195 ? 8.672 4.969 -3.35 1 95.75 195 LEU B N 1
ATOM 4451 C CA . LEU B 1 195 ? 8.234 5.016 -1.96 1 95.75 195 LEU B CA 1
ATOM 4452 C C . LEU B 1 195 ? 9.422 5.105 -1.013 1 95.75 195 LEU B C 1
ATOM 4454 O O . LEU B 1 195 ? 9.391 5.863 -0.04 1 95.75 195 LEU B O 1
ATOM 4458 N N . LEU B 1 196 ? 10.438 4.32 -1.263 1 97.56 196 LEU B N 1
ATOM 4459 C CA . LEU B 1 196 ? 11.609 4.316 -0.4 1 97.56 196 LEU B CA 1
ATOM 4460 C C . LEU B 1 196 ? 12.32 5.668 -0.441 1 97.56 196 LEU B C 1
ATOM 4462 O O . LEU B 1 196 ? 12.711 6.199 0.6 1 97.56 196 LEU B O 1
ATOM 4466 N N . VAL B 1 197 ? 12.445 6.227 -1.615 1 97.19 197 VAL B N 1
ATOM 4467 C CA . VAL B 1 197 ? 13.094 7.527 -1.766 1 97.19 197 VAL B CA 1
ATOM 4468 C C . VAL B 1 197 ? 12.336 8.57 -0.947 1 97.19 197 VAL B C 1
ATOM 4470 O O . VAL B 1 197 ? 12.945 9.305 -0.156 1 97.19 197 VAL B O 1
ATOM 4473 N N . ASN B 1 198 ? 11.062 8.57 -1.092 1 95.5 198 ASN B N 1
ATOM 4474 C CA . ASN B 1 198 ? 10.242 9.539 -0.373 1 95.5 198 ASN B CA 1
ATOM 4475 C C . ASN B 1 198 ? 10.328 9.336 1.137 1 95.5 198 ASN B C 1
ATOM 4477 O O . ASN B 1 198 ? 10.406 10.312 1.893 1 95.5 198 ASN B O 1
ATOM 4481 N N . THR B 1 199 ? 10.305 8.133 1.492 1 95.88 199 THR B N 1
ATOM 4482 C CA . THR B 1 199 ? 10.398 7.797 2.908 1 95.88 199 THR B CA 1
ATOM 4483 C C . THR B 1 199 ? 11.734 8.266 3.486 1 95.88 199 THR B C 1
ATOM 4485 O O . THR B 1 199 ? 11.773 8.867 4.559 1 95.88 199 THR B O 1
ATOM 4488 N N . LEU B 1 200 ? 12.797 7.992 2.799 1 97.19 200 LEU B N 1
ATOM 4489 C CA . LEU B 1 200 ? 14.117 8.359 3.289 1 97.19 200 LEU B CA 1
ATOM 4490 C C . LEU B 1 200 ? 14.273 9.875 3.355 1 97.19 200 LEU B C 1
ATOM 4492 O O . LEU B 1 200 ? 14.852 10.406 4.305 1 97.19 200 LEU B O 1
ATOM 4496 N N . HIS B 1 201 ? 13.742 10.578 2.346 1 96.56 201 HIS B N 1
ATOM 4497 C CA . HIS B 1 201 ? 13.773 12.031 2.359 1 96.56 201 HIS B CA 1
ATOM 4498 C C . HIS B 1 201 ? 13.023 12.586 3.566 1 96.56 201 HIS B C 1
ATOM 4500 O O . HIS B 1 201 ? 13.523 13.477 4.258 1 96.56 201 HIS B O 1
ATOM 4506 N N . THR B 1 202 ? 11.922 12.023 3.807 1 94 202 THR B N 1
ATOM 4507 C CA . THR B 1 202 ? 11.086 12.484 4.91 1 94 202 THR B CA 1
ATOM 4508 C C . THR B 1 202 ? 11.75 12.18 6.25 1 94 202 THR B C 1
ATOM 4510 O O . THR B 1 202 ? 11.82 13.047 7.125 1 94 202 THR B O 1
ATOM 4513 N N . GLU B 1 203 ? 12.25 10.969 6.363 1 95.12 203 GLU B N 1
ATOM 4514 C CA . GLU B 1 203 ? 12.898 10.562 7.605 1 95.12 203 GLU B CA 1
ATOM 4515 C C . GLU B 1 203 ? 14.133 11.406 7.887 1 95.12 203 GLU B C 1
ATOM 4517 O O . GLU B 1 203 ? 14.375 11.805 9.031 1 95.12 203 GLU B O 1
ATOM 4522 N N . LEU B 1 204 ? 14.875 11.664 6.887 1 96.19 204 LEU B N 1
ATOM 4523 C CA . LEU B 1 204 ? 16.062 12.492 7.02 1 96.19 204 LEU B CA 1
ATOM 4524 C C . LEU B 1 204 ? 15.703 13.898 7.48 1 96.19 204 LEU B C 1
ATOM 4526 O O . LEU B 1 204 ? 16.266 14.406 8.453 1 96.19 204 LEU B O 1
ATOM 4530 N N . THR B 1 205 ? 14.742 14.477 6.828 1 95.19 205 THR B N 1
ATOM 4531 C CA . THR B 1 205 ? 14.328 15.836 7.133 1 95.19 205 THR B CA 1
ATOM 4532 C C . THR B 1 205 ? 13.734 15.922 8.539 1 95.19 205 THR B C 1
ATOM 4534 O O . THR B 1 205 ? 14.031 16.859 9.289 1 95.19 205 THR B O 1
ATOM 4537 N N . GLN B 1 206 ? 12.961 14.961 8.906 1 94.19 206 GLN B N 1
ATOM 4538 C CA . GLN B 1 206 ? 12.367 14.93 10.242 1 94.19 206 GLN B CA 1
ATOM 4539 C C . GLN B 1 206 ? 13.43 14.773 11.32 1 94.19 206 GLN B C 1
ATOM 4541 O O . GLN B 1 206 ? 13.344 15.383 12.383 1 94.19 206 GLN B O 1
ATOM 4546 N N . SER B 1 207 ? 14.406 13.922 11.039 1 94.31 207 SER B N 1
ATOM 4547 C CA . SER B 1 207 ? 15.484 13.711 12 1 94.31 207 SER B CA 1
ATOM 4548 C C . SER B 1 207 ? 16.281 14.992 12.234 1 94.31 207 SER B C 1
ATOM 4550 O O . SER B 1 207 ? 16.609 15.328 13.375 1 94.31 207 SER B O 1
ATOM 4552 N N . ILE B 1 208 ? 16.469 15.711 11.219 1 93.5 208 ILE B N 1
ATOM 4553 C CA . ILE B 1 208 ? 17.188 16.969 11.312 1 93.5 208 ILE B CA 1
ATOM 4554 C C . ILE B 1 208 ? 16.344 18 12.055 1 93.5 208 ILE B C 1
ATOM 4556 O O . ILE B 1 208 ? 16.844 18.703 12.93 1 93.5 208 ILE B O 1
ATOM 4560 N N . ALA B 1 209 ? 15.102 18.031 11.695 1 91.31 209 ALA B N 1
ATOM 4561 C CA . ALA B 1 209 ? 14.188 18.969 12.352 1 91.31 209 ALA B CA 1
ATOM 4562 C C . ALA B 1 209 ? 14.133 18.719 13.859 1 91.31 209 ALA B C 1
ATOM 4564 O O . ALA B 1 209 ? 13.984 19.656 14.648 1 91.31 209 ALA B O 1
ATOM 4565 N N . ARG B 1 210 ? 14.352 17.5 14.25 1 91.12 210 ARG B N 1
ATOM 4566 C CA . ARG B 1 210 ? 14.297 17.094 15.656 1 91.12 210 ARG B CA 1
ATOM 4567 C C . ARG B 1 210 ? 15.648 17.266 16.328 1 91.12 210 ARG B C 1
ATOM 4569 O O . ARG B 1 210 ? 15.773 17.062 17.547 1 91.12 210 ARG B O 1
ATOM 4576 N N . GLY B 1 211 ? 16.641 17.594 15.594 1 89.12 211 GLY B N 1
ATOM 4577 C CA . GLY B 1 211 ? 17.969 17.797 16.141 1 89.12 211 GLY B CA 1
ATOM 4578 C C . GLY B 1 211 ? 18.672 16.5 16.484 1 89.12 211 GLY B C 1
ATOM 4579 O O . GLY B 1 211 ? 19.453 16.438 17.453 1 89.12 211 GLY B O 1
ATOM 4580 N N . GLN B 1 212 ? 18.406 15.492 15.758 1 91.94 212 GLN B N 1
ATOM 4581 C CA . GLN B 1 212 ? 19 14.195 16.078 1 91.94 212 GLN B CA 1
ATOM 4582 C C . GLN B 1 212 ? 20.453 14.125 15.625 1 91.94 212 GLN B C 1
ATOM 4584 O O . GLN B 1 212 ? 20.812 14.688 14.594 1 91.94 212 GLN B O 1
ATOM 4589 N N . ALA B 1 213 ? 21.219 13.367 16.422 1 94.06 213 ALA B N 1
ATOM 4590 C CA . ALA B 1 213 ? 22.609 13.094 16.094 1 94.06 213 ALA B CA 1
ATOM 4591 C C . ALA B 1 213 ? 22.719 12.125 14.922 1 94.06 213 ALA B C 1
ATOM 4593 O O . ALA B 1 213 ? 21.766 11.398 14.617 1 94.06 213 ALA B O 1
ATOM 4594 N N . PRO B 1 214 ? 23.875 12.117 14.258 1 95.44 214 PRO B N 1
ATOM 4595 C CA . PRO B 1 214 ? 24.047 11.312 13.039 1 95.44 214 PRO B CA 1
ATOM 4596 C C . PRO B 1 214 ? 23.812 9.82 13.281 1 95.44 214 PRO B C 1
ATOM 4598 O O . PRO B 1 214 ? 23.281 9.133 12.422 1 95.44 214 PRO B O 1
ATOM 4601 N N . ASP B 1 215 ? 24.203 9.344 14.398 1 95.75 215 ASP B N 1
ATOM 4602 C CA . ASP B 1 215 ? 24.047 7.918 14.672 1 95.75 215 ASP B CA 1
ATOM 4603 C C . ASP B 1 215 ? 22.578 7.523 14.688 1 95.75 215 ASP B C 1
ATOM 4605 O O . ASP B 1 215 ? 22.203 6.449 14.203 1 95.75 215 ASP B O 1
ATOM 4609 N N . LYS B 1 216 ? 21.766 8.359 15.273 1 95.19 216 LYS B N 1
ATOM 4610 C CA . LYS B 1 216 ? 20.328 8.094 15.32 1 95.19 216 LYS B CA 1
ATOM 4611 C C . LYS B 1 216 ? 19.703 8.211 13.93 1 95.19 216 LYS B C 1
ATOM 4613 O O . LYS B 1 216 ? 18.828 7.422 13.578 1 95.19 216 LYS B O 1
ATOM 4618 N N . VAL B 1 217 ? 20.141 9.172 13.148 1 95.94 217 VAL B N 1
ATOM 4619 C CA . VAL B 1 217 ? 19.672 9.328 11.773 1 95.94 217 VAL B CA 1
ATOM 4620 C C . VAL B 1 217 ? 20 8.078 10.969 1 95.94 217 VAL B C 1
ATOM 4622 O O . VAL B 1 217 ? 19.141 7.527 10.281 1 95.94 217 VAL B O 1
ATOM 4625 N N . ILE B 1 218 ? 21.188 7.664 11.117 1 97.06 218 ILE B N 1
ATOM 4626 C CA . ILE B 1 218 ? 21.688 6.496 10.391 1 97.06 218 ILE B CA 1
ATOM 4627 C C . ILE B 1 218 ? 20.875 5.266 10.789 1 97.06 218 ILE B C 1
ATOM 4629 O O . ILE B 1 218 ? 20.484 4.473 9.922 1 97.06 218 ILE B O 1
ATOM 4633 N N . SER B 1 219 ? 20.594 5.113 12.023 1 96.94 219 SER B N 1
ATOM 4634 C CA . SER B 1 219 ? 19.812 3.982 12.516 1 96.94 219 SER B CA 1
ATOM 4635 C C . SER B 1 219 ? 18.406 3.99 11.922 1 96.94 219 SER B C 1
ATOM 4637 O O . SER B 1 219 ? 17.891 2.947 11.508 1 96.94 219 SER B O 1
ATOM 4639 N N . THR B 1 220 ? 17.812 5.133 11.898 1 95.81 220 THR B N 1
ATOM 4640 C CA . THR B 1 220 ? 16.469 5.273 11.359 1 95.81 220 THR B CA 1
ATOM 4641 C C . THR B 1 220 ? 16.438 4.922 9.875 1 95.81 220 THR B C 1
ATOM 4643 O O . THR B 1 220 ? 15.57 4.176 9.422 1 95.81 220 THR B O 1
ATOM 4646 N N . ILE B 1 221 ? 17.344 5.453 9.164 1 97.19 221 ILE B N 1
ATOM 4647 C CA . ILE B 1 221 ? 17.453 5.211 7.73 1 97.19 221 ILE B CA 1
ATOM 4648 C C . ILE B 1 221 ? 17.703 3.727 7.473 1 97.19 221 ILE B C 1
ATOM 4650 O O . ILE B 1 221 ? 17.109 3.135 6.57 1 97.19 221 ILE B O 1
ATOM 4654 N N . SER B 1 222 ? 18.547 3.152 8.266 1 97.44 222 SER B N 1
ATOM 4655 C CA . SER B 1 222 ? 18.859 1.733 8.141 1 97.44 222 SER B CA 1
ATOM 4656 C C . SER B 1 222 ? 17.625 0.867 8.336 1 97.44 222 SER B C 1
ATOM 4658 O O . SER B 1 222 ? 17.422 -0.101 7.602 1 97.44 222 SER B O 1
ATOM 4660 N N . LYS B 1 223 ? 16.875 1.202 9.297 1 97.5 223 LYS B N 1
ATOM 4661 C CA . LYS B 1 223 ? 15.656 0.451 9.562 1 97.5 223 LYS B CA 1
ATOM 4662 C C . LYS B 1 223 ? 14.703 0.506 8.367 1 97.5 223 LYS B C 1
ATOM 4664 O O . LYS B 1 223 ? 14.078 -0.498 8.016 1 97.5 223 LYS B O 1
ATOM 4669 N N . LYS B 1 224 ? 14.602 1.674 7.758 1 97.75 224 LYS B N 1
ATOM 4670 C CA . LYS B 1 224 ? 13.727 1.825 6.598 1 97.75 224 LYS B CA 1
ATOM 4671 C C . LYS B 1 224 ? 14.25 1.022 5.41 1 97.75 224 LYS B C 1
ATOM 4673 O O . LYS B 1 224 ? 13.469 0.428 4.664 1 97.75 224 LYS B O 1
ATOM 4678 N N . LEU B 1 225 ? 15.539 1.024 5.219 1 98.12 225 LEU B N 1
ATOM 4679 C CA . LEU B 1 225 ? 16.141 0.238 4.148 1 98.12 225 LEU B CA 1
ATOM 4680 C C . LEU B 1 225 ? 15.906 -1.253 4.371 1 98.12 225 LEU B C 1
ATOM 4682 O O . LEU B 1 225 ? 15.656 -1.996 3.422 1 98.12 225 LEU B O 1
ATOM 4686 N N . ASN B 1 226 ? 16.016 -1.638 5.598 1 97.88 226 ASN B N 1
ATOM 4687 C CA . ASN B 1 226 ? 15.789 -3.043 5.922 1 97.88 226 ASN B CA 1
ATOM 4688 C C . ASN B 1 226 ? 14.344 -3.463 5.641 1 97.88 226 ASN B C 1
ATOM 4690 O O . ASN B 1 226 ? 14.102 -4.586 5.195 1 97.88 226 ASN B O 1
ATOM 4694 N N . THR B 1 227 ? 13.461 -2.609 5.957 1 98.06 227 THR B N 1
ATOM 4695 C CA . THR B 1 227 ? 12.062 -2.877 5.621 1 98.06 227 THR B CA 1
ATOM 4696 C C . THR B 1 227 ? 11.891 -3.035 4.113 1 98.06 227 THR B C 1
ATOM 4698 O O . THR B 1 227 ? 11.195 -3.943 3.652 1 98.06 227 THR B O 1
ATOM 4701 N N . SER B 1 228 ? 12.516 -2.156 3.393 1 98.31 228 SER B N 1
ATOM 4702 C CA . SER B 1 228 ? 12.461 -2.238 1.937 1 98.31 228 SER B CA 1
ATOM 4703 C C . SER B 1 228 ? 13.055 -3.551 1.435 1 98.31 228 SER B C 1
ATOM 4705 O O . SER B 1 228 ? 12.523 -4.16 0.504 1 98.31 228 SER B O 1
ATOM 4707 N N . ARG B 1 229 ? 14.109 -3.93 2.008 1 98.19 229 ARG B N 1
ATOM 4708 C CA . ARG B 1 229 ? 14.742 -5.191 1.641 1 98.19 229 ARG B CA 1
ATOM 4709 C C . ARG B 1 229 ? 13.789 -6.363 1.852 1 98.19 229 ARG B C 1
ATOM 4711 O O . ARG B 1 229 ? 13.672 -7.238 0.99 1 98.19 229 ARG B O 1
ATOM 4718 N N . SER B 1 230 ? 13.164 -6.41 2.979 1 98.5 230 SER B N 1
ATOM 4719 C CA . SER B 1 230 ? 12.211 -7.477 3.291 1 98.5 230 SER B CA 1
ATOM 4720 C C . SER B 1 230 ? 11.062 -7.5 2.295 1 98.5 230 SER B C 1
ATOM 4722 O O . SER B 1 230 ? 10.617 -8.57 1.874 1 98.5 230 SER B O 1
ATOM 4724 N N . ASN B 1 231 ? 10.609 -6.336 1.949 1 98.25 231 ASN B N 1
ATOM 4725 C CA . ASN B 1 231 ? 9.555 -6.242 0.946 1 98.25 231 ASN B CA 1
ATOM 4726 C C . ASN B 1 231 ? 10.016 -6.777 -0.406 1 98.25 231 ASN B C 1
ATOM 4728 O O . ASN B 1 231 ? 9.258 -7.461 -1.1 1 98.25 231 ASN B O 1
ATOM 4732 N N . ALA B 1 232 ? 11.188 -6.414 -0.757 1 98.56 232 ALA B N 1
ATOM 4733 C CA . ALA B 1 232 ? 11.75 -6.887 -2.02 1 98.56 232 ALA B CA 1
ATOM 4734 C C . ALA B 1 232 ? 11.883 -8.406 -2.021 1 98.56 232 ALA B C 1
ATOM 4736 O O . ALA B 1 232 ? 11.594 -9.062 -3.023 1 98.56 232 ALA B O 1
ATOM 4737 N N . ALA B 1 233 ? 12.289 -8.953 -0.904 1 98.62 233 ALA B N 1
ATOM 4738 C CA . ALA B 1 233 ? 12.43 -10.398 -0.781 1 98.62 233 ALA B CA 1
ATOM 4739 C C . ALA B 1 233 ? 11.086 -11.094 -0.939 1 98.62 233 ALA B C 1
ATOM 4741 O O . ALA B 1 233 ? 10.977 -12.102 -1.643 1 98.62 233 ALA B O 1
ATOM 4742 N N . ARG B 1 234 ? 10.141 -10.562 -0.34 1 98.5 234 ARG B N 1
ATOM 4743 C CA . ARG B 1 234 ? 8.789 -11.094 -0.452 1 98.5 234 ARG B CA 1
ATOM 4744 C C . ARG B 1 234 ? 8.312 -11.078 -1.9 1 98.5 234 ARG B C 1
ATOM 4746 O O . ARG B 1 234 ? 7.723 -12.055 -2.377 1 98.5 234 ARG B O 1
ATOM 4753 N N . LEU B 1 235 ? 8.57 -10.023 -2.609 1 98.56 235 LEU B N 1
ATOM 4754 C CA . LEU B 1 235 ? 8.18 -9.891 -4.008 1 98.56 235 LEU B CA 1
ATOM 4755 C C . LEU B 1 235 ? 8.852 -10.953 -4.867 1 98.56 235 LEU B C 1
ATOM 4757 O O . LEU B 1 235 ? 8.195 -11.617 -5.672 1 98.56 235 LEU B O 1
ATOM 4761 N N . VAL B 1 236 ? 10.102 -11.125 -4.637 1 98.62 236 VAL B N 1
ATOM 4762 C CA . VAL B 1 236 ? 10.891 -12.047 -5.445 1 98.62 236 VAL B CA 1
ATOM 4763 C C . VAL B 1 236 ? 10.383 -13.469 -5.25 1 98.62 236 VAL B C 1
ATOM 4765 O O . VAL B 1 236 ? 10.125 -14.188 -6.223 1 98.62 236 VAL B O 1
ATOM 4768 N N . MET B 1 237 ? 10.18 -13.836 -4.02 1 98.56 237 MET B N 1
ATOM 4769 C CA . MET B 1 237 ? 9.75 -15.203 -3.727 1 98.56 237 MET B CA 1
ATOM 4770 C C . MET B 1 237 ? 8.352 -15.461 -4.273 1 98.56 237 MET B C 1
ATOM 4772 O O . MET B 1 237 ? 8.094 -16.516 -4.848 1 98.56 237 MET B O 1
ATOM 4776 N N . THR B 1 238 ? 7.52 -14.523 -4.137 1 98.56 238 THR B N 1
ATOM 4777 C CA . THR B 1 238 ? 6.133 -14.68 -4.562 1 98.56 238 THR B CA 1
ATOM 4778 C C . THR B 1 238 ? 6.039 -14.734 -6.086 1 98.56 238 THR B C 1
ATOM 4780 O O . THR B 1 238 ? 5.336 -15.586 -6.641 1 98.56 238 THR B O 1
ATOM 4783 N N . GLU B 1 239 ? 6.781 -13.836 -6.715 1 98.62 239 GLU B N 1
ATOM 4784 C CA . GLU B 1 239 ? 6.777 -13.812 -8.172 1 98.62 239 GLU B CA 1
ATOM 4785 C C . GLU B 1 239 ? 7.414 -15.078 -8.75 1 98.62 239 GLU B C 1
ATOM 4787 O O . GLU B 1 239 ? 6.953 -15.602 -9.766 1 98.62 239 GLU B O 1
ATOM 4792 N N . SER B 1 240 ? 8.445 -15.539 -8.109 1 98.56 240 SER B N 1
ATOM 4793 C CA . SER B 1 240 ? 9.078 -16.781 -8.547 1 98.56 240 SER B CA 1
ATOM 4794 C C . SER B 1 240 ? 8.102 -17.953 -8.469 1 98.56 240 SER B C 1
ATOM 4796 O O . SER B 1 240 ? 8.055 -18.781 -9.375 1 98.56 240 SER B O 1
ATOM 4798 N N . ALA B 1 241 ? 7.387 -17.984 -7.391 1 98.31 241 ALA B N 1
ATOM 4799 C CA . ALA B 1 241 ? 6.391 -19.047 -7.234 1 98.31 241 ALA B CA 1
ATOM 4800 C C . ALA B 1 241 ? 5.336 -18.969 -8.336 1 98.31 241 ALA B C 1
ATOM 4802 O O . ALA B 1 241 ? 4.93 -20 -8.883 1 98.31 241 ALA B O 1
ATOM 4803 N N . PHE B 1 242 ? 4.949 -17.812 -8.703 1 98.69 242 PHE B N 1
ATOM 4804 C CA . PHE B 1 242 ? 3.939 -17.641 -9.734 1 98.69 242 PHE B CA 1
ATOM 4805 C C . PHE B 1 242 ? 4.465 -18.109 -11.086 1 98.69 242 PHE B C 1
ATOM 4807 O O . PHE B 1 242 ? 3.785 -18.859 -11.797 1 98.69 242 PHE B O 1
ATOM 4814 N N . PHE B 1 243 ? 5.602 -17.656 -11.445 1 98.62 243 PHE B N 1
ATOM 4815 C CA . PHE B 1 243 ? 6.109 -17.969 -12.773 1 98.62 243 PHE B CA 1
ATOM 4816 C C . PHE B 1 243 ? 6.457 -19.453 -12.883 1 98.62 243 PHE B C 1
ATOM 4818 O O . PHE B 1 243 ? 6.328 -20.047 -13.945 1 98.62 243 PHE B O 1
ATOM 4825 N N . SER B 1 244 ? 6.871 -20.016 -11.758 1 98.25 244 SER B N 1
ATOM 4826 C CA . SER B 1 244 ? 7.031 -21.469 -11.742 1 98.25 244 SER B CA 1
ATOM 4827 C C . SER B 1 244 ? 5.703 -22.172 -12 1 98.25 244 SER B C 1
ATOM 4829 O O . SER B 1 244 ? 5.625 -23.078 -12.828 1 98.25 244 SER B O 1
ATOM 4831 N N . ALA B 1 245 ? 4.688 -21.75 -11.344 1 98.31 245 ALA B N 1
ATOM 4832 C CA . ALA B 1 245 ? 3.357 -22.328 -11.523 1 98.31 245 ALA B CA 1
ATOM 4833 C C . ALA B 1 245 ? 2.863 -22.141 -12.953 1 98.31 245 ALA B C 1
ATOM 4835 O O . ALA B 1 245 ? 2.287 -23.047 -13.547 1 98.31 245 ALA B O 1
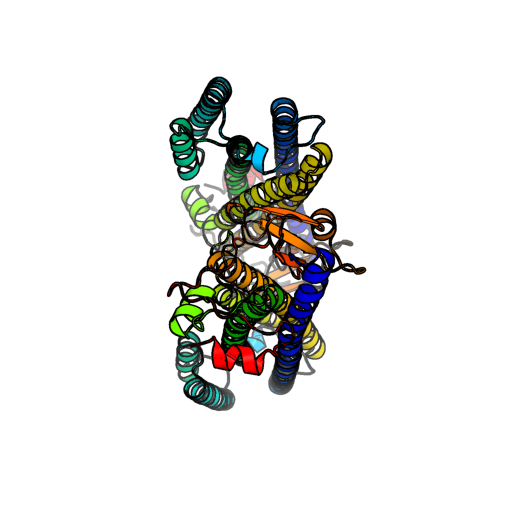ATOM 4836 N N . SER B 1 246 ? 3.088 -20.969 -13.414 1 98.25 246 SER B N 1
ATOM 4837 C CA . SER B 1 246 ? 2.682 -20.641 -14.781 1 98.25 246 SER B CA 1
ATOM 4838 C C . SER B 1 246 ? 3.396 -21.531 -15.797 1 98.25 246 SER B C 1
ATOM 4840 O O . SER B 1 246 ? 2.789 -21.969 -16.766 1 98.25 246 SER B O 1
ATOM 4842 N N . ALA B 1 247 ? 4.664 -21.734 -15.609 1 98.19 247 ALA B N 1
ATOM 4843 C CA . ALA B 1 247 ? 5.441 -22.609 -16.484 1 98.19 247 ALA B CA 1
ATOM 4844 C C . ALA B 1 247 ? 4.934 -24.031 -16.438 1 98.19 247 ALA B C 1
ATOM 4846 O O . ALA B 1 247 ? 4.812 -24.703 -17.469 1 98.19 247 ALA B O 1
ATOM 4847 N N . GLN B 1 248 ? 4.656 -24.531 -15.258 1 98 248 GLN B N 1
ATOM 4848 C CA . GLN B 1 248 ? 4.105 -25.875 -15.109 1 98 248 GLN B CA 1
ATOM 4849 C C . GLN B 1 248 ? 2.768 -26 -15.836 1 98 248 GLN B C 1
ATOM 4851 O O . GLN B 1 248 ? 2.518 -27 -16.516 1 98 248 GLN B O 1
ATOM 4856 N N . LYS B 1 249 ? 1.963 -25 -15.633 1 98.25 249 LYS B N 1
ATOM 4857 C CA . LYS B 1 249 ? 0.672 -25 -16.312 1 98.25 249 LYS B CA 1
ATOM 4858 C C . LYS B 1 249 ? 0.846 -25.141 -17.828 1 98.25 249 LYS B C 1
ATOM 4860 O O . LYS B 1 249 ? 0.141 -25.922 -18.469 1 98.25 249 LYS B O 1
ATOM 4865 N N . GLU B 1 250 ? 1.751 -24.359 -18.359 1 96.94 250 GLU B N 1
ATOM 4866 C CA . GLU B 1 250 ? 2.023 -24.406 -19.781 1 96.94 250 GLU B CA 1
ATOM 4867 C C . GLU B 1 250 ? 2.482 -25.797 -20.219 1 96.94 250 GLU B C 1
ATOM 4869 O O . GLU B 1 250 ? 2.002 -26.328 -21.219 1 96.94 250 GLU B O 1
ATOM 4874 N N . THR B 1 251 ? 3.359 -26.391 -19.516 1 96.38 251 THR B N 1
ATOM 4875 C CA . THR B 1 251 ? 3.895 -27.703 -19.844 1 96.38 251 THR B CA 1
ATOM 4876 C C . THR B 1 251 ? 2.812 -28.781 -19.719 1 96.38 251 THR B C 1
ATOM 4878 O O . THR B 1 251 ? 2.695 -29.656 -20.578 1 96.38 251 THR B O 1
ATOM 4881 N N . PHE B 1 252 ? 2.08 -28.734 -18.594 1 95.81 252 PHE B N 1
ATOM 4882 C CA . PHE B 1 252 ? 0.971 -29.672 -18.422 1 95.81 252 PHE B CA 1
ATOM 4883 C C . PHE B 1 252 ? 0.023 -29.609 -19.609 1 95.81 252 PHE B C 1
ATOM 4885 O O . PHE B 1 252 ? -0.419 -30.656 -20.109 1 95.81 252 PHE B O 1
ATOM 4892 N N . GLY B 1 253 ? -0.253 -28.422 -20.031 1 94.06 253 GLY B N 1
ATOM 4893 C CA . GLY B 1 253 ? -1.118 -28.25 -21.188 1 94.06 253 GLY B CA 1
ATOM 4894 C C . GLY B 1 253 ? -0.547 -28.859 -22.453 1 94.06 253 GLY B C 1
ATOM 4895 O O . GLY B 1 253 ? -1.242 -29.578 -23.172 1 94.06 253 GLY B O 1
ATOM 4896 N N . GLU B 1 254 ? 0.674 -28.594 -22.703 1 91.94 254 GLU B N 1
ATOM 4897 C CA . GLU B 1 254 ? 1.334 -29.094 -23.906 1 91.94 254 GLU B CA 1
ATOM 4898 C C . GLU B 1 254 ? 1.406 -30.625 -23.906 1 91.94 254 GLU B C 1
ATOM 4900 O O . GLU B 1 254 ? 1.378 -31.25 -24.969 1 91.94 254 GLU B O 1
ATOM 4905 N N . LEU B 1 255 ? 1.451 -31.203 -22.766 1 90.56 255 LEU B N 1
ATOM 4906 C CA . LEU B 1 255 ? 1.61 -32.656 -22.656 1 90.56 255 LEU B CA 1
ATOM 4907 C C . LEU B 1 255 ? 0.276 -33.312 -22.344 1 90.56 255 LEU B C 1
ATOM 4909 O O . LEU B 1 255 ? 0.24 -34.469 -21.938 1 90.56 255 LEU B O 1
ATOM 4913 N N . ASN B 1 256 ? -0.799 -32.531 -22.391 1 90.19 256 ASN B N 1
ATOM 4914 C CA . ASN B 1 256 ? -2.176 -33 -22.281 1 90.19 256 ASN B CA 1
ATOM 4915 C C . ASN B 1 256 ? -2.453 -33.625 -20.906 1 90.19 256 ASN B C 1
ATOM 4917 O O . ASN B 1 256 ? -3.137 -34.625 -20.812 1 90.19 256 ASN B O 1
ATOM 4921 N N . VAL B 1 257 ? -1.737 -33.094 -19.922 1 92.06 257 VAL B N 1
ATOM 4922 C CA . VAL B 1 257 ? -2.109 -33.406 -18.547 1 92.06 257 VAL B CA 1
ATOM 4923 C C . VAL B 1 257 ? -3.496 -32.844 -18.25 1 92.06 257 VAL B C 1
ATOM 4925 O O . VAL B 1 257 ? -3.766 -31.672 -18.5 1 92.06 257 VAL B O 1
ATOM 4928 N N . GLU B 1 258 ? -4.414 -33.688 -17.703 1 93.31 258 GLU B N 1
ATOM 4929 C CA . GLU B 1 258 ? -5.801 -33.25 -17.547 1 93.31 258 GLU B CA 1
ATOM 4930 C C . GLU B 1 258 ? -6.055 -32.719 -16.125 1 93.31 258 GLU B C 1
ATOM 4932 O O . GLU B 1 258 ? -6.945 -31.906 -15.906 1 93.31 258 GLU B O 1
ATOM 4937 N N . ARG B 1 259 ? -5.312 -33.375 -15.195 1 95.44 259 ARG B N 1
ATOM 4938 C CA . ARG B 1 259 ? -5.508 -33 -13.797 1 95.44 259 ARG B CA 1
ATOM 4939 C C . ARG B 1 259 ? -4.172 -32.812 -13.094 1 95.44 259 ARG B C 1
ATOM 4941 O O . ARG B 1 259 ? -3.146 -33.312 -13.523 1 95.44 259 ARG B O 1
ATOM 4948 N N . TYR B 1 260 ? -4.207 -31.984 -12.086 1 96.44 260 TYR B N 1
ATOM 4949 C CA . TYR B 1 260 ? -3.023 -31.75 -11.266 1 96.44 260 TYR B CA 1
ATOM 4950 C C . TYR B 1 260 ? -3.371 -31.797 -9.781 1 96.44 260 TYR B C 1
ATOM 4952 O O . TYR B 1 260 ? -4.531 -31.609 -9.398 1 96.44 260 TYR B O 1
ATOM 4960 N N . GLU B 1 261 ? -2.371 -32.125 -9.008 1 96.75 261 GLU B N 1
ATOM 4961 C CA . GLU B 1 261 ? -2.473 -32.188 -7.555 1 96.75 261 GLU B CA 1
ATOM 4962 C C . GLU B 1 261 ? -1.64 -31.094 -6.895 1 96.75 261 GLU B C 1
ATOM 4964 O O . GLU B 1 261 ? -0.537 -30.781 -7.352 1 96.75 261 GLU B O 1
ATOM 4969 N N . ILE B 1 262 ? -2.199 -30.516 -5.812 1 96.5 262 ILE B N 1
ATOM 4970 C CA . ILE B 1 262 ? -1.467 -29.531 -5.023 1 96.5 262 ILE B CA 1
ATOM 4971 C C . ILE B 1 262 ? -0.558 -30.25 -4.023 1 96.5 262 ILE B C 1
ATOM 4973 O O . ILE B 1 262 ? -0.997 -31.156 -3.312 1 96.5 262 ILE B O 1
ATOM 4977 N N . VAL B 1 263 ? 0.666 -29.844 -3.994 1 96.69 263 VAL B N 1
ATOM 4978 C CA . VAL B 1 263 ? 1.624 -30.391 -3.045 1 96.69 263 VAL B CA 1
ATOM 4979 C C . VAL B 1 263 ? 2.262 -29.266 -2.232 1 96.69 263 VAL B C 1
ATOM 4981 O O . VAL B 1 263 ? 3.014 -28.453 -2.773 1 96.69 263 VAL B O 1
ATOM 4984 N N . ALA B 1 264 ? 1.959 -29.25 -0.971 1 94.56 264 ALA B N 1
ATOM 4985 C CA . ALA B 1 264 ? 2.543 -28.266 -0.076 1 94.56 264 ALA B CA 1
ATOM 4986 C C . ALA B 1 264 ? 3.832 -28.781 0.556 1 94.56 264 ALA B C 1
ATOM 4988 O O . ALA B 1 264 ? 3.973 -29.984 0.793 1 94.56 264 ALA B O 1
ATOM 4989 N N . THR B 1 265 ? 4.777 -27.875 0.636 1 86.06 265 THR B N 1
ATOM 4990 C CA . THR B 1 265 ? 5.926 -28.219 1.468 1 86.06 265 THR B CA 1
ATOM 4991 C C . THR B 1 265 ? 5.504 -28.391 2.922 1 86.06 265 THR B C 1
ATOM 4993 O O . THR B 1 265 ? 4.895 -27.5 3.514 1 86.06 265 THR B O 1
ATOM 4996 N N . LEU B 1 266 ? 5.824 -29.594 3.43 1 86.12 266 LEU B N 1
ATOM 4997 C CA . LEU B 1 266 ? 5.344 -29.844 4.785 1 86.12 266 LEU B CA 1
ATOM 4998 C C . LEU B 1 266 ? 6.461 -29.641 5.801 1 86.12 266 LEU B C 1
ATOM 5000 O O . LEU B 1 266 ? 7.305 -30.516 5.988 1 86.12 266 LEU B O 1
ATOM 5004 N N . ASP B 1 267 ? 6.496 -28.484 6.398 1 87.44 267 ASP B N 1
ATOM 5005 C CA . ASP B 1 267 ? 7.375 -28.141 7.508 1 87.44 267 ASP B CA 1
ATOM 5006 C C . ASP B 1 267 ? 6.699 -27.141 8.453 1 87.44 267 ASP B C 1
ATOM 5008 O O . ASP B 1 267 ? 5.484 -26.953 8.391 1 87.44 267 ASP B O 1
ATOM 5012 N N . SER B 1 268 ? 7.355 -26.594 9.438 1 87.06 268 SER B N 1
ATOM 5013 C CA . SER B 1 268 ? 6.773 -25.766 10.492 1 87.06 268 SER B CA 1
ATOM 5014 C C . SER B 1 268 ? 6.328 -24.406 9.945 1 87.06 268 SER B C 1
ATOM 5016 O O . SER B 1 268 ? 5.547 -23.703 10.586 1 87.06 268 SER B O 1
ATOM 5018 N N . LYS B 1 269 ? 6.66 -24.141 8.695 1 89.88 269 LYS B N 1
ATOM 5019 C CA . LYS B 1 269 ? 6.367 -22.812 8.156 1 89.88 269 LYS B CA 1
ATOM 5020 C C . LYS B 1 269 ? 5.172 -22.859 7.207 1 89.88 269 LYS B C 1
ATOM 5022 O O . LYS B 1 269 ? 4.742 -21.828 6.699 1 89.88 269 LYS B O 1
ATOM 5027 N N . THR B 1 270 ? 4.684 -24.016 7.023 1 88 270 THR B N 1
ATOM 5028 C CA . THR B 1 270 ? 3.592 -24.156 6.07 1 88 270 THR B CA 1
ATOM 5029 C C . THR B 1 270 ? 2.33 -23.469 6.582 1 88 270 THR B C 1
ATOM 5031 O O . THR B 1 270 ? 1.932 -23.672 7.73 1 88 270 THR B O 1
ATOM 5034 N N . SER B 1 271 ? 1.766 -22.688 5.781 1 90.88 271 SER B N 1
ATOM 5035 C CA . SER B 1 271 ? 0.566 -21.938 6.148 1 90.88 271 SER B CA 1
ATOM 5036 C C . SER B 1 271 ? -0.651 -22.859 6.227 1 90.88 271 SER B C 1
ATOM 5038 O O . SER B 1 271 ? -0.657 -23.938 5.645 1 90.88 271 SER B O 1
ATOM 5040 N N . LEU B 1 272 ? -1.637 -22.406 6.906 1 86.62 272 LEU B N 1
ATOM 5041 C CA . LEU B 1 272 ? -2.871 -23.172 7.051 1 86.62 272 LEU B CA 1
ATOM 5042 C C . LEU B 1 272 ? -3.535 -23.391 5.695 1 86.62 272 LEU B C 1
ATOM 5044 O O . LEU B 1 272 ? -4.074 -24.453 5.43 1 86.62 272 LEU B O 1
ATOM 5048 N N . ILE B 1 273 ? -3.463 -22.406 4.84 1 90.31 273 ILE B N 1
ATOM 5049 C CA . ILE B 1 273 ? -4.074 -22.516 3.521 1 90.31 273 ILE B CA 1
ATOM 5050 C C . ILE B 1 273 ? -3.373 -23.625 2.727 1 90.31 273 ILE B C 1
ATOM 5052 O O . ILE B 1 273 ? -4.031 -24.469 2.115 1 90.31 273 ILE B O 1
ATOM 5056 N N . CYS B 1 274 ? -2.064 -23.609 2.754 1 93.38 274 CYS B N 1
ATOM 5057 C CA . CYS B 1 274 ? -1.311 -24.578 1.977 1 93.38 274 CYS B CA 1
ATOM 5058 C C . CYS B 1 274 ? -1.499 -25.984 2.539 1 93.38 274 CYS B C 1
ATOM 5060 O O . CYS B 1 274 ? -1.568 -26.953 1.783 1 93.38 274 CYS B O 1
ATOM 5062 N N . HIS B 1 275 ? -1.628 -26.031 3.887 1 91.38 275 HIS B N 1
ATOM 5063 C CA . HIS B 1 275 ? -1.937 -27.328 4.5 1 91.38 275 HIS B CA 1
ATOM 5064 C C . HIS B 1 275 ? -3.281 -27.859 4.02 1 91.38 275 HIS B C 1
ATOM 5066 O O . HIS B 1 275 ? -3.404 -29.047 3.693 1 91.38 275 HIS B O 1
ATOM 5072 N N . SER B 1 276 ? -4.234 -27.078 3.99 1 89.69 276 SER B N 1
ATOM 5073 C CA . SER B 1 276 ? -5.586 -27.484 3.627 1 89.69 276 SER B CA 1
ATOM 5074 C C . SER B 1 276 ? -5.684 -27.828 2.145 1 89.69 276 SER B C 1
ATOM 5076 O O . SER B 1 276 ? -6.527 -28.625 1.74 1 89.69 276 SER B O 1
ATOM 5078 N N . MET B 1 277 ? -4.809 -27.266 1.359 1 93.69 277 MET B N 1
ATOM 5079 C CA . MET B 1 277 ? -4.844 -27.469 -0.086 1 93.69 277 MET B CA 1
ATOM 5080 C C . MET B 1 277 ? -4.039 -28.703 -0.48 1 93.69 277 MET B C 1
ATOM 5082 O O . MET B 1 277 ? -4.203 -29.234 -1.581 1 93.69 277 MET B O 1
ATOM 5086 N N . ASP B 1 278 ? -3.217 -29.125 0.46 1 94.25 278 ASP B N 1
ATOM 5087 C CA . ASP B 1 278 ? -2.328 -30.234 0.147 1 94.25 278 ASP B CA 1
ATOM 5088 C C . ASP B 1 278 ? -3.123 -31.484 -0.242 1 94.25 278 ASP B C 1
ATOM 5090 O O . ASP B 1 278 ? -4.043 -31.875 0.472 1 94.25 278 ASP B O 1
ATOM 5094 N N . GLY B 1 279 ? -2.83 -32.031 -1.419 1 93.38 279 GLY B N 1
ATOM 5095 C CA . GLY B 1 279 ? -3.436 -33.281 -1.867 1 93.38 279 GLY B CA 1
ATOM 5096 C C . GLY B 1 279 ? -4.68 -33.062 -2.707 1 93.38 279 GLY B C 1
ATOM 5097 O O . GLY B 1 279 ? -5.176 -34 -3.338 1 93.38 279 GLY B O 1
ATOM 5098 N N . LYS B 1 280 ? -5.195 -31.922 -2.748 1 92.56 280 LYS B N 1
ATOM 5099 C CA . LYS B 1 280 ? -6.367 -31.656 -3.576 1 92.56 280 LYS B CA 1
ATOM 5100 C C . LYS B 1 280 ? -6.027 -31.75 -5.059 1 92.56 280 LYS B C 1
ATOM 5102 O O . LYS B 1 280 ? -4.941 -31.344 -5.48 1 92.56 280 LYS B O 1
ATOM 5107 N N . VAL B 1 281 ? -6.973 -32.281 -5.824 1 93.81 281 VAL B N 1
ATOM 5108 C CA . VAL B 1 281 ? -6.797 -32.5 -7.258 1 93.81 281 VAL B CA 1
ATOM 5109 C C . VAL B 1 281 ? -7.789 -31.625 -8.031 1 93.81 281 VAL B C 1
ATOM 5111 O O . VAL B 1 281 ? -8.961 -31.531 -7.672 1 93.81 281 VAL B O 1
ATOM 5114 N N . PHE B 1 282 ? -7.277 -30.938 -9 1 94.25 282 PHE B N 1
ATOM 5115 C CA . PHE B 1 282 ? -8.102 -30.062 -9.836 1 94.25 282 PHE B CA 1
ATOM 5116 C C . PHE B 1 282 ? -7.895 -30.375 -11.312 1 94.25 282 PHE B C 1
ATOM 5118 O O . PHE B 1 282 ? -6.883 -30.953 -11.688 1 94.25 282 PHE B O 1
ATOM 5125 N N . LYS B 1 283 ? -8.898 -29.984 -12.109 1 94.19 283 LYS B N 1
ATOM 5126 C CA . LYS B 1 283 ? -8.75 -30.047 -13.555 1 94.19 283 LYS B CA 1
ATOM 5127 C C . LYS B 1 283 ? -7.887 -28.891 -14.062 1 94.19 283 LYS B C 1
ATOM 5129 O O . LYS B 1 283 ? -7.852 -27.812 -13.453 1 94.19 283 LYS B O 1
ATOM 5134 N N . MET B 1 284 ? -7.234 -29.109 -15.164 1 95.81 284 MET B N 1
ATOM 5135 C CA . MET B 1 284 ? -6.41 -28.062 -15.766 1 95.81 284 MET B CA 1
ATOM 5136 C C . MET B 1 284 ? -7.25 -26.828 -16.078 1 95.81 284 MET B C 1
ATOM 5138 O O . MET B 1 284 ? -6.762 -25.703 -15.992 1 95.81 284 MET B O 1
ATOM 5142 N N . SER B 1 285 ? -8.5 -26.984 -16.391 1 92.81 285 SER B N 1
ATOM 5143 C CA . SER B 1 285 ? -9.383 -25.891 -16.719 1 92.81 285 SER B CA 1
ATOM 5144 C C . SER B 1 285 ? -9.656 -25 -15.508 1 92.81 285 SER B C 1
ATOM 5146 O O . SER B 1 285 ? -10.133 -23.875 -15.648 1 92.81 285 SER B O 1
ATOM 5148 N N . GLU B 1 286 ? -9.32 -25.531 -14.344 1 93.12 286 GLU B N 1
ATOM 5149 C CA . GLU B 1 286 ? -9.586 -24.828 -13.102 1 93.12 286 GLU B CA 1
ATOM 5150 C C . GLU B 1 286 ? -8.328 -24.141 -12.578 1 93.12 286 GLU B C 1
ATOM 5152 O O . GLU B 1 286 ? -8.352 -23.516 -11.516 1 93.12 286 GLU B O 1
ATOM 5157 N N . PHE B 1 287 ? -7.301 -24.219 -13.344 1 96.19 287 PHE B N 1
ATOM 5158 C CA . PHE B 1 287 ? -6.016 -23.703 -12.883 1 96.19 287 PHE B CA 1
ATOM 5159 C C . PHE B 1 287 ? -6.074 -22.188 -12.688 1 96.19 287 PHE B C 1
ATOM 5161 O O . PHE B 1 287 ? -6.211 -21.438 -13.656 1 96.19 287 PHE B O 1
ATOM 5168 N N . GLU B 1 288 ? -5.98 -21.75 -11.445 1 95.38 288 GLU B N 1
ATOM 5169 C CA . GLU B 1 288 ? -6.059 -20.328 -11.102 1 95.38 288 GLU B CA 1
ATOM 5170 C C . GLU B 1 288 ? -5.113 -19.984 -9.953 1 95.38 288 GLU B C 1
ATOM 5172 O O . GLU B 1 288 ? -5.434 -20.219 -8.789 1 95.38 288 GLU B O 1
ATOM 5177 N N . PRO B 1 289 ? -4.031 -19.281 -10.32 1 96.25 289 PRO B N 1
ATOM 5178 C CA . PRO B 1 289 ? -3.113 -18.875 -9.258 1 96.25 289 PRO B CA 1
ATOM 5179 C C . PRO B 1 289 ? -3.807 -18.078 -8.156 1 96.25 289 PRO B C 1
ATOM 5181 O O . PRO B 1 289 ? -4.621 -17.203 -8.438 1 96.25 289 PRO B O 1
ATOM 5184 N N . GLY B 1 290 ? -3.463 -18.469 -6.93 1 95.19 290 GLY B N 1
ATOM 5185 C CA . GLY B 1 290 ? -4.059 -17.781 -5.789 1 95.19 290 GLY B CA 1
ATOM 5186 C C . GLY B 1 290 ? -5.309 -18.469 -5.273 1 95.19 290 GLY B C 1
ATOM 5187 O O . GLY B 1 290 ? -5.762 -18.188 -4.16 1 95.19 290 GLY B O 1
ATOM 5188 N N . ILE B 1 291 ? -5.879 -19.406 -6.055 1 94.56 291 ILE B N 1
ATOM 5189 C CA . ILE B 1 291 ? -7.141 -20.047 -5.672 1 94.56 291 ILE B CA 1
ATOM 5190 C C . ILE B 1 291 ? -6.992 -21.562 -5.723 1 94.56 291 ILE B C 1
ATOM 5192 O O . ILE B 1 291 ? -7.047 -22.234 -4.688 1 94.56 291 ILE B O 1
ATOM 5196 N N . THR B 1 292 ? -6.652 -22.078 -6.934 1 96.25 292 THR B N 1
ATOM 5197 C CA . THR B 1 292 ? -6.527 -23.531 -7.098 1 96.25 292 THR B CA 1
ATOM 5198 C C . THR B 1 292 ? -5.098 -23.906 -7.477 1 96.25 292 THR B C 1
ATOM 5200 O O . THR B 1 292 ? -4.824 -25.062 -7.816 1 96.25 292 THR B O 1
ATOM 5203 N N . ALA B 1 293 ? -4.227 -22.922 -7.48 1 97.5 293 ALA B N 1
ATOM 5204 C CA . ALA B 1 293 ? -2.805 -23.141 -7.738 1 97.5 293 ALA B CA 1
ATOM 5205 C C . ALA B 1 293 ? -1.946 -22.125 -6.996 1 97.5 293 ALA B C 1
ATOM 5207 O O . ALA B 1 293 ? -2.404 -21.016 -6.691 1 97.5 293 ALA B O 1
ATOM 5208 N N . ASN B 1 294 ? -0.706 -22.547 -6.699 1 96.94 294 ASN B N 1
ATOM 5209 C CA . ASN B 1 294 ? 0.238 -21.625 -6.066 1 96.94 294 ASN B CA 1
ATOM 5210 C C . ASN B 1 294 ? 0.583 -20.453 -6.98 1 96.94 294 ASN B C 1
ATOM 5212 O O . ASN B 1 294 ? 0.468 -20.562 -8.203 1 96.94 294 ASN B O 1
ATOM 5216 N N . PRO B 1 295 ? 1.022 -19.312 -6.434 1 97.94 295 PRO B N 1
ATOM 5217 C CA . PRO B 1 295 ? 1.107 -19.062 -4.996 1 97.94 295 PRO B CA 1
ATOM 5218 C C . PRO B 1 295 ? -0.24 -18.688 -4.383 1 97.94 295 PRO B C 1
ATOM 5220 O O . PRO B 1 295 ? -0.984 -17.891 -4.957 1 97.94 295 PRO B O 1
ATOM 5223 N N . PHE B 1 296 ? -0.493 -19.25 -3.172 1 96.12 296 PHE B N 1
ATOM 5224 C CA . PHE B 1 296 ? -1.737 -18.969 -2.467 1 96.12 296 PHE B CA 1
ATOM 5225 C C . PHE B 1 296 ? -1.586 -17.734 -1.577 1 96.12 296 PHE B C 1
ATOM 5227 O O . PHE B 1 296 ? -2.58 -17.156 -1.139 1 96.12 296 PHE B O 1
ATOM 5234 N N . HIS B 1 297 ? -0.376 -17.406 -1.195 1 94.5 297 HIS B N 1
ATOM 5235 C CA . HIS B 1 297 ? 0.002 -16.312 -0.304 1 94.5 297 HIS B CA 1
ATOM 5236 C C . HIS B 1 297 ? 1.446 -15.891 -0.54 1 94.5 297 HIS B C 1
ATOM 5238 O O . HIS B 1 297 ? 2.207 -16.594 -1.205 1 94.5 297 HIS B O 1
ATOM 5244 N N . PRO B 1 298 ? 1.847 -14.758 -0.044 1 96.5 298 PRO B N 1
ATOM 5245 C CA . PRO B 1 298 ? 3.258 -14.383 -0.16 1 96.5 298 PRO B CA 1
ATOM 5246 C C . PRO B 1 298 ? 4.199 -15.422 0.45 1 96.5 298 PRO B C 1
ATOM 5248 O O . PRO B 1 298 ? 3.887 -16 1.491 1 96.5 298 PRO B O 1
ATOM 5251 N N . TYR B 1 299 ? 5.309 -15.711 -0.185 1 96.5 299 TYR B N 1
ATOM 5252 C CA . TYR B 1 299 ? 6.34 -16.641 0.262 1 96.5 299 TYR B CA 1
ATOM 5253 C C . TYR B 1 299 ? 5.855 -18.078 0.159 1 96.5 299 TYR B C 1
ATOM 5255 O O . TYR B 1 299 ? 6.336 -18.953 0.879 1 96.5 299 TYR B O 1
ATOM 5263 N N . CYS B 1 300 ? 4.902 -18.281 -0.735 1 96.94 300 CYS B N 1
ATOM 5264 C CA . CYS B 1 300 ? 4.332 -19.625 -0.878 1 96.94 300 CYS B CA 1
ATOM 5265 C C . CYS B 1 300 ? 5.375 -20.609 -1.394 1 96.94 300 CYS B C 1
ATOM 5267 O O . CYS B 1 300 ? 6.07 -20.328 -2.373 1 96.94 300 CYS B O 1
ATOM 5269 N N . ARG B 1 301 ? 5.457 -21.797 -0.74 1 95.94 301 ARG B N 1
ATOM 5270 C CA . ARG B 1 301 ? 6.379 -22.859 -1.135 1 95.94 301 ARG B CA 1
ATOM 5271 C C . ARG B 1 301 ? 5.621 -24.109 -1.553 1 95.94 301 ARG B C 1
ATOM 5273 O O . ARG B 1 301 ? 6.059 -25.234 -1.274 1 95.94 301 ARG B O 1
ATOM 5280 N N . THR B 1 302 ? 4.441 -23.891 -2.053 1 96.81 302 THR B N 1
ATOM 5281 C CA . THR B 1 302 ? 3.598 -24.953 -2.602 1 96.81 302 THR B CA 1
ATOM 5282 C C . THR B 1 302 ? 3.82 -25.094 -4.102 1 96.81 302 THR B C 1
ATOM 5284 O O . THR B 1 302 ? 4.203 -24.141 -4.777 1 96.81 302 THR B O 1
ATOM 5287 N N . THR B 1 303 ? 3.684 -26.281 -4.621 1 97.88 303 THR B N 1
ATOM 5288 C CA . THR B 1 303 ? 3.799 -26.531 -6.051 1 97.88 303 THR B CA 1
ATOM 5289 C C . THR B 1 303 ? 2.666 -27.422 -6.535 1 97.88 303 THR B C 1
ATOM 5291 O O . THR B 1 303 ? 1.81 -27.844 -5.75 1 97.88 303 THR B O 1
ATOM 5294 N N . THR B 1 304 ? 2.57 -27.625 -7.883 1 97.75 304 THR B N 1
ATOM 5295 C CA . THR B 1 304 ? 1.611 -28.531 -8.5 1 97.75 304 THR B CA 1
ATOM 5296 C C . THR B 1 304 ? 2.324 -29.719 -9.125 1 97.75 304 THR B C 1
ATOM 5298 O O . THR B 1 304 ? 3.484 -29.625 -9.531 1 97.75 304 THR B O 1
ATOM 5301 N N . VAL B 1 305 ? 1.658 -30.875 -9.125 1 96.5 305 VAL B N 1
ATOM 5302 C CA . VAL B 1 305 ? 2.178 -32.062 -9.773 1 96.5 305 VAL B CA 1
ATOM 5303 C C . VAL B 1 305 ? 1.099 -32.688 -10.656 1 96.5 305 VAL B C 1
ATOM 5305 O O . VAL B 1 305 ? -0.095 -32.562 -10.383 1 96.5 305 VAL B O 1
ATOM 5308 N N . PRO B 1 306 ? 1.572 -33.281 -11.789 1 94.94 306 PRO B N 1
ATOM 5309 C CA . PRO B 1 306 ? 0.55 -33.938 -12.602 1 94.94 306 PRO B CA 1
ATOM 5310 C C . PRO B 1 306 ? -0.163 -35.062 -11.859 1 94.94 306 PRO B C 1
ATOM 5312 O O . PRO B 1 306 ? 0.454 -35.781 -11.047 1 94.94 306 PRO B O 1
ATOM 5315 N N . TYR B 1 307 ? -1.415 -35.156 -12.117 1 93.25 307 TYR B N 1
ATOM 5316 C CA . TYR B 1 307 ? -2.23 -36.219 -11.516 1 93.25 307 TYR B CA 1
ATOM 5317 C C . TYR B 1 307 ? -2.781 -37.156 -12.578 1 93.25 307 TYR B C 1
ATOM 5319 O O . TYR B 1 307 ? -3.404 -36.719 -13.547 1 93.25 307 TYR B O 1
ATOM 5327 N N . PHE B 1 308 ? -2.436 -38.5 -12.445 1 87.56 308 PHE B N 1
ATOM 5328 C CA . PHE B 1 308 ? -2.904 -39.531 -13.367 1 87.56 308 PHE B CA 1
ATOM 5329 C C . PHE B 1 308 ? -3.688 -40.594 -12.625 1 87.56 308 PHE B C 1
ATOM 5331 O O . PHE B 1 308 ? -3.299 -41.031 -11.539 1 87.56 308 PHE B O 1
ATOM 5338 N N . ASP B 1 309 ? -4.938 -40.938 -13.25 1 76.38 309 ASP B N 1
ATOM 5339 C CA . ASP B 1 309 ? -5.68 -42.062 -12.688 1 76.38 309 ASP B CA 1
ATOM 5340 C C . ASP B 1 309 ? -4.91 -43.375 -12.875 1 76.38 309 ASP B C 1
ATOM 5342 O O . ASP B 1 309 ? -4.078 -43.5 -13.773 1 76.38 309 ASP B O 1
ATOM 5346 N N . ASP B 1 310 ? -4.887 -44.312 -11.891 1 60.75 310 ASP B N 1
ATOM 5347 C CA . ASP B 1 310 ? -4.164 -45.594 -11.883 1 60.75 310 ASP B CA 1
ATOM 5348 C C . ASP B 1 310 ? -4.043 -46.156 -13.289 1 60.75 310 ASP B C 1
ATOM 5350 O O . ASP B 1 310 ? -3.002 -46.719 -13.656 1 60.75 310 ASP B O 1
ATOM 5354 N N . ASP B 1 311 ? -5.238 -46.344 -14.133 1 50.12 311 ASP B N 1
ATOM 5355 C CA . ASP B 1 311 ? -5.219 -47.125 -15.367 1 50.12 311 ASP B CA 1
ATOM 5356 C C . ASP B 1 311 ? -4.727 -46.281 -16.531 1 50.12 311 ASP B C 1
ATOM 5358 O O . ASP B 1 311 ? -4.574 -46.781 -17.656 1 50.12 311 ASP B O 1
ATOM 5362 N N . TYR B 1 312 ? -4.723 -45.062 -16.5 1 49.59 312 TYR B N 1
ATOM 5363 C CA . TYR B 1 312 ? -4.77 -44.188 -17.688 1 49.59 312 TYR B CA 1
ATOM 5364 C C . TYR B 1 312 ? -3.365 -43.906 -18.219 1 49.59 312 TYR B C 1
ATOM 5366 O O . TYR B 1 312 ? -3.176 -43.031 -19.062 1 49.59 312 TYR B O 1
ATOM 5374 N N . GLY B 1 313 ? -2.428 -44.594 -17.875 1 46.97 313 GLY B N 1
ATOM 5375 C CA . GLY B 1 313 ? -1.13 -44.188 -18.391 1 46.97 313 GLY B CA 1
ATOM 5376 C C . GLY B 1 313 ? -1.116 -43.969 -19.891 1 46.97 313 GLY B C 1
ATOM 5377 O O . GLY B 1 313 ? -0.08 -43.625 -20.453 1 46.97 313 GLY B O 1
ATOM 5378 N N . GLN B 1 314 ? -2.002 -44.5 -20.516 1 46.62 314 GLN B N 1
ATOM 5379 C CA . GLN B 1 314 ? -1.712 -44.688 -21.938 1 46.62 314 GLN B CA 1
ATOM 5380 C C . GLN B 1 314 ? -1.9 -43.406 -22.719 1 46.62 314 GLN B C 1
ATOM 5382 O O . GLN B 1 314 ? -1.567 -43.312 -23.906 1 46.62 314 GLN B O 1
ATOM 5387 N N . ARG B 1 315 ? -2.771 -42.5 -22.281 1 48.88 315 ARG B N 1
ATOM 5388 C CA . ARG B 1 315 ? -3.141 -41.5 -23.266 1 48.88 315 ARG B CA 1
ATOM 5389 C C . ARG B 1 315 ? -2.086 -40.406 -23.359 1 48.88 315 ARG B C 1
ATOM 5391 O O . ARG B 1 315 ? -2.406 -39.219 -23.266 1 48.88 315 ARG B O 1
ATOM 5398 N N . ILE B 1 316 ? -0.954 -40.438 -22.812 1 52.5 316 ILE B N 1
ATOM 5399 C CA . ILE B 1 316 ? -0.043 -39.312 -22.953 1 52.5 316 ILE B CA 1
ATOM 5400 C C . ILE B 1 316 ? 0.166 -39 -24.422 1 52.5 316 ILE B C 1
ATOM 5402 O O . ILE B 1 316 ? 0.405 -39.906 -25.234 1 52.5 316 ILE B O 1
ATOM 5406 N N . ALA B 1 317 ? -0.157 -37.781 -24.938 1 49.16 317 ALA B N 1
ATOM 5407 C CA . ALA B 1 317 ? -0.304 -37.156 -26.25 1 49.16 317 ALA B CA 1
ATOM 5408 C C . ALA B 1 317 ? 0.944 -37.375 -27.109 1 49.16 317 ALA B C 1
ATOM 5410 O O . ALA B 1 317 ? 2.051 -37.5 -26.578 1 49.16 317 ALA B O 1
ATOM 5411 N N . ARG B 1 318 ? 0.7 -37.688 -28.375 1 50.44 318 ARG B N 1
ATOM 5412 C CA . ARG B 1 318 ? 1.502 -37.656 -29.594 1 50.44 318 ARG B CA 1
ATOM 5413 C C . ARG B 1 318 ? 2.15 -36.281 -29.766 1 50.44 318 ARG B C 1
ATOM 5415 O O . ARG B 1 318 ? 1.574 -35.281 -29.391 1 50.44 318 ARG B O 1
ATOM 5422 N N . GLY B 1 319 ? 3.377 -36.125 -29.812 1 52.72 319 GLY B N 1
ATOM 5423 C CA . GLY B 1 319 ? 4.156 -34.938 -30.141 1 52.72 319 GLY B CA 1
ATOM 5424 C C . GLY B 1 319 ? 3.527 -34.094 -31.234 1 52.72 319 GLY B C 1
ATOM 5425 O O . GLY B 1 319 ? 2.598 -34.531 -31.922 1 52.72 319 GLY B O 1
ATOM 5426 N N . LYS B 1 320 ? 3.609 -32.719 -31.328 1 54.31 320 LYS B N 1
ATOM 5427 C CA . LYS B 1 320 ? 3.113 -31.844 -32.375 1 54.31 320 LYS B CA 1
ATOM 5428 C C . LYS B 1 320 ? 3.336 -32.469 -33.75 1 54.31 320 LYS B C 1
ATOM 5430 O O . LYS B 1 320 ? 2.512 -32.281 -34.656 1 54.31 320 LYS B O 1
ATOM 5435 N N . ASP B 1 321 ? 4.504 -32.969 -34 1 52.62 321 ASP B N 1
ATOM 5436 C CA . ASP B 1 321 ? 4.809 -33.531 -35.312 1 52.62 321 ASP B CA 1
ATOM 5437 C C . ASP B 1 321 ? 4.277 -34.969 -35.438 1 52.62 321 ASP B C 1
ATOM 5439 O O . ASP B 1 321 ? 4.453 -35.594 -36.469 1 52.62 321 ASP B O 1
ATOM 5443 N N . GLY B 1 322 ? 3.592 -35.406 -34.375 1 59.69 322 GLY B N 1
ATOM 5444 C CA . GLY B 1 322 ? 2.957 -36.719 -34.406 1 59.69 322 GLY B CA 1
ATOM 5445 C C . GLY B 1 322 ? 3.922 -37.844 -34.156 1 59.69 322 GLY B C 1
ATOM 5446 O O . GLY B 1 322 ? 3.514 -39.031 -34.062 1 59.69 322 GLY B O 1
ATOM 5447 N N . LYS B 1 323 ? 5.32 -37.531 -34.062 1 66.94 323 LYS B N 1
ATOM 5448 C CA . LYS B 1 323 ? 6.277 -38.625 -33.906 1 66.94 323 LYS B CA 1
ATOM 5449 C C . LYS B 1 323 ? 6.578 -38.875 -32.438 1 66.94 323 LYS B C 1
ATOM 5451 O O . LYS B 1 323 ? 6.789 -37.906 -31.672 1 66.94 323 LYS B O 1
ATOM 5456 N N . VAL B 1 324 ? 6.391 -40 -31.797 1 68.44 324 VAL B N 1
ATOM 5457 C CA . VAL B 1 324 ? 6.664 -40.469 -30.438 1 68.44 324 VAL B CA 1
ATOM 5458 C C . VAL B 1 324 ? 7.848 -41.406 -30.438 1 68.44 324 VAL B C 1
ATOM 5460 O O . VAL B 1 324 ? 7.93 -42.312 -31.281 1 68.44 324 VAL B O 1
ATOM 5463 N N . TYR B 1 325 ? 8.969 -40.844 -29.672 1 77.25 325 TYR B N 1
ATOM 5464 C CA . TYR B 1 325 ? 10.133 -41.719 -29.516 1 77.25 325 TYR B CA 1
ATOM 5465 C C . TYR B 1 325 ? 10.133 -42.375 -28.141 1 77.25 325 TYR B C 1
ATOM 5467 O O . TYR B 1 325 ? 9.781 -41.75 -27.141 1 77.25 325 TYR B O 1
ATOM 5475 N N . TYR B 1 326 ? 10.453 -43.562 -28.078 1 78.38 326 TYR B N 1
ATOM 5476 C CA . TYR B 1 326 ? 10.602 -44.25 -26.797 1 78.38 326 TYR B CA 1
ATOM 5477 C C . TYR B 1 326 ? 11.969 -43.969 -26.188 1 78.38 326 TYR B C 1
ATOM 5479 O O . TYR B 1 326 ? 12.984 -44 -26.875 1 78.38 326 TYR B O 1
ATOM 5487 N N . ILE B 1 327 ? 11.945 -43.562 -24.953 1 76.88 327 ILE B N 1
ATOM 5488 C CA . ILE B 1 327 ? 13.211 -43.219 -24.297 1 76.88 327 ILE B CA 1
ATOM 5489 C C . ILE B 1 327 ? 13.312 -44 -22.984 1 76.88 327 ILE B C 1
ATOM 5491 O O . ILE B 1 327 ? 12.305 -44.438 -22.438 1 76.88 327 ILE B O 1
ATOM 5495 N N . ASP B 1 328 ? 14.633 -44.188 -22.578 1 76.75 328 ASP B N 1
ATOM 5496 C CA . ASP B 1 328 ? 14.906 -44.812 -21.281 1 76.75 328 ASP B CA 1
ATOM 5497 C C . ASP B 1 328 ? 14.398 -43.969 -20.125 1 76.75 328 ASP B C 1
ATOM 5499 O O . ASP B 1 328 ? 14.594 -42.75 -20.125 1 76.75 328 ASP B O 1
ATOM 5503 N N . SER B 1 329 ? 13.789 -44.594 -19.203 1 77.81 329 SER B N 1
ATOM 5504 C CA . SER B 1 329 ? 13.266 -43.906 -18.031 1 77.81 329 SER B CA 1
ATOM 5505 C C . SER B 1 329 ? 14.391 -43.281 -17.203 1 77.81 329 SER B C 1
ATOM 5507 O O . SER B 1 329 ? 14.164 -42.375 -16.406 1 77.81 329 SER B O 1
ATOM 5509 N N . LYS B 1 330 ? 15.586 -43.75 -17.469 1 81.31 330 LYS B N 1
ATOM 5510 C CA . LYS B 1 330 ? 16.734 -43.281 -16.688 1 81.31 330 LYS B CA 1
ATOM 5511 C C . LYS B 1 330 ? 17.562 -42.281 -17.453 1 81.31 330 LYS B C 1
ATOM 5513 O O . LYS B 1 330 ? 18.672 -41.938 -17.047 1 81.31 330 LYS B O 1
ATOM 5518 N N . ILE B 1 331 ? 17.016 -41.75 -18.484 1 82.06 331 ILE B N 1
ATOM 5519 C CA . ILE B 1 331 ? 17.719 -40.75 -19.266 1 82.06 331 ILE B CA 1
ATOM 5520 C C . ILE B 1 331 ? 18.016 -39.531 -18.391 1 82.06 331 ILE B C 1
ATOM 5522 O O . ILE B 1 331 ? 17.203 -39.156 -17.547 1 82.06 331 ILE B O 1
ATOM 5526 N N . LYS B 1 332 ? 19.219 -39.031 -18.625 1 87.88 332 LYS B N 1
ATOM 5527 C CA . LYS B 1 332 ? 19.609 -37.844 -17.859 1 87.88 332 LYS B CA 1
ATOM 5528 C C . LYS B 1 332 ? 19.156 -36.562 -18.578 1 87.88 332 LYS B C 1
ATOM 5530 O O . LYS B 1 332 ? 19.031 -36.562 -19.797 1 87.88 332 LYS B O 1
ATOM 5535 N N . TYR B 1 333 ? 19 -35.5 -17.828 1 88.25 333 TYR B N 1
ATOM 5536 C CA . TYR B 1 333 ? 18.438 -34.25 -18.312 1 88.25 333 TYR B CA 1
ATOM 5537 C C . TYR B 1 333 ? 19.25 -33.688 -19.469 1 88.25 333 TYR B C 1
ATOM 5539 O O . TYR B 1 333 ? 18.703 -33.344 -20.516 1 88.25 333 TYR B O 1
ATOM 5547 N N . PRO B 1 334 ? 20.609 -33.562 -19.359 1 88.81 334 PRO B N 1
ATOM 5548 C CA . PRO B 1 334 ? 21.375 -33 -20.469 1 88.81 334 PRO B CA 1
ATOM 5549 C C . PRO B 1 334 ? 21.172 -33.75 -21.781 1 88.81 334 PRO B C 1
ATOM 5551 O O . PRO B 1 334 ? 21.078 -33.156 -22.844 1 88.81 334 PRO B O 1
ATOM 5554 N N . GLU B 1 335 ? 21.125 -35.031 -21.703 1 87.5 335 GLU B N 1
ATOM 5555 C CA . GLU B 1 335 ? 20.875 -35.844 -22.891 1 87.5 335 GLU B CA 1
ATOM 5556 C C . GLU B 1 335 ? 19.484 -35.625 -23.438 1 87.5 335 GLU B C 1
ATOM 5558 O O . GLU B 1 335 ? 19.297 -35.531 -24.656 1 87.5 335 GLU B O 1
ATOM 5563 N N . TRP B 1 336 ? 18.547 -35.688 -22.562 1 90.75 336 TRP B N 1
ATOM 5564 C CA . TRP B 1 336 ? 17.156 -35.438 -22.953 1 90.75 336 TRP B CA 1
ATOM 5565 C C . TRP B 1 336 ? 17.047 -34.094 -23.672 1 90.75 336 TRP B C 1
ATOM 5567 O O . TRP B 1 336 ? 16.438 -33.969 -24.734 1 90.75 336 TRP B O 1
ATOM 5577 N N . LYS B 1 337 ? 17.609 -33.031 -23.125 1 89.94 337 LYS B N 1
ATOM 5578 C CA . LYS B 1 337 ? 17.531 -31.672 -23.656 1 89.94 337 LYS B CA 1
ATOM 5579 C C . LYS B 1 337 ? 18.141 -31.578 -25.047 1 89.94 337 LYS B C 1
ATOM 5581 O O . LYS B 1 337 ? 17.578 -30.938 -25.938 1 89.94 337 LYS B O 1
ATOM 5586 N N . GLU B 1 338 ? 19.25 -32.188 -25.234 1 88.12 338 GLU B N 1
ATOM 5587 C CA . GLU B 1 338 ? 19.938 -32.188 -26.531 1 88.12 338 GLU B CA 1
ATOM 5588 C C . GLU B 1 338 ? 19.078 -32.875 -27.594 1 88.12 338 GLU B C 1
ATOM 5590 O O . GLU B 1 338 ? 19.047 -32.469 -28.75 1 88.12 338 GLU B O 1
ATOM 5595 N N . ARG B 1 339 ? 18.312 -33.844 -27.219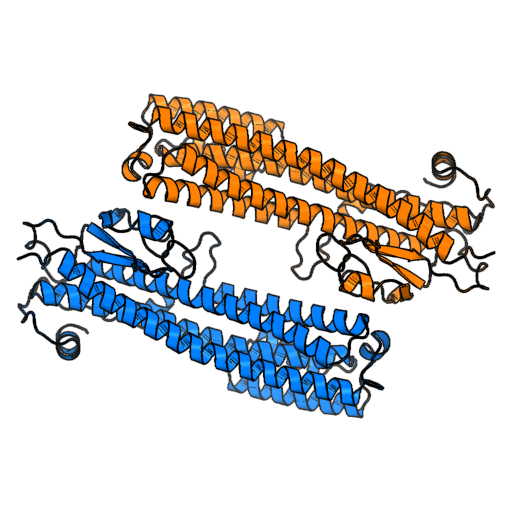 1 85.69 339 ARG B N 1
ATOM 5596 C CA . ARG B 1 339 ? 17.594 -34.688 -28.156 1 85.69 339 ARG B CA 1
ATOM 5597 C C . ARG B 1 339 ? 16.234 -34.094 -28.5 1 85.69 339 ARG B C 1
ATOM 5599 O O . ARG B 1 339 ? 15.742 -34.219 -29.625 1 85.69 339 ARG B O 1
ATOM 5606 N N . PHE B 1 340 ? 15.719 -33.438 -27.531 1 85.5 340 PHE B N 1
ATOM 5607 C CA . PHE B 1 340 ? 14.297 -33.188 -27.703 1 85.5 340 PHE B CA 1
ATOM 5608 C C . PHE B 1 340 ? 14 -31.688 -27.656 1 85.5 340 PHE B C 1
ATOM 5610 O O . PHE B 1 340 ? 12.875 -31.266 -27.922 1 85.5 340 PHE B O 1
ATOM 5617 N N . ILE B 1 341 ? 14.945 -30.859 -27.375 1 85.38 341 ILE B N 1
ATOM 5618 C CA . ILE B 1 341 ? 14.68 -29.422 -27.266 1 85.38 341 ILE B CA 1
ATOM 5619 C C . ILE B 1 341 ? 15.375 -28.688 -28.406 1 85.38 341 ILE B C 1
ATOM 5621 O O . ILE B 1 341 ? 16.594 -28.828 -28.594 1 85.38 341 ILE B O 1
ATOM 5625 N N . ILE B 1 342 ? 14.539 -28 -29.188 1 82.75 342 ILE B N 1
ATOM 5626 C CA . ILE B 1 342 ? 15.07 -27.219 -30.297 1 82.75 342 ILE B CA 1
ATOM 5627 C C . ILE B 1 342 ? 15.016 -25.734 -29.953 1 82.75 342 ILE B C 1
ATOM 5629 O O . ILE B 1 342 ? 14.07 -25.281 -29.312 1 82.75 342 ILE B O 1
#

Radius of gyration: 31.42 Å; Cα contacts (8 Å, |Δi|>4): 838; chains: 2; bounding box: 69×97×64 Å

Sequence (684 aa):
MAKSRDYWRKRFELLLEAELNRSETYLIDMEKAYIRTMSEIEKDIAKWYLRFAANNEISLAEAKRLLKSDELNEFRWTVEEYILYGEKNAINQAWMKQLENASVRVHISRLESLQIQLQQHIEKLYGGQINAVERLMKETYQSTYLHTAFEIQSAFGIGFTMHAIDETKLTKIISKPWTVDRMTFSDKIWRDKQLLVNTLHTELTQSIARGQAPDKVISTISKKLNTSRSNAARLVMTESAFFSASAQKETFGELNVERYEIVATLDSKTSLICHSMDGKVFKMSEFEPGITANPFHPYCRTTTVPYFDDDYGQRIARGKDGKVYYIDSKIKYPEWKERFIIMAKSRDYWRKRFELLLEAELNRSETYLIDMEKAYIRTMSEIEKDIAKWYLRFAANNEISLAEAKRLLKSDELNEFRWTVEEYILYGEKNAINQAWMKQLENASVRVHISRLESLQIQLQQHIEKLYGGQINAVERLMKETYQSTYLHTAFEIQSAFGIGFTMHAIDETKLTKIISKPWTVDRMTFSDKIWRDKQLLVNTLHTELTQSIARGQAPDKVISTISKKLNTSRSNAARLVMTESAFFSASAQKETFGELNVERYEIVATLDSKTSLICHSMDGKVFKMSEFEPGITANPFHPYCRTTTVPYFDDDYGQRIARGKDGKVYYIDSKIKYPEWKERFII

Solvent-accessible surface area (backbone atoms only — not comparable to full-atom values): 36454 Å² total; per-residue (Å²): 119,48,74,53,71,65,52,43,50,54,55,43,50,52,52,48,51,52,51,50,47,54,53,48,52,50,47,53,53,50,49,52,52,50,51,51,45,49,53,50,47,45,50,51,52,50,52,49,39,67,71,72,28,60,91,54,32,43,52,48,70,63,34,60,34,62,48,48,73,70,55,42,52,54,49,34,53,53,41,50,52,50,48,53,49,32,68,75,63,69,44,60,65,68,56,48,52,50,44,55,52,57,53,70,52,84,83,45,26,50,47,54,53,53,47,52,54,51,43,50,49,52,51,54,54,51,52,53,46,52,56,51,50,51,51,48,46,45,48,42,23,52,50,35,27,51,50,50,45,47,56,54,26,28,67,68,22,38,43,48,68,44,70,61,81,47,70,69,58,43,50,55,59,68,63,50,50,83,49,94,83,60,48,29,69,67,53,48,50,50,51,51,48,54,50,48,48,53,48,49,50,50,51,51,51,32,34,31,56,56,48,48,40,61,69,58,48,45,50,54,50,48,52,54,50,51,50,50,49,53,52,50,50,40,50,51,42,29,50,44,32,34,37,32,41,52,21,40,51,53,37,34,54,77,47,63,48,59,28,32,25,32,44,43,53,88,59,96,78,50,47,70,66,47,58,61,40,40,68,44,70,44,48,57,91,57,65,32,71,45,57,69,32,37,32,68,48,82,61,36,65,45,46,73,30,78,46,75,64,79,83,56,54,73,77,55,60,72,25,91,87,62,54,66,40,80,44,61,64,77,64,49,68,75,60,50,44,70,72,26,47,91,120,48,74,53,72,65,53,41,49,55,56,44,51,53,52,48,50,53,52,52,48,53,55,50,52,50,48,52,53,49,50,50,52,51,52,51,45,50,52,51,46,44,50,51,53,49,51,50,39,69,71,71,28,61,93,53,32,44,52,47,71,64,35,60,35,61,48,50,73,70,56,43,51,52,48,36,52,52,42,50,50,51,49,54,49,33,69,75,63,68,44,61,65,69,56,48,52,52,44,55,52,58,53,68,53,85,83,45,26,49,47,53,53,53,49,52,54,50,43,50,49,51,51,54,52,49,52,52,46,53,56,50,49,50,51,47,46,45,48,42,23,52,50,34,27,51,52,51,45,48,56,54,28,28,67,69,21,39,42,47,70,45,70,62,82,48,70,68,58,44,52,55,58,68,63,50,50,83,50,93,83,62,47,31,69,68,53,48,52,52,51,50,49,53,51,47,46,52,48,49,49,48,51,50,51,31,32,30,56,56,47,47,37,62,69,59,46,44,52,54,51,48,52,53,51,50,51,50,49,54,51,50,50,43,50,51,41,26,51,46,32,33,36,32,42,52,20,41,51,52,38,35,54,76,49,59,49,58,28,32,26,33,43,43,54,89,58,97,78,50,47,71,66,46,58,62,40,40,68,44,71,46,48,55,91,57,64,33,71,45,54,69,31,38,32,69,49,82,62,36,68,45,46,72,30,81,46,74,62,80,84,54,51,72,70,65,65,64,27,91,85,60,55,73,40,81,43,61,63,80,63,50,66,72,61,51,45,69,73,25,47,92

pLDDT: mean 91.63, std 9.98, range [46.16, 98.69]